Protein 2EYU (pdb70)

Secondary structure (DSSP, 8-state):
--GGGSS--THHHHGGG---EEEEE-STT-SHHHHHH--HHHHHH---EEEEEESS--SPPP-SSSEEEEEEBTTTBS-HHHHHHHHHHH--SEEEE----HHHHHHHHHHHHTT-EEEEEE--SSHHHHHHHHHHTS-GGGHHHHHHHHHHHEEEEEEEEEE--SSSSSEEEEEEE---HHHHHHHHHT-HHHHHH---S-S------HHHHHHHHTTSS-TTT----S-HHHHH---/--GGGGS--GGGGGGGG---EEEEE-STTS-HHHHHH--HHHHHH---EEEEEESS--S---BSSSEEEEEETTTT-SSHHHHHHHHHHH--SEEEE----HHHHHHHHHHHHTT-EEEEEE--SSHHHHHHHHHHTS-HHHHHHHHHHHHHHEEEEEEEEEEE-SSSSEEEEEEEE---HHHHHHHHTT-HHHHHH---S-STT----HHHHHHHHTT-S-TTT----S-HHHHH---

Structure (mmCIF, N/CA/C/O backbone):
data_2EYU
#
_entry.id   2EYU
#
_cell.length_a   89.150
_cell.length_b   89.150
_cell.length_c   70.590
_cell.angle_alpha   90.00
_cell.angle_beta   90.00
_cell.angle_gamma   90.00
#
_symmetry.space_group_name_H-M   'P 41'
#
loop_
_entity.id
_entity.type
_entity.pdbx_description
1 polymer 'twitching motility protein PilT'
2 non-polymer 'SULFATE ION'
3 water water
#
loop_
_atom_site.group_PDB
_atom_site.id
_atom_site.type_symbol
_atom_site.label_atom_id
_atom_site.label_alt_id
_atom_site.label_comp_id
_atom_site.label_asym_id
_atom_site.label_entity_id
_atom_site.label_seq_id
_atom_site.pdbx_PDB_ins_code
_atom_site.Cartn_x
_atom_site.Cartn_y
_atom_site.Cartn_z
_atom_site.occupancy
_atom_site.B_iso_or_equiv
_atom_site.auth_seq_id
_atom_site.auth_comp_id
_atom_site.auth_asym_id
_atom_site.auth_atom_id
_atom_site.pdbx_PDB_model_num
ATOM 1 N N . PRO A 1 6 ? 17.383 17.731 7.563 1.00 23.43 117 PRO A N 1
ATOM 2 C CA . PRO A 1 6 ? 16.563 16.571 7.222 1.00 24.48 117 PRO A CA 1
ATOM 3 C C . PRO A 1 6 ? 16.684 16.174 5.751 1.00 41.48 117 PRO A C 1
ATOM 4 O O . PRO A 1 6 ? 16.756 17.050 4.890 1.00 40.72 117 PRO A O 1
ATOM 8 N N . GLU A 1 7 ? 16.684 14.872 5.532 1.00 36.76 118 GLU A N 1
ATOM 9 C CA . GLU A 1 7 ? 16.733 14.246 4.214 1.00 45.07 118 GLU A CA 1
ATOM 10 C C . GLU A 1 7 ? 15.505 14.625 3.411 1.00 42.13 118 GLU A C 1
ATOM 11 O O . GLU A 1 7 ? 14.383 14.551 3.920 1.00 27.35 118 GLU A O 1
ATOM 17 N N . PHE A 1 8 ? 15.638 15.038 2.151 1.00 42.57 119 PHE A N 1
ATOM 18 C CA . PHE A 1 8 ? 14.436 15.466 1.437 1.00 40.40 119 PHE A CA 1
ATOM 19 C C . PHE A 1 8 ? 13.374 14.377 1.322 1.00 41.70 119 PHE A C 1
ATOM 20 O O . PHE A 1 8 ? 12.206 14.716 1.079 1.00 36.89 119 PHE A O 1
ATOM 28 N N . LYS A 1 9 ? 13.771 13.124 1.491 1.00 29.98 120 LYS A N 1
ATOM 29 C CA . LYS A 1 9 ? 12.861 11.987 1.406 1.00 33.61 120 LYS A CA 1
ATOM 30 C C . LYS A 1 9 ? 11.986 11.892 2.648 1.00 22.94 120 LYS A C 1
ATOM 31 O O . LYS A 1 9 ? 10.916 11.282 2.668 1.00 39.94 120 LYS A O 1
ATOM 37 N N . LYS A 1 10 ? 12.413 12.500 3.742 1.00 27.17 121 LYS A N 1
ATOM 38 C CA . LYS A 1 10 ? 11.625 12.523 4.960 1.00 40.59 121 LYS A CA 1
ATOM 39 C C . LYS A 1 10 ? 10.631 13.682 4.965 1.00 41.91 121 LYS A C 1
ATOM 40 O O . LYS A 1 10 ? 9.850 13.788 5.911 1.00 40.59 121 LYS A O 1
ATOM 46 N N . LEU A 1 11 ? 10.669 14.542 3.954 1.00 43.50 122 LEU A N 1
ATOM 47 C CA . LEU A 1 11 ? 9.875 15.770 3.956 1.00 37.26 122 LEU A CA 1
ATOM 48 C C . LEU A 1 11 ? 8.401 15.517 3.719 1.00 34.70 122 LEU A C 1
ATOM 49 O O . LEU A 1 11 ? 7.508 16.216 4.203 1.00 32.19 122 LEU A O 1
ATOM 54 N N . GLY A 1 12 ? 8.038 14.486 2.943 1.00 39.93 123 GLY A N 1
ATOM 55 C CA . GLY A 1 12 ? 6.604 14.313 2.711 1.00 46.83 123 GLY A CA 1
ATOM 56 C C . GLY A 1 12 ? 6.182 15.105 1.477 1.00 39.65 123 GLY A C 1
ATOM 57 O O . GLY A 1 12 ? 4.997 15.274 1.214 1.00 37.62 123 GLY A O 1
ATOM 58 N N . LEU A 1 13 ? 7.179 15.584 0.744 1.00 30.95 124 LEU A N 1
ATOM 59 C CA . LEU A 1 13 ? 7.000 16.285 -0.513 1.00 19.23 124 LEU A CA 1
ATOM 60 C C . LEU A 1 13 ? 7.378 15.337 -1.648 1.00 31.32 124 LEU A C 1
ATOM 61 O O . LEU A 1 13 ? 8.239 14.474 -1.463 1.00 34.39 124 LEU A O 1
ATOM 66 N N . PRO A 1 14 ? 6.760 15.457 -2.804 1.00 27.14 125 PRO A N 1
ATOM 67 C CA . PRO A 1 14 ? 7.054 14.522 -3.898 1.00 29.60 125 PRO A CA 1
ATOM 68 C C . PRO A 1 14 ? 8.265 14.955 -4.723 1.00 38.68 125 PRO A C 1
ATOM 69 O O . PRO A 1 14 ? 8.612 16.133 -4.796 1.00 25.94 125 PRO A O 1
ATOM 73 N N . ASP A 1 15 ? 8.881 13.943 -5.315 1.00 42.52 126 ASP A N 1
ATOM 74 C CA . ASP A 1 15 ? 10.075 13.936 -6.120 1.00 42.55 126 ASP A CA 1
ATOM 75 C C . ASP A 1 15 ? 10.181 15.117 -7.073 1.00 25.23 126 ASP A C 1
ATOM 76 O O . ASP A 1 15 ? 11.261 15.702 -7.206 1.00 23.59 126 ASP A O 1
ATOM 81 N N . LYS A 1 16 ? 9.126 15.508 -7.772 1.00 32.13 127 LYS A N 1
ATOM 82 C CA . LYS A 1 16 ? 9.322 16.564 -8.762 1.00 35.20 127 LYS A CA 1
ATOM 83 C C . LYS A 1 16 ? 9.791 17.886 -8.153 1.00 31.86 127 LYS A C 1
ATOM 84 O O . LYS A 1 16 ? 10.313 18.726 -8.892 1.00 37.11 127 LYS A O 1
ATOM 90 N N . VAL A 1 17 ? 9.621 18.103 -6.857 1.00 31.01 128 VAL A N 1
ATOM 91 C CA . VAL A 1 17 ? 10.074 19.354 -6.238 1.00 23.13 128 VAL A CA 1
ATOM 92 C C . VAL A 1 17 ? 11.592 19.424 -6.251 1.00 22.73 128 VAL A C 1
ATOM 93 O O . VAL A 1 17 ? 12.225 20.457 -6.481 1.00 35.19 128 VAL A O 1
ATOM 97 N N . LEU A 1 18 ? 12.221 18.289 -5.967 1.00 20.83 129 LEU A N 1
ATOM 98 C CA . LEU A 1 18 ? 13.681 18.187 -6.029 1.00 17.85 129 LEU A CA 1
ATOM 99 C C . LEU A 1 18 ? 14.218 18.300 -7.447 1.00 25.26 129 LEU A C 1
ATOM 100 O O . LEU A 1 18 ? 15.374 18.653 -7.722 1.00 39.18 129 LEU A O 1
ATOM 105 N N . GLU A 1 19 ? 13.422 18.012 -8.475 1.00 26.86 130 GLU A N 1
ATOM 106 C CA . GLU A 1 19 ? 13.951 18.188 -9.835 1.00 17.10 130 GLU A CA 1
ATOM 107 C C . GLU A 1 19 ? 14.241 19.646 -10.140 1.00 20.11 130 GLU A C 1
ATOM 108 O O . GLU A 1 19 ? 15.022 20.001 -11.021 1.00 28.01 130 GLU A O 1
ATOM 114 N N . LEU A 1 20 ? 13.539 20.491 -9.379 1.00 19.17 131 LEU A N 1
ATOM 115 C CA . LEU A 1 20 ? 13.668 21.934 -9.477 1.00 29.97 131 LEU A CA 1
ATOM 116 C C . LEU A 1 20 ? 15.106 22.338 -9.207 1.00 23.31 131 LEU A C 1
ATOM 117 O O . LEU A 1 20 ? 15.693 23.247 -9.788 1.00 19.89 131 LEU A O 1
ATOM 122 N N . CYS A 1 21 ? 15.741 21.621 -8.276 1.00 19.63 132 CYS A N 1
ATOM 123 C CA . CYS A 1 21 ? 17.125 21.963 -7.994 1.00 14.53 132 CYS A CA 1
ATOM 124 C C . CYS A 1 21 ? 18.034 21.703 -9.196 1.00 23.58 132 CYS A C 1
ATOM 125 O O . CYS A 1 21 ? 19.181 22.160 -9.177 1.00 28.87 132 CYS A O 1
ATOM 128 N N . HIS A 1 22 ? 17.564 20.945 -10.187 1.00 27.37 133 HIS A N 1
ATOM 129 C CA . HIS A 1 22 ? 18.420 20.750 -11.362 1.00 21.81 133 HIS A CA 1
ATOM 130 C C . HIS A 1 22 ? 18.203 21.863 -12.366 1.00 32.84 133 HIS A C 1
ATOM 131 O O . HIS A 1 22 ? 18.839 21.877 -13.426 1.00 43.39 133 HIS A O 1
ATOM 138 N N . ARG A 1 23 ? 17.319 22.820 -12.047 1.00 26.67 134 ARG A N 1
ATOM 139 C CA . ARG A 1 23 ? 17.172 23.935 -12.998 1.00 25.61 134 ARG A CA 1
ATOM 140 C C . ARG A 1 23 ? 18.401 24.832 -12.908 1.00 26.40 134 ARG A C 1
ATOM 141 O O . ARG A 1 23 ? 19.002 24.985 -11.853 1.00 22.40 134 ARG A O 1
ATOM 149 N N . LYS A 1 24 ? 18.826 25.437 -14.020 1.00 31.35 135 LYS A N 1
ATOM 150 C CA . LYS A 1 24 ? 20.020 26.256 -14.090 1.00 37.03 135 LYS A CA 1
ATOM 151 C C . LYS A 1 24 ? 19.804 27.735 -13.807 1.00 33.04 135 LYS A C 1
ATOM 152 O O . LYS A 1 24 ? 20.803 28.437 -13.602 1.00 42.53 135 LYS A O 1
ATOM 166 N N . GLY A 1 26 ? 16.412 30.928 -12.553 1.00 19.58 137 GLY A N 1
ATOM 167 C CA . GLY A 1 26 ? 14.991 31.093 -12.317 1.00 16.12 137 GLY A CA 1
ATOM 168 C C . GLY A 1 26 ? 14.663 31.080 -10.835 1.00 21.36 137 GLY A C 1
ATOM 169 O O . GLY A 1 26 ? 15.582 30.904 -10.028 1.00 23.02 137 GLY A O 1
ATOM 170 N N . LEU A 1 27 ? 13.383 31.265 -10.544 1.00 18.44 138 LEU A N 1
ATOM 171 C CA . LEU A 1 27 ? 12.997 31.490 -9.144 1.00 23.77 138 LEU A CA 1
ATOM 172 C C . LEU A 1 27 ? 12.200 30.363 -8.512 1.00 23.61 138 LEU A C 1
ATOM 173 O O . LEU A 1 27 ? 11.211 29.829 -9.004 1.00 20.03 138 LEU A O 1
ATOM 178 N N . ILE A 1 28 ? 12.640 29.925 -7.326 1.00 13.18 139 ILE A N 1
ATOM 179 C CA . ILE A 1 28 ? 11.910 28.892 -6.584 1.00 12.79 139 ILE A CA 1
ATOM 180 C C . ILE A 1 28 ? 11.421 29.521 -5.279 1.00 22.13 139 ILE A C 1
ATOM 181 O O . ILE A 1 28 ? 12.289 30.052 -4.583 1.00 14.69 139 ILE A O 1
ATOM 186 N N . LEU A 1 29 ? 10.135 29.465 -4.966 1.00 21.28 140 LEU A N 1
ATOM 187 C CA . LEU A 1 29 ? 9.641 30.085 -3.745 1.00 15.07 140 LEU A CA 1
ATOM 188 C C . LEU A 1 29 ? 9.046 29.070 -2.790 1.00 20.89 140 LEU A C 1
ATOM 189 O O . LEU A 1 29 ? 8.320 28.179 -3.236 1.00 25.31 140 LEU A O 1
ATOM 194 N N . VAL A 1 30 ? 9.362 29.203 -1.495 1.00 20.56 141 VAL A N 1
ATOM 195 C CA . VAL A 1 30 ? 8.753 28.238 -0.554 1.00 15.41 141 VAL A CA 1
ATOM 196 C C . VAL A 1 30 ? 8.044 29.068 0.503 1.00 21.88 141 VAL A C 1
ATOM 197 O O . VAL A 1 30 ? 8.680 29.939 1.120 1.00 19.99 141 VAL A O 1
ATOM 201 N N . THR A 1 31 ? 6.744 28.872 0.695 1.00 19.53 142 THR A N 1
ATOM 202 C CA . THR A 1 31 ? 6.024 29.836 1.528 1.00 16.59 142 THR A CA 1
ATOM 203 C C . THR A 1 31 ? 5.143 29.175 2.582 1.00 10.50 142 THR A C 1
ATOM 204 O O . THR A 1 31 ? 4.959 27.972 2.611 1.00 28.92 142 THR A O 1
ATOM 208 N N . GLY A 1 32 ? 4.617 30.024 3.468 1.00 20.72 143 GLY A N 1
ATOM 209 C CA . GLY A 1 32 ? 3.726 29.608 4.530 1.00 24.83 143 GLY A CA 1
ATOM 210 C C . GLY A 1 32 ? 3.833 30.477 5.773 1.00 24.80 143 GLY A C 1
ATOM 211 O O . GLY A 1 32 ? 4.717 31.310 5.962 1.00 16.20 143 GLY A O 1
ATOM 212 N N . PRO A 1 33 ? 2.884 30.279 6.680 1.00 17.49 144 PRO A N 1
ATOM 213 C CA . PRO A 1 33 ? 2.817 31.116 7.884 1.00 18.42 144 PRO A CA 1
ATOM 214 C C . PRO A 1 33 ? 3.981 30.918 8.828 1.00 27.87 144 PRO A C 1
ATOM 215 O O . PRO A 1 33 ? 5.025 30.329 8.528 1.00 39.76 144 PRO A O 1
ATOM 219 N N . THR A 1 34 ? 3.816 31.443 10.044 1.00 26.99 145 THR A N 1
ATOM 220 C CA . THR A 1 34 ? 4.872 31.311 11.042 1.00 31.95 145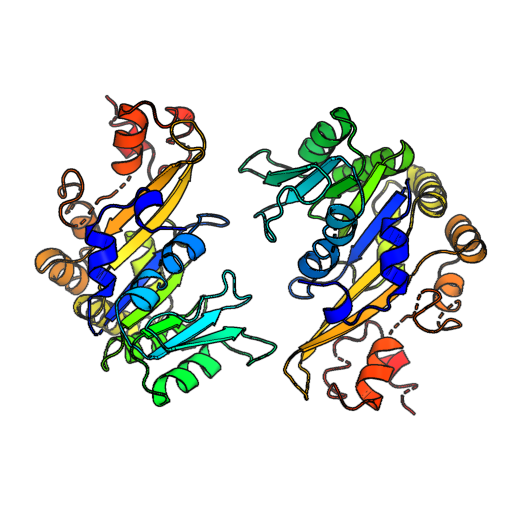 THR A CA 1
ATOM 221 C C . THR A 1 34 ? 5.087 29.860 11.409 1.00 20.24 145 THR A C 1
ATOM 222 O O . THR A 1 34 ? 4.125 29.104 11.548 1.00 25.42 145 THR A O 1
AT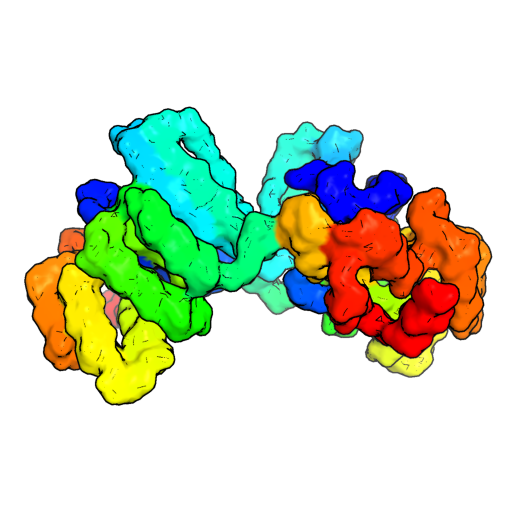OM 226 N N . GLY A 1 35 ? 6.319 29.395 11.574 1.00 25.43 146 GLY A N 1
ATOM 227 C CA . GLY A 1 35 ? 6.552 28.007 11.900 1.00 38.65 146 GLY A CA 1
ATOM 228 C C . GLY A 1 35 ? 5.938 26.995 10.949 1.00 41.62 146 GLY A C 1
ATOM 229 O O . GLY A 1 35 ? 5.505 25.951 11.443 1.00 27.39 146 GLY A O 1
ATOM 230 N N . SER A 1 36 ? 5.922 27.272 9.654 1.00 29.05 147 SER A N 1
ATOM 231 C CA . SER A 1 36 ? 5.384 26.440 8.596 1.00 24.06 147 SER A CA 1
ATOM 232 C C . SER A 1 36 ? 6.344 25.363 8.123 1.00 27.90 147 SER A C 1
ATOM 233 O O . SER A 1 36 ? 5.945 24.513 7.317 1.00 24.64 147 SER A O 1
ATOM 236 N N . GLY A 1 37 ? 7.576 25.443 8.604 1.00 24.15 148 GLY A N 1
ATOM 237 C CA . GLY A 1 37 ? 8.633 24.521 8.209 1.00 35.04 148 GLY A CA 1
ATOM 238 C C . GLY A 1 37 ? 9.301 24.891 6.898 1.00 27.78 148 GLY A C 1
ATOM 239 O O . GLY A 1 37 ? 10.038 24.107 6.293 1.00 21.16 148 GLY A O 1
ATOM 240 N N . LYS A 1 38 ? 9.076 26.109 6.427 1.00 27.16 149 LYS A N 1
ATOM 241 C CA . LYS A 1 38 ? 9.584 26.459 5.093 1.00 24.42 149 LYS A CA 1
ATOM 242 C C . LYS A 1 38 ? 11.091 26.560 5.027 1.00 29.76 149 LYS A C 1
ATOM 243 O O . LYS A 1 38 ? 11.724 26.199 4.026 1.00 33.26 149 LYS A O 1
ATOM 249 N N . SER A 1 39 ? 11.747 27.034 6.072 1.00 27.18 150 SER A N 1
ATOM 250 C CA . SER A 1 39 ? 13.207 27.041 6.081 1.00 30.71 150 SER A CA 1
ATOM 251 C C . SER A 1 39 ? 13.749 25.617 6.024 1.00 25.38 150 SER A C 1
ATOM 252 O O . SER A 1 39 ? 14.758 25.366 5.365 1.00 26.78 150 SER A O 1
ATOM 255 N N . THR A 1 40 ? 13.094 24.673 6.675 1.00 24.94 151 THR A N 1
ATOM 256 C CA . THR A 1 40 ? 13.512 23.278 6.692 1.00 16.06 151 THR A CA 1
ATOM 257 C C . THR A 1 40 ? 13.414 22.662 5.299 1.00 35.62 151 THR A C 1
ATOM 258 O O . THR A 1 40 ? 14.243 21.842 4.880 1.00 32.47 151 THR A O 1
ATOM 262 N N . THR A 1 41 ? 12.385 23.039 4.532 1.00 27.36 152 THR A N 1
ATOM 263 C CA . THR A 1 41 ? 12.290 22.533 3.158 1.00 25.65 152 THR A CA 1
ATOM 264 C C . THR A 1 41 ? 13.432 23.085 2.314 1.00 15.07 152 THR A C 1
ATOM 265 O O . THR A 1 41 ? 14.205 22.350 1.718 1.00 22.09 152 THR A O 1
ATOM 269 N N . ILE A 1 42 ? 13.530 24.401 2.284 1.00 21.07 153 ILE A N 1
ATOM 270 C CA . ILE A 1 42 ? 14.636 25.096 1.650 1.00 24.46 153 ILE A CA 1
ATOM 271 C C . ILE A 1 42 ? 15.990 24.489 1.942 1.00 30.29 153 ILE A C 1
ATOM 272 O O . ILE A 1 42 ? 16.870 24.241 1.106 1.00 21.77 153 ILE A O 1
ATOM 277 N N . ALA A 1 43 ? 16.209 24.214 3.231 1.00 26.48 154 ALA A N 1
ATOM 278 C CA . ALA A 1 43 ? 17.527 23.728 3.651 1.00 25.46 154 ALA A CA 1
ATOM 279 C C . ALA A 1 43 ? 17.770 22.309 3.162 1.00 23.89 154 ALA A C 1
ATOM 280 O O . ALA A 1 43 ? 18.882 21.907 2.776 1.00 23.11 154 ALA A O 1
ATOM 282 N N . SER A 1 44 ? 16.717 21.491 3.171 1.00 25.98 155 SER A N 1
ATOM 283 C CA . SER A 1 44 ? 16.826 20.132 2.671 1.00 15.91 155 SER A CA 1
ATOM 284 C C . SER A 1 44 ? 17.102 20.116 1.163 1.00 27.00 155 SER A C 1
ATOM 285 O O . SER A 1 44 ? 17.859 19.257 0.690 1.00 21.75 155 SER A O 1
ATOM 296 N N . ILE A 1 46 ? 18.503 22.743 -0.647 1.00 19.17 157 ILE A N 1
ATOM 297 C CA . ILE A 1 46 ? 19.861 23.207 -0.911 1.00 19.23 157 ILE A CA 1
ATOM 298 C C . ILE A 1 46 ? 20.892 22.164 -0.523 1.00 27.15 157 ILE A C 1
ATOM 299 O O . ILE A 1 46 ? 21.914 21.927 -1.173 1.00 13.81 157 ILE A O 1
ATOM 304 N N . ASP A 1 47 ? 20.664 21.472 0.601 1.00 23.91 158 ASP A N 1
ATOM 305 C CA . ASP A 1 47 ? 21.655 20.480 1.008 1.00 27.74 158 ASP A CA 1
ATOM 306 C C . ASP A 1 47 ? 21.745 19.309 0.024 1.00 25.85 158 ASP A C 1
ATOM 307 O O . ASP A 1 47 ? 22.808 18.695 -0.004 1.00 24.82 158 ASP A O 1
ATOM 312 N N . TYR A 1 48 ? 20.692 19.040 -0.735 1.00 26.29 159 TYR A N 1
ATOM 313 C CA . TYR A 1 48 ? 20.712 18.122 -1.858 1.00 13.57 159 TYR A CA 1
ATOM 314 C C . TYR A 1 48 ? 21.726 18.610 -2.883 1.00 18.78 159 TYR A C 1
ATOM 315 O O . TYR A 1 48 ? 22.552 17.848 -3.381 1.00 33.31 159 TYR A O 1
ATOM 324 N N . ILE A 1 49 ? 21.583 19.895 -3.198 1.00 22.72 160 ILE A N 1
ATOM 325 C CA . ILE A 1 49 ? 22.506 20.497 -4.153 1.00 24.12 160 ILE A CA 1
ATOM 326 C C . ILE A 1 49 ? 23.919 20.276 -3.638 1.00 26.32 160 ILE A C 1
ATOM 327 O O . ILE A 1 49 ? 24.713 19.678 -4.362 1.00 32.83 160 ILE A O 1
ATOM 332 N N . ASN A 1 50 ? 24.185 20.734 -2.415 1.00 21.06 161 ASN A N 1
ATOM 333 C CA . ASN A 1 50 ? 25.457 20.555 -1.732 1.00 22.26 161 ASN A CA 1
ATOM 334 C C . ASN A 1 50 ? 26.077 19.184 -1.972 1.00 24.01 161 ASN A C 1
ATOM 335 O O . ASN A 1 50 ? 27.282 19.063 -2.200 1.00 27.11 161 ASN A O 1
ATOM 340 N N . GLN A 1 51 ? 25.237 18.150 -1.894 1.00 25.12 162 GLN A N 1
ATOM 341 C CA . GLN A 1 51 ? 25.733 16.781 -1.907 1.00 30.72 162 GLN A CA 1
ATOM 342 C C . GLN A 1 51 ? 25.922 16.262 -3.327 1.00 28.37 162 GLN A C 1
ATOM 343 O O . GLN A 1 51 ? 26.654 15.320 -3.568 1.00 30.74 162 GLN A O 1
ATOM 349 N N . THR A 1 52 ? 25.217 16.892 -4.260 1.00 31.40 163 THR A N 1
ATOM 350 C CA . THR A 1 52 ? 25.129 16.340 -5.611 1.00 27.49 163 THR A CA 1
ATOM 351 C C . THR A 1 52 ? 25.945 17.113 -6.619 1.00 15.27 163 THR A C 1
ATOM 352 O O . THR A 1 52 ? 26.537 16.537 -7.543 1.00 24.50 163 THR A O 1
ATOM 356 N N . LYS A 1 53 ? 26.024 18.435 -6.459 1.00 17.09 164 LYS A N 1
ATOM 357 C CA . LYS A 1 53 ? 26.736 19.226 -7.461 1.00 20.25 164 LYS A CA 1
ATOM 358 C C . LYS A 1 53 ? 27.862 20.062 -6.897 1.00 27.67 164 LYS A C 1
ATOM 359 O O . LYS A 1 53 ? 27.791 20.551 -5.758 1.00 34.49 164 LYS A O 1
ATOM 365 N N . SER A 1 54 ? 28.935 20.263 -7.680 1.00 27.10 165 SER A N 1
ATOM 366 C CA . SER A 1 54 ? 29.953 21.187 -7.176 1.00 32.00 165 SER A CA 1
ATOM 367 C C . SER A 1 54 ? 29.651 22.614 -7.630 1.00 28.37 165 SER A C 1
ATOM 368 O O . SER A 1 54 ? 30.275 23.120 -8.552 1.00 24.64 165 SER A O 1
ATOM 371 N N . TYR A 1 55 ? 28.725 23.290 -6.968 1.00 38.80 166 TYR A N 1
ATOM 372 C CA . TYR A 1 55 ? 28.394 24.678 -7.233 1.00 28.72 166 TYR A CA 1
ATOM 373 C C . TYR A 1 55 ? 29.002 25.623 -6.195 1.00 24.77 166 TYR A C 1
ATOM 374 O O . TYR A 1 55 ? 29.475 25.158 -5.160 1.00 36.23 166 TYR A O 1
ATOM 383 N N . HIS A 1 56 ? 28.928 26.908 -6.487 1.00 28.94 167 HIS A N 1
ATOM 384 C CA . HIS A 1 56 ? 29.106 27.995 -5.540 1.00 24.85 167 HIS A CA 1
ATOM 385 C C . HIS A 1 56 ? 27.720 28.388 -5.011 1.00 38.42 167 HIS A C 1
ATOM 386 O O . HIS A 1 56 ? 26.869 28.737 -5.844 1.00 23.57 167 HIS A O 1
ATOM 393 N N . ILE A 1 57 ? 27.519 28.306 -3.694 1.00 23.48 168 ILE A N 1
ATOM 394 C CA . ILE A 1 57 ? 26.157 28.582 -3.190 1.00 26.69 168 ILE A CA 1
ATOM 395 C C . ILE A 1 57 ? 26.218 29.736 -2.200 1.00 28.28 168 ILE A C 1
ATOM 396 O O . ILE A 1 57 ? 27.018 29.758 -1.268 1.00 25.63 168 ILE A O 1
ATOM 401 N N . ILE A 1 58 ? 25.368 30.753 -2.394 1.00 19.58 169 ILE A N 1
ATOM 402 C CA . ILE A 1 58 ? 25.466 31.868 -1.452 1.00 19.25 169 ILE A CA 1
ATOM 403 C C . ILE A 1 58 ? 24.122 32.009 -0.756 1.00 30.37 169 ILE A C 1
ATOM 404 O O . ILE A 1 58 ? 23.062 31.988 -1.399 1.00 28.27 169 ILE A O 1
ATOM 409 N N . THR A 1 59 ? 24.172 32.144 0.567 1.00 26.99 170 THR A N 1
ATOM 410 C CA . THR A 1 59 ? 22.951 32.258 1.373 1.00 25.03 170 THR A CA 1
ATOM 411 C C . THR A 1 59 ? 22.954 33.575 2.140 1.00 18.06 170 THR A C 1
ATOM 412 O O . THR A 1 59 ? 24.003 34.065 2.546 1.00 32.50 170 THR A O 1
ATOM 416 N N . ILE A 1 60 ? 21.782 34.152 2.314 1.00 20.09 171 ILE A N 1
ATOM 417 C CA . ILE A 1 60 ? 21.480 35.393 2.988 1.00 22.37 171 ILE A CA 1
ATOM 418 C C . ILE A 1 60 ? 20.297 35.153 3.931 1.00 30.42 171 ILE A C 1
ATOM 419 O O . ILE A 1 60 ? 19.195 35.074 3.378 1.00 28.15 171 ILE A O 1
ATOM 424 N N . GLU A 1 61 ? 20.502 35.026 5.234 1.00 30.82 172 GLU A N 1
ATOM 425 C CA . GLU A 1 61 ? 19.475 34.604 6.183 1.00 20.71 172 GLU A CA 1
ATOM 426 C C . GLU A 1 61 ? 19.457 35.512 7.405 1.00 36.22 172 GLU A C 1
ATOM 427 O O . GLU A 1 61 ? 20.502 35.994 7.845 1.00 42.96 172 GLU A O 1
ATOM 433 N N . ASP A 1 62 ? 18.268 35.790 7.952 1.00 47.29 173 ASP A N 1
ATOM 434 C CA . ASP A 1 62 ? 18.289 36.824 9.015 1.00 54.40 173 ASP A CA 1
ATOM 435 C C . ASP A 1 62 ? 19.012 36.228 10.201 1.00 54.86 173 ASP A C 1
ATOM 436 O O . ASP A 1 62 ? 20.105 36.716 10.529 1.00 40.21 173 ASP A O 1
ATOM 441 N N . PRO A 1 63 ? 18.553 35.189 10.865 1.00 56.63 174 PRO A N 1
ATOM 442 C CA . PRO A 1 63 ? 19.525 34.294 11.522 1.00 39.44 174 PRO A CA 1
ATOM 443 C C . PRO A 1 63 ? 19.688 33.079 10.618 1.00 15.06 174 PRO A C 1
ATOM 444 O O . PRO A 1 63 ? 18.702 32.624 10.021 1.00 21.49 174 PRO A O 1
ATOM 448 N N . ILE A 1 64 ? 20.884 32.530 10.512 1.00 27.51 175 ILE A N 1
ATOM 449 C CA . ILE A 1 64 ? 20.944 31.298 9.705 1.00 31.63 175 ILE A CA 1
ATOM 450 C C . ILE A 1 64 ? 20.220 30.225 10.487 1.00 40.48 175 ILE A C 1
ATOM 451 O O . ILE A 1 64 ? 20.326 30.087 11.712 1.00 36.80 175 ILE A O 1
ATOM 456 N N . GLU A 1 65 ? 19.407 29.432 9.788 1.00 34.45 176 GLU A N 1
ATOM 457 C CA . GLU A 1 65 ? 18.573 28.553 10.620 1.00 34.84 176 GLU A CA 1
ATOM 458 C C . GLU A 1 65 ? 19.138 27.148 10.643 1.00 31.33 176 GLU A C 1
ATOM 459 O O . GLU A 1 65 ? 18.849 26.342 11.526 1.00 50.99 176 GLU A O 1
ATOM 465 N N . TYR A 1 66 ? 19.985 26.857 9.660 1.00 23.78 177 TYR A N 1
ATOM 466 C CA . TYR A 1 66 ? 20.628 25.524 9.616 1.00 26.22 177 TYR A CA 1
ATOM 467 C C . TYR A 1 66 ? 22.013 25.736 9.037 1.00 32.28 177 TYR A C 1
ATOM 468 O O . TYR A 1 66 ? 22.169 26.560 8.122 1.00 25.56 177 TYR A O 1
ATOM 477 N N . VAL A 1 67 ? 23.015 25.041 9.571 1.00 38.96 178 VAL A N 1
ATOM 478 C CA . VAL A 1 67 ? 24.353 25.245 9.014 1.00 35.97 178 VAL A CA 1
ATOM 479 C C . VAL A 1 67 ? 24.707 24.114 8.064 1.00 34.48 178 VAL A C 1
ATOM 480 O O . VAL A 1 67 ? 24.521 22.922 8.307 1.00 29.45 178 VAL A O 1
ATOM 484 N N . PHE A 1 68 ? 25.251 24.521 6.915 1.00 27.77 179 PHE A N 1
ATOM 485 C CA . PHE A 1 68 ? 25.485 23.486 5.901 1.00 30.55 179 PHE A CA 1
ATOM 486 C C . PHE A 1 68 ? 26.902 22.922 6.022 1.00 35.07 179 PHE A C 1
ATOM 487 O O . PHE A 1 68 ? 27.816 23.734 6.159 1.00 32.35 179 PHE A O 1
ATOM 495 N N . LYS A 1 69 ? 26.974 21.606 5.967 1.00 44.52 180 LYS A N 1
ATOM 496 C CA . LYS A 1 69 ? 28.140 20.741 5.915 1.00 49.86 180 LYS A CA 1
ATOM 497 C C . LYS A 1 69 ? 28.960 21.068 4.674 1.00 52.42 180 LYS A C 1
ATOM 498 O O . LYS A 1 69 ? 28.393 21.494 3.657 1.00 50.29 180 LYS A O 1
ATOM 504 N N . HIS A 1 70 ? 30.282 20.887 4.677 1.00 51.04 181 HIS A N 1
ATOM 505 C CA . HIS A 1 70 ? 30.947 21.137 3.394 1.00 54.26 181 HIS A CA 1
ATOM 506 C C . HIS A 1 70 ? 31.176 19.810 2.657 1.00 44.38 181 HIS A C 1
ATOM 507 O O . HIS A 1 70 ? 32.118 19.087 2.961 1.00 51.08 181 HIS A O 1
ATOM 514 N N . LYS A 1 71 ? 30.295 19.572 1.709 1.00 36.52 182 LYS A N 1
ATOM 515 C CA . LYS A 1 71 ? 30.138 18.403 0.865 1.00 29.50 182 LYS A CA 1
ATOM 516 C C . LYS A 1 71 ? 30.710 18.641 -0.524 1.00 32.10 182 LYS A C 1
ATOM 517 O O . LYS A 1 71 ? 31.898 18.956 -0.630 1.00 37.20 182 LYS A O 1
ATOM 523 N N . LYS A 1 72 ? 29.928 18.504 -1.589 1.00 36.61 183 LYS A N 1
ATOM 524 C CA . LYS A 1 72 ? 30.438 18.725 -2.942 1.00 36.35 183 LYS A CA 1
ATOM 525 C C . LYS A 1 72 ? 30.478 20.189 -3.354 1.00 32.10 183 LYS A C 1
ATOM 526 O O . LYS A 1 72 ? 31.284 20.554 -4.216 1.00 26.55 183 LYS A O 1
ATOM 532 N N . SER A 1 73 ? 29.628 21.044 -2.774 1.00 27.20 184 SER A N 1
ATOM 533 C CA . SER A 1 73 ? 29.483 22.420 -3.197 1.00 21.92 184 SER A CA 1
ATOM 534 C C . SER A 1 73 ? 30.223 23.370 -2.257 1.00 29.53 184 SER A C 1
ATOM 535 O O . SER A 1 73 ? 30.626 22.898 -1.202 1.00 31.91 184 SER A O 1
ATOM 538 N N . ILE A 1 74 ? 30.362 24.618 -2.690 1.00 28.13 185 ILE A N 1
ATOM 539 C CA . ILE A 1 74 ? 30.954 25.695 -1.900 1.00 27.88 185 ILE A CA 1
ATOM 540 C C . ILE A 1 74 ? 29.884 26.680 -1.442 1.00 33.58 185 ILE A C 1
ATOM 541 O O . ILE A 1 74 ? 29.367 27.457 -2.248 1.00 36.81 185 ILE A O 1
ATOM 546 N N . VAL A 1 75 ? 29.560 26.617 -0.151 1.00 28.69 186 VAL A N 1
ATOM 547 C CA . VAL A 1 75 ? 28.457 27.364 0.446 1.00 23.34 186 VAL A CA 1
ATOM 548 C C . VAL A 1 75 ? 28.880 28.471 1.391 1.00 34.44 186 VAL A C 1
ATOM 549 O O . VAL A 1 75 ? 29.446 28.354 2.479 1.00 33.80 186 VAL A O 1
ATOM 553 N N . ASN A 1 76 ? 28.576 29.693 0.958 1.00 28.64 187 ASN A N 1
ATOM 554 C CA . ASN A 1 76 ? 28.764 30.840 1.836 1.00 27.41 187 ASN A CA 1
ATOM 555 C C . ASN A 1 76 ? 27.422 31.258 2.423 1.00 26.04 187 ASN A C 1
ATOM 556 O O . ASN A 1 76 ? 26.502 31.570 1.666 1.00 22.89 187 ASN A O 1
ATOM 561 N N . GLN A 1 77 ? 27.314 31.239 3.741 1.00 27.90 188 GLN A N 1
ATOM 562 C CA . GLN A 1 77 ? 26.125 31.603 4.488 1.00 39.00 188 GLN A CA 1
ATOM 563 C C . GLN A 1 77 ? 26.302 32.920 5.238 1.00 39.04 188 GLN A C 1
ATOM 564 O O . GLN A 1 77 ? 27.141 33.066 6.119 1.00 30.02 188 GLN A O 1
ATOM 570 N N . ARG A 1 78 ? 25.491 33.904 4.866 1.00 25.16 189 ARG A N 1
ATOM 571 C CA . ARG A 1 78 ? 25.676 35.259 5.353 1.00 26.36 189 ARG A CA 1
ATOM 572 C C . ARG A 1 78 ? 24.467 35.708 6.160 1.00 31.65 189 ARG A C 1
ATOM 573 O O . ARG A 1 78 ? 23.342 35.755 5.660 1.00 44.42 189 ARG A O 1
ATOM 581 N N . GLU A 1 79 ? 24.710 36.019 7.428 1.00 41.98 190 GLU A N 1
ATOM 582 C CA . GLU A 1 79 ? 23.685 36.516 8.333 1.00 40.26 190 GLU A CA 1
ATOM 583 C C . GLU A 1 79 ? 23.573 38.028 8.180 1.00 35.92 190 GLU A C 1
ATOM 584 O O . GLU A 1 79 ? 24.530 38.760 8.446 1.00 30.37 190 GLU A O 1
ATOM 590 N N . VAL A 1 80 ? 22.404 38.490 7.759 1.00 43.06 191 VAL A N 1
ATOM 591 C CA . VAL A 1 80 ? 22.194 39.940 7.711 1.00 48.80 191 VAL A CA 1
ATOM 592 C C . VAL A 1 80 ? 22.321 40.497 9.126 1.00 46.34 191 VAL A C 1
ATOM 593 O O . VAL A 1 80 ? 21.487 40.264 10.000 1.00 75.00 191 VAL A O 1
ATOM 597 N N . GLY A 1 81 ? 23.398 41.236 9.340 1.00 45.29 192 GLY A N 1
ATOM 598 C CA . GLY A 1 81 ? 23.693 41.786 10.653 1.00 47.30 192 GLY A CA 1
ATOM 599 C C . GLY A 1 81 ? 25.169 41.648 10.949 1.00 50.24 192 GLY A C 1
ATOM 600 O O . GLY A 1 81 ? 25.938 42.573 10.675 1.00 79.72 192 GLY A O 1
ATOM 601 N N . GLU A 1 82 ? 25.597 40.509 11.509 1.00 50.10 193 GLU A N 1
ATOM 602 C CA . GLU A 1 82 ? 27.034 40.416 11.805 1.00 62.52 193 GLU A CA 1
ATOM 603 C C . GLU A 1 82 ? 27.809 40.506 10.500 1.00 65.22 193 GLU A C 1
ATOM 604 O O . GLU A 1 82 ? 28.640 41.376 10.266 1.00 75.37 193 GLU A O 1
ATOM 610 N N . ASP A 1 83 ? 27.520 39.576 9.591 1.00 67.24 194 ASP A N 1
ATOM 611 C CA . ASP A 1 83 ? 28.157 39.659 8.275 1.00 63.59 194 ASP A CA 1
ATOM 612 C C . ASP A 1 83 ? 27.781 40.989 7.633 1.00 65.16 194 ASP A C 1
ATOM 613 O O . ASP A 1 83 ? 28.627 41.894 7.577 1.00 59.34 194 ASP A O 1
ATOM 618 N N . THR A 1 84 ? 26.545 41.172 7.168 1.00 63.61 195 THR A N 1
ATOM 619 C CA . THR A 1 84 ? 26.232 42.471 6.540 1.00 61.26 195 THR A CA 1
ATOM 620 C C . THR A 1 84 ? 25.021 43.136 7.163 1.00 65.62 195 THR A C 1
ATOM 621 O O . THR A 1 84 ? 24.846 43.032 8.385 1.00 83.89 195 THR A O 1
ATOM 625 N N . LYS A 1 85 ? 24.167 43.845 6.423 1.00 65.13 196 LYS A N 1
ATOM 626 C CA . LYS A 1 85 ? 23.107 44.619 7.067 1.00 56.99 196 LYS A CA 1
ATOM 627 C C . LYS A 1 85 ? 21.737 44.488 6.424 1.00 54.52 196 LYS A C 1
ATOM 628 O O . LYS A 1 85 ? 20.758 44.148 7.101 1.00 71.26 196 LYS A O 1
ATOM 634 N N . SER A 1 86 ? 21.601 44.758 5.132 1.00 55.38 197 SER A N 1
ATOM 635 C CA . SER A 1 86 ? 20.294 44.727 4.480 1.00 46.44 197 SER A CA 1
ATOM 636 C C . SER A 1 86 ? 20.246 43.594 3.462 1.00 42.76 197 SER A C 1
ATOM 637 O O . SER A 1 86 ? 21.263 43.269 2.840 1.00 53.52 197 SER A O 1
ATOM 640 N N . PHE A 1 87 ? 19.086 42.960 3.286 1.00 30.49 198 PHE A N 1
ATOM 641 C CA . PHE A 1 87 ? 19.038 41.866 2.315 1.00 29.26 198 PHE A CA 1
ATOM 642 C C . PHE A 1 87 ? 19.406 42.402 0.935 1.00 35.27 198 PHE A C 1
ATOM 643 O O . PHE A 1 87 ? 20.118 41.770 0.158 1.00 45.21 198 PHE A O 1
ATOM 651 N N . ALA A 1 88 ? 18.898 43.601 0.644 1.00 39.94 199 ALA A N 1
ATOM 652 C CA . ALA A 1 88 ? 19.159 44.220 -0.648 1.00 37.49 199 ALA A CA 1
ATOM 653 C C . ALA A 1 88 ? 20.660 44.347 -0.902 1.00 44.13 199 ALA A C 1
ATOM 654 O O . ALA A 1 88 ? 21.187 43.838 -1.898 1.00 39.04 199 ALA A O 1
ATOM 656 N N . ASP A 1 89 ? 21.320 45.045 0.014 1.00 55.24 200 ASP A N 1
ATOM 657 C CA . ASP A 1 89 ? 22.761 45.241 -0.009 1.00 55.00 200 ASP A CA 1
ATOM 658 C C . ASP A 1 89 ? 23.508 43.951 -0.347 1.00 39.98 200 ASP A C 1
ATOM 659 O O . ASP A 1 89 ? 24.116 43.855 -1.408 1.00 59.87 200 ASP A O 1
ATOM 664 N N . ALA A 1 90 ? 23.410 43.000 0.566 1.00 43.92 201 ALA A N 1
ATOM 665 C CA . ALA A 1 90 ? 23.991 41.677 0.460 1.00 37.43 201 ALA A CA 1
ATOM 666 C C . ALA A 1 90 ? 23.561 40.950 -0.799 1.00 35.72 201 ALA A C 1
ATOM 667 O O . ALA A 1 90 ? 24.253 40.122 -1.397 1.00 35.33 201 ALA A O 1
ATOM 669 N N . LEU A 1 91 ? 22.329 41.236 -1.240 1.00 31.23 202 LEU A N 1
ATOM 670 C CA . LEU A 1 91 ? 21.940 40.438 -2.420 1.00 25.56 202 LEU A CA 1
ATOM 671 C C . LEU A 1 91 ? 22.751 40.905 -3.618 1.00 34.08 202 LEU A C 1
ATOM 672 O O . LEU A 1 91 ? 23.369 40.124 -4.346 1.00 34.36 202 LEU A O 1
ATOM 677 N N . ARG A 1 92 ? 22.776 42.223 -3.832 1.00 38.79 203 ARG A N 1
ATOM 678 C CA . ARG A 1 92 ? 23.515 42.725 -4.991 1.00 36.91 203 ARG A CA 1
ATOM 679 C C . ARG A 1 92 ? 25.002 42.399 -4.919 1.00 32.47 203 ARG A C 1
ATOM 680 O O . ARG A 1 92 ? 25.676 42.344 -5.952 1.00 38.69 203 ARG A O 1
ATOM 688 N N . ALA A 1 93 ? 25.530 42.165 -3.731 1.00 37.63 204 ALA A N 1
ATOM 689 C CA . ALA A 1 93 ? 26.916 41.753 -3.524 1.00 27.95 204 ALA A CA 1
ATOM 690 C C . ALA A 1 93 ? 27.135 40.302 -3.902 1.00 23.46 204 ALA A C 1
ATOM 691 O O . ALA A 1 93 ? 28.063 39.915 -4.614 1.00 43.09 204 ALA A O 1
ATOM 693 N N . ALA A 1 94 ? 26.266 39.382 -3.467 1.00 30.25 205 ALA A N 1
ATOM 694 C CA . ALA A 1 94 ? 26.361 38.023 -4.006 1.00 29.73 205 ALA A CA 1
ATOM 695 C C . ALA A 1 94 ? 26.232 37.992 -5.522 1.00 39.13 205 ALA A C 1
ATOM 696 O O . ALA A 1 94 ? 26.823 37.186 -6.245 1.00 40.87 205 ALA A O 1
ATOM 698 N N . LEU A 1 95 ? 25.398 38.893 -6.048 1.00 42.33 206 LEU A N 1
ATOM 699 C CA . LEU A 1 95 ? 25.065 38.832 -7.468 1.00 37.72 206 LEU A CA 1
ATOM 700 C C . LEU A 1 95 ? 26.295 38.950 -8.352 1.00 41.85 206 LEU A C 1
ATOM 701 O O . LEU A 1 95 ? 26.515 38.103 -9.215 1.00 40.16 206 LEU A O 1
ATOM 706 N N . ARG A 1 96 ? 27.082 39.995 -8.117 1.00 55.89 207 ARG A N 1
ATOM 707 C CA . ARG A 1 96 ? 28.306 40.193 -8.884 1.00 62.03 207 ARG A CA 1
ATOM 708 C C . ARG A 1 96 ? 29.265 39.019 -8.678 1.00 57.19 207 ARG A C 1
ATOM 709 O O . ARG A 1 96 ? 30.018 38.717 -9.607 1.00 43.92 207 ARG A O 1
ATOM 717 N N . GLU A 1 97 ? 29.216 38.400 -7.502 1.00 54.93 208 GLU A N 1
ATOM 718 C CA . GLU A 1 97 ? 30.091 37.287 -7.151 1.00 34.88 208 GLU A CA 1
ATOM 719 C C . GLU A 1 97 ? 29.886 36.120 -8.118 1.00 34.44 208 GLU A C 1
ATOM 720 O O . GLU A 1 97 ? 30.808 35.323 -8.228 1.00 37.89 208 GLU A O 1
ATOM 726 N N . ASP A 1 98 ? 28.729 36.062 -8.756 1.00 48.55 209 ASP A N 1
ATOM 727 C CA . ASP A 1 98 ? 28.370 35.112 -9.797 1.00 42.66 209 ASP A CA 1
ATOM 728 C C . ASP A 1 98 ? 28.135 33.708 -9.286 1.00 41.89 209 ASP A C 1
ATOM 729 O O . ASP A 1 98 ? 28.711 32.735 -9.804 1.00 25.56 209 ASP A O 1
ATOM 734 N N . PRO A 1 99 ? 27.292 33.450 -8.293 1.00 21.66 210 PRO A N 1
ATOM 735 C CA . PRO A 1 99 ? 27.275 32.042 -7.860 1.00 21.44 210 PRO A CA 1
ATOM 736 C C . PRO A 1 99 ? 26.255 31.274 -8.680 1.00 27.32 210 PRO A C 1
ATOM 737 O O . PRO A 1 99 ? 25.555 31.855 -9.519 1.00 25.91 210 PRO A O 1
ATOM 741 N N . ASP A 1 100 ? 26.159 29.974 -8.453 1.00 23.42 211 ASP A N 1
ATOM 742 C CA . ASP A 1 100 ? 25.226 29.118 -9.179 1.00 26.47 211 ASP A CA 1
ATOM 743 C C . ASP A 1 100 ? 23.822 29.180 -8.582 1.00 24.90 211 ASP A C 1
ATOM 744 O O . ASP A 1 100 ? 22.842 28.932 -9.276 1.00 20.12 211 ASP A O 1
ATOM 749 N N . VAL A 1 101 ? 23.830 29.479 -7.288 1.00 20.33 212 VAL A N 1
ATOM 750 C CA . VAL A 1 101 ? 22.627 29.456 -6.477 1.00 15.86 212 VAL A CA 1
ATOM 751 C C . VAL A 1 101 ? 22.707 30.589 -5.453 1.00 12.11 212 VAL A C 1
ATOM 752 O O . VAL A 1 101 ? 23.763 30.800 -4.875 1.00 15.12 212 VAL A O 1
ATOM 756 N N . ILE A 1 102 ? 21.604 31.288 -5.244 1.00 15.65 213 ILE A N 1
ATOM 757 C CA . ILE A 1 102 ? 21.535 32.218 -4.123 1.00 18.58 213 ILE A CA 1
ATOM 758 C C . ILE A 1 102 ? 20.266 31.937 -3.322 1.00 26.94 213 ILE A C 1
ATOM 759 O O . ILE A 1 102 ? 19.221 31.701 -3.926 1.00 14.31 213 ILE A O 1
ATOM 764 N N . PHE A 1 103 ? 20.331 32.000 -1.995 1.00 19.47 214 PHE A N 1
ATOM 765 C CA . PHE A 1 103 ? 19.056 31.880 -1.254 1.00 17.03 214 PHE A CA 1
ATOM 766 C C . PHE A 1 103 ? 18.879 33.208 -0.519 1.00 29.79 214 PHE A C 1
ATOM 767 O O . PHE A 1 103 ? 19.787 33.561 0.233 1.00 19.16 214 PHE A O 1
ATOM 775 N N . VAL A 1 104 ? 17.778 33.898 -0.773 1.00 31.03 215 VAL A N 1
ATOM 776 C CA . VAL A 1 104 ? 17.370 35.138 -0.143 1.00 19.09 215 VAL A CA 1
ATOM 777 C C . VAL A 1 104 ? 16.272 34.855 0.887 1.00 24.82 215 VAL A C 1
ATOM 778 O O . VAL A 1 104 ? 15.120 34.549 0.565 1.00 26.48 215 VAL A O 1
ATOM 782 N N . GLY A 1 105 ? 16.663 34.958 2.147 1.00 23.00 216 GLY A N 1
ATOM 783 C CA . GLY A 1 105 ? 15.829 34.550 3.256 1.00 32.11 216 GLY A CA 1
ATOM 784 C C . GLY A 1 105 ? 14.449 35.161 3.243 1.00 39.90 216 GLY A C 1
ATOM 785 O O . GLY A 1 105 ? 13.445 34.532 3.581 1.00 49.49 216 GLY A O 1
ATOM 786 N N . GLU A 1 106 ? 14.359 36.433 2.870 1.00 45.49 217 GLU A N 1
ATOM 787 C CA . GLU A 1 106 ? 13.057 37.091 2.898 1.00 46.01 217 GLU A CA 1
ATOM 788 C C . GLU A 1 106 ? 13.062 38.295 1.966 1.00 39.89 217 GLU A C 1
ATOM 789 O O . GLU A 1 106 ? 14.069 38.999 1.911 1.00 32.49 217 GLU A O 1
ATOM 803 N N . ARG A 1 108 ? 10.745 41.247 1.874 1.00 33.69 219 ARG A N 1
ATOM 804 C CA . ARG A 1 108 ? 9.901 42.174 2.590 1.00 38.97 219 ARG A CA 1
ATOM 805 C C . ARG A 1 108 ? 9.784 43.466 1.791 1.00 44.51 219 ARG A C 1
ATOM 806 O O . ARG A 1 108 ? 8.881 44.270 1.984 1.00 73.51 219 ARG A O 1
ATOM 814 N N . ASP A 1 109 ? 10.749 43.620 0.889 1.00 47.13 220 ASP A N 1
ATOM 815 C CA . ASP A 1 109 ? 11.001 44.870 0.207 1.00 42.78 220 ASP A CA 1
ATOM 816 C C . ASP A 1 109 ? 11.018 44.766 -1.314 1.00 43.32 220 ASP A C 1
ATOM 817 O O . ASP A 1 109 ? 11.383 43.768 -1.929 1.00 33.89 220 ASP A O 1
ATOM 822 N N . LEU A 1 110 ? 10.617 45.903 -1.876 1.00 34.94 221 LEU A N 1
ATOM 823 C CA . LEU A 1 110 ? 10.720 46.138 -3.305 1.00 35.69 221 LEU A CA 1
ATOM 824 C C . LEU A 1 110 ? 12.145 45.924 -3.790 1.00 40.37 221 LEU A C 1
ATOM 825 O O . LEU A 1 110 ? 12.424 45.222 -4.765 1.00 40.26 221 LEU A O 1
ATOM 830 N N . GLU A 1 111 ? 13.111 46.541 -3.098 1.00 42.98 222 GLU A N 1
ATOM 831 C CA . GLU A 1 111 ? 14.484 46.447 -3.590 1.00 45.58 222 GLU A CA 1
ATOM 832 C C . GLU A 1 111 ? 14.975 45.006 -3.636 1.00 29.30 222 GLU A C 1
ATOM 833 O O . GLU A 1 111 ? 15.661 44.632 -4.593 1.00 36.46 222 GLU A O 1
ATOM 839 N N . THR A 1 112 ? 14.658 44.210 -2.624 1.00 33.30 223 THR A N 1
ATOM 840 C CA . THR A 1 112 ? 15.121 42.837 -2.520 1.00 31.46 223 THR A CA 1
ATOM 841 C C . THR A 1 112 ? 14.505 42.005 -3.638 1.00 23.25 223 THR A C 1
ATOM 842 O O . THR A 1 112 ? 15.152 41.262 -4.360 1.00 41.50 223 THR A O 1
ATOM 846 N N . VAL A 1 113 ? 13.188 42.175 -3.717 1.00 24.87 224 VAL A N 1
ATOM 847 C CA . VAL A 1 113 ? 12.403 41.480 -4.724 1.00 22.53 224 VAL A CA 1
ATOM 848 C C . VAL A 1 113 ? 12.878 41.780 -6.144 1.00 25.16 224 VAL A C 1
ATOM 849 O O . VAL A 1 113 ? 13.003 40.897 -6.996 1.00 40.19 224 VAL A O 1
ATOM 853 N N . GLU A 1 114 ? 13.118 43.062 -6.419 1.00 20.66 225 GLU A N 1
ATOM 854 C CA . GLU A 1 114 ? 13.594 43.454 -7.748 1.00 28.09 225 GLU A CA 1
ATOM 855 C C . GLU A 1 114 ? 14.968 42.856 -7.986 1.00 24.11 225 GLU A C 1
ATOM 856 O O . GLU A 1 114 ? 15.335 42.361 -9.056 1.00 28.91 225 GLU A O 1
ATOM 862 N N . THR A 1 115 ? 15.809 42.852 -6.951 1.00 27.38 226 THR A N 1
ATOM 863 C CA . THR A 1 115 ? 17.114 42.247 -7.239 1.00 29.91 226 THR A CA 1
ATOM 864 C C . THR A 1 115 ? 16.952 40.747 -7.438 1.00 27.89 226 THR A C 1
ATOM 865 O O . THR A 1 115 ? 17.616 40.168 -8.299 1.00 40.11 226 THR A O 1
ATOM 869 N N . ALA A 1 116 ? 16.080 40.102 -6.659 1.00 23.82 227 ALA A N 1
ATOM 870 C CA . ALA A 1 116 ? 15.898 38.677 -6.832 1.00 20.01 227 ALA A CA 1
ATOM 871 C C . ALA A 1 116 ? 15.495 38.316 -8.268 1.00 14.22 227 ALA A C 1
ATOM 872 O O . ALA A 1 116 ? 15.982 37.314 -8.780 1.00 18.10 227 ALA A O 1
ATOM 874 N N . LEU A 1 117 ? 14.585 39.093 -8.828 1.00 20.20 228 LEU A N 1
ATOM 875 C CA . LEU A 1 117 ? 14.083 38.882 -10.187 1.00 22.19 228 LEU A CA 1
ATOM 876 C C . LEU A 1 117 ? 15.200 39.021 -11.202 1.00 19.74 228 LEU A C 1
ATOM 877 O O . LEU A 1 117 ? 15.277 38.309 -12.199 1.00 39.23 228 LEU A O 1
ATOM 882 N N . ARG A 1 118 ? 16.107 39.978 -10.966 1.00 20.93 229 ARG A N 1
ATOM 883 C CA . ARG A 1 118 ? 17.130 40.117 -12.018 1.00 33.22 229 ARG A CA 1
ATOM 884 C C . ARG A 1 118 ? 18.106 38.947 -11.908 1.00 38.73 229 ARG A C 1
ATOM 885 O O . ARG A 1 118 ? 18.507 38.378 -12.935 1.00 35.00 229 ARG A O 1
ATOM 893 N N . ALA A 1 119 ? 18.469 38.588 -10.671 1.00 26.07 230 ALA A N 1
ATOM 894 C CA . ALA A 1 119 ? 19.335 37.427 -10.503 1.00 22.16 230 ALA A CA 1
ATOM 895 C C . ALA A 1 119 ? 18.756 36.199 -11.202 1.00 24.34 230 ALA A C 1
ATOM 896 O O . ALA A 1 119 ? 19.497 35.480 -11.884 1.00 24.98 230 ALA A O 1
ATOM 898 N N . ALA A 1 120 ? 17.458 35.973 -11.011 1.00 18.01 231 ALA A N 1
ATOM 899 C CA . ALA A 1 120 ? 16.810 34.800 -11.589 1.00 27.31 231 ALA A CA 1
ATOM 900 C C . ALA A 1 120 ? 16.847 34.863 -13.111 1.00 28.84 231 ALA A C 1
ATOM 901 O O . ALA A 1 120 ? 16.913 33.816 -13.742 1.00 26.42 231 ALA A O 1
ATOM 903 N N . GLU A 1 121 ? 16.797 36.050 -13.715 1.00 30.31 232 GLU A N 1
ATOM 904 C CA . GLU A 1 121 ? 16.797 36.108 -15.169 1.00 17.34 232 GLU A CA 1
ATOM 905 C C . GLU A 1 121 ? 18.165 36.080 -15.844 1.00 32.36 232 GLU A C 1
ATOM 906 O O . GLU A 1 121 ? 18.253 35.725 -17.025 1.00 34.07 232 GLU A O 1
ATOM 912 N N . THR A 1 122 ? 19.231 36.457 -15.166 1.00 31.75 233 THR A N 1
ATOM 913 C CA . THR A 1 122 ? 20.566 36.484 -15.748 1.00 22.63 233 THR A CA 1
ATOM 914 C C . THR A 1 122 ? 21.408 35.270 -15.378 1.00 28.46 233 THR A C 1
ATOM 915 O O . THR A 1 122 ? 22.611 35.373 -15.129 1.00 29.77 233 THR A O 1
ATOM 919 N N . GLY A 1 123 ? 20.844 34.065 -15.312 1.00 24.75 234 GLY A N 1
ATOM 920 C CA . GLY A 1 123 ? 21.646 32.888 -15.123 1.00 22.13 234 GLY A CA 1
ATOM 921 C C . GLY A 1 123 ? 21.845 32.426 -13.705 1.00 24.75 234 GLY A C 1
ATOM 922 O O . GLY A 1 123 ? 22.804 31.727 -13.404 1.00 30.27 234 GLY A O 1
ATOM 923 N N . HIS A 1 124 ? 20.936 32.744 -12.779 1.00 23.29 235 HIS A N 1
ATOM 924 C CA . HIS A 1 124 ? 21.112 32.157 -11.458 1.00 18.78 235 HIS A CA 1
ATOM 925 C C . HIS A 1 124 ? 19.829 31.524 -10.946 1.00 13.68 235 HIS A C 1
ATOM 926 O O . HIS A 1 124 ? 18.748 32.009 -11.256 1.00 31.20 235 HIS A O 1
ATOM 933 N N . LEU A 1 125 ? 20.016 30.476 -10.150 1.00 21.46 236 LEU A N 1
ATOM 934 C CA . LEU A 1 125 ? 18.918 29.778 -9.499 1.00 14.38 236 LEU A CA 1
ATOM 935 C C . LEU A 1 125 ? 18.631 30.494 -8.188 1.00 22.37 236 LEU A C 1
ATOM 936 O O . LEU A 1 125 ? 19.523 30.630 -7.344 1.00 36.39 236 LEU A O 1
ATOM 941 N N . VAL A 1 126 ? 17.402 30.980 -8.014 1.00 17.14 237 VAL A N 1
ATOM 942 C CA . VAL A 1 126 ? 17.135 31.780 -6.822 1.00 22.93 237 VAL A CA 1
ATOM 943 C C . VAL A 1 126 ? 16.069 31.125 -5.948 1.00 22.11 237 VAL A C 1
ATOM 944 O O . VAL A 1 126 ? 14.970 30.856 -6.406 1.00 19.83 237 VAL A O 1
ATOM 948 N N . PHE A 1 127 ? 16.396 30.843 -4.687 1.00 10.60 238 PHE A N 1
ATOM 949 C CA . PHE A 1 127 ? 15.420 30.435 -3.687 1.00 19.51 238 PHE A CA 1
ATOM 950 C C . PHE A 1 127 ? 15.019 31.650 -2.853 1.00 14.69 238 PHE A C 1
ATOM 951 O O . PHE A 1 127 ? 15.843 32.485 -2.459 1.00 18.02 238 PHE A O 1
ATOM 959 N N . GLY A 1 128 ? 13.723 31.777 -2.565 1.00 17.76 239 GLY A N 1
ATOM 960 C CA . GLY A 1 128 ? 13.299 32.777 -1.611 1.00 21.21 239 GLY A CA 1
ATOM 961 C C . GLY A 1 128 ? 12.158 32.255 -0.764 1.00 21.86 239 GLY A C 1
ATOM 962 O O . GLY A 1 128 ? 11.555 31.224 -1.054 1.00 24.22 239 GLY A O 1
ATOM 963 N N . THR A 1 129 ? 11.843 32.960 0.324 1.00 30.81 240 THR A N 1
ATOM 964 C CA . THR A 1 129 ? 10.689 32.593 1.115 1.00 19.60 240 THR A CA 1
ATOM 965 C C . THR A 1 129 ? 9.792 33.819 1.296 1.00 18.52 240 THR A C 1
ATOM 966 O O . THR A 1 129 ? 10.273 34.956 1.337 1.00 22.53 240 THR A O 1
ATOM 970 N N . LEU A 1 130 ? 8.507 33.523 1.404 1.00 21.88 241 LEU A N 1
ATOM 971 C CA . LEU A 1 130 ? 7.509 34.522 1.775 1.00 28.23 241 LEU A CA 1
ATOM 972 C C . LEU A 1 130 ? 6.563 33.884 2.802 1.00 32.78 241 LEU A C 1
ATOM 973 O O . LEU A 1 130 ? 6.529 32.648 2.918 1.00 23.85 241 LEU A O 1
ATOM 978 N N . HIS A 1 131 ? 5.805 34.715 3.493 1.00 25.97 242 HIS A N 1
ATOM 979 C CA . HIS A 1 131 ? 4.826 34.240 4.473 1.00 18.99 242 HIS A CA 1
ATOM 980 C C . HIS A 1 131 ? 3.421 34.084 3.933 1.00 33.10 242 HIS A C 1
ATOM 981 O O . HIS A 1 131 ? 2.438 33.911 4.678 1.00 30.64 242 HIS A O 1
ATOM 988 N N . THR A 1 132 ? 3.266 34.119 2.615 1.00 31.68 243 THR A N 1
ATOM 989 C CA . THR A 1 132 ? 1.951 33.903 2.001 1.00 23.15 243 THR A CA 1
ATOM 990 C C . THR A 1 132 ? 1.500 32.469 2.150 1.00 23.73 243 THR A C 1
ATOM 991 O O . THR A 1 132 ? 2.312 31.549 2.298 1.00 34.90 243 THR A O 1
ATOM 995 N N . ASN A 1 133 ? 0.184 32.255 2.111 1.00 22.20 244 ASN A N 1
ATOM 996 C CA . ASN A 1 133 ? -0.332 30.926 2.429 1.00 24.40 244 ASN A CA 1
ATOM 997 C C . ASN A 1 133 ? -0.600 30.068 1.207 1.00 32.18 244 ASN A C 1
ATOM 998 O O . ASN A 1 133 ? -0.735 28.856 1.374 1.00 33.89 244 ASN A O 1
ATOM 1003 N N . THR A 1 134 ? -0.690 30.666 0.026 1.00 29.27 245 THR A N 1
ATOM 1004 C CA . THR A 1 134 ? -1.149 29.941 -1.166 1.00 24.77 245 THR A CA 1
ATOM 1005 C C . THR A 1 134 ? -0.325 30.276 -2.390 1.00 21.40 245 THR A C 1
ATOM 1006 O O . THR A 1 134 ? 0.335 31.313 -2.450 1.00 22.58 245 THR A O 1
ATOM 1010 N N . ALA A 1 135 ? -0.320 29.414 -3.398 1.00 24.71 246 ALA A N 1
ATOM 1011 C CA . ALA A 1 135 ? 0.481 29.673 -4.587 1.00 34.32 246 ALA A CA 1
ATOM 1012 C C . ALA A 1 135 ? -0.002 30.966 -5.236 1.00 36.53 246 ALA A C 1
ATOM 1013 O O . ALA A 1 135 ? 0.818 31.729 -5.739 1.00 32.81 246 ALA A O 1
ATOM 1015 N N . ILE A 1 136 ? -1.318 31.162 -5.186 1.00 27.87 247 ILE A N 1
ATOM 1016 C CA . ILE A 1 136 ? -1.951 32.324 -5.781 1.00 26.04 247 ILE A CA 1
ATOM 1017 C C . ILE A 1 136 ? -1.634 33.598 -5.008 1.00 34.06 247 ILE A C 1
ATOM 1018 O O . ILE A 1 136 ? -1.357 34.649 -5.594 1.00 26.56 247 ILE A O 1
ATOM 1023 N N . ASP A 1 137 ? -1.700 33.543 -3.677 1.00 20.34 248 ASP A N 1
ATOM 1024 C CA . ASP A 1 137 ? -1.431 34.782 -2.929 1.00 23.88 248 ASP A CA 1
ATOM 1025 C C . ASP A 1 137 ? 0.016 35.206 -3.139 1.00 12.11 248 ASP A C 1
ATOM 1026 O O . ASP A 1 137 ? 0.388 36.374 -3.058 1.00 14.34 248 ASP A O 1
ATOM 1031 N N . THR A 1 138 ? 0.823 34.172 -3.359 1.00 18.03 249 THR A N 1
ATOM 1032 C CA . THR A 1 138 ? 2.269 34.329 -3.534 1.00 18.39 249 THR A CA 1
ATOM 1033 C C . THR A 1 138 ? 2.581 35.225 -4.723 1.00 19.01 249 THR A C 1
ATOM 1034 O O . THR A 1 138 ? 3.423 36.119 -4.628 1.00 18.27 249 THR A O 1
ATOM 1038 N N . ILE A 1 139 ? 1.827 34.944 -5.785 1.00 18.98 250 ILE A N 1
ATOM 1039 C CA . ILE A 1 139 ? 1.980 35.699 -7.034 1.00 24.29 250 ILE A CA 1
ATOM 1040 C C . ILE A 1 139 ? 1.506 37.124 -6.877 1.00 24.11 250 ILE A C 1
ATOM 1041 O O . ILE A 1 139 ? 2.109 38.075 -7.356 1.00 30.60 250 ILE A O 1
ATOM 1046 N N . HIS A 1 140 ? 0.404 37.296 -6.156 1.00 21.06 251 HIS A N 1
ATOM 1047 C CA . HIS A 1 140 ? -0.115 38.636 -5.904 1.00 20.50 251 HIS A CA 1
ATOM 1048 C C . HIS A 1 140 ? 0.771 39.470 -5.002 1.00 23.48 251 HIS A C 1
ATOM 1049 O O . HIS A 1 140 ? 0.939 40.688 -5.158 1.00 19.41 251 HIS A O 1
ATOM 1056 N N . ARG A 1 141 ? 1.376 38.848 -3.987 1.00 20.61 252 ARG A N 1
ATOM 1057 C CA . ARG A 1 141 ? 2.284 39.603 -3.131 1.00 19.74 252 ARG A CA 1
ATOM 1058 C C . ARG A 1 141 ? 3.497 40.068 -3.917 1.00 23.37 252 ARG A C 1
ATOM 1059 O O . ARG A 1 141 ? 3.966 41.204 -3.813 1.00 25.08 252 ARG A O 1
ATOM 1067 N N . ILE A 1 142 ? 4.023 39.153 -4.735 1.00 20.72 253 ILE A N 1
ATOM 1068 C CA . ILE A 1 142 ? 5.209 39.495 -5.513 1.00 28.14 253 ILE A CA 1
ATOM 1069 C C . ILE A 1 142 ? 4.873 40.653 -6.446 1.00 28.09 253 ILE A C 1
ATOM 1070 O O . ILE A 1 142 ? 5.586 41.650 -6.468 1.00 42.96 253 ILE A O 1
ATOM 1075 N N . VAL A 1 143 ? 3.782 40.540 -7.204 1.00 17.45 254 VAL A N 1
ATOM 1076 C CA . VAL A 1 143 ? 3.494 41.592 -8.172 1.00 21.20 254 VAL A CA 1
ATOM 1077 C C . VAL A 1 143 ? 3.047 42.897 -7.528 1.00 29.57 254 VAL A C 1
ATOM 1078 O O . VAL A 1 143 ? 3.499 43.982 -7.902 1.00 30.26 254 VAL A O 1
ATOM 1082 N N . ASP A 1 144 ? 2.134 42.795 -6.569 1.00 22.66 255 ASP A N 1
ATOM 1083 C CA . ASP A 1 144 ? 1.432 43.928 -5.983 1.00 30.35 255 ASP A CA 1
ATOM 1084 C C . ASP A 1 144 ? 2.354 44.832 -5.194 1.00 22.09 255 ASP A C 1
ATOM 1085 O O . ASP A 1 144 ? 2.125 45.991 -4.874 1.00 27.98 255 ASP A O 1
ATOM 1090 N N . ILE A 1 145 ? 3.511 44.270 -4.813 1.00 15.87 256 ILE A N 1
ATOM 1091 C CA . ILE A 1 145 ? 4.371 45.172 -4.028 1.00 25.46 256 ILE A CA 1
ATOM 1092 C C . ILE A 1 145 ? 4.911 46.257 -4.946 1.00 31.72 256 ILE A C 1
ATOM 1093 O O . ILE A 1 145 ? 5.317 47.300 -4.453 1.00 26.52 256 ILE A O 1
ATOM 1098 N N . PHE A 1 146 ? 4.889 46.024 -6.256 1.00 29.99 257 PHE A N 1
ATOM 1099 C CA . PHE A 1 146 ? 5.361 46.987 -7.244 1.00 34.71 257 PHE A CA 1
ATOM 1100 C C . PHE A 1 146 ? 4.390 48.101 -7.591 1.00 28.56 257 PHE A C 1
ATOM 1101 O O . PHE A 1 146 ? 3.184 47.966 -7.413 1.00 37.49 257 PHE A O 1
ATOM 1109 N N . PRO A 1 147 ? 4.878 49.238 -8.080 1.00 21.76 258 PRO A N 1
ATOM 1110 C CA . PRO A 1 147 ? 3.951 50.290 -8.518 1.00 23.35 258 PRO A CA 1
ATOM 1111 C C . PRO A 1 147 ? 3.158 49.816 -9.737 1.00 22.54 258 PRO A C 1
ATOM 1112 O O . PRO A 1 147 ? 3.717 49.101 -10.571 1.00 24.67 258 PRO A O 1
ATOM 1116 N N . LEU A 1 148 ? 1.905 50.221 -9.761 1.00 21.68 259 LEU A N 1
ATOM 1117 C CA . LEU A 1 148 ? 0.865 49.860 -10.693 1.00 29.97 259 LEU A CA 1
ATOM 1118 C C . LEU A 1 148 ? 1.456 49.716 -12.102 1.00 29.68 259 LEU A C 1
ATOM 1119 O O . LEU A 1 148 ? 1.326 48.659 -12.713 1.00 30.44 259 LEU A O 1
ATOM 1124 N N . ASN A 1 149 ? 2.096 50.776 -12.540 1.00 29.60 260 ASN A N 1
ATOM 1125 C CA . ASN A 1 149 ? 2.733 50.940 -13.841 1.00 37.82 260 ASN A CA 1
ATOM 1126 C C . ASN A 1 149 ? 3.839 49.930 -14.100 1.00 41.17 260 ASN A C 1
ATOM 1127 O O . ASN A 1 149 ? 4.332 49.782 -15.227 1.00 29.66 260 ASN A O 1
ATOM 1132 N N . GLN A 1 150 ? 4.247 49.202 -13.062 1.00 31.54 261 GLN A N 1
ATOM 1133 C CA . GLN A 1 150 ? 5.278 48.191 -13.215 1.00 31.48 261 GLN A CA 1
ATOM 1134 C C . GLN A 1 150 ? 4.773 46.767 -13.054 1.00 31.72 261 GLN A C 1
ATOM 1135 O O . GLN A 1 150 ? 5.577 45.842 -13.200 1.00 38.89 261 GLN A O 1
ATOM 1141 N N . GLN A 1 151 ? 3.488 46.548 -12.770 1.00 18.59 262 GLN A N 1
ATOM 1142 C CA . GLN A 1 151 ? 3.060 45.202 -12.449 1.00 17.49 262 GLN A CA 1
ATOM 1143 C C . GLN A 1 151 ? 2.875 44.347 -13.690 1.00 20.83 262 GLN A C 1
ATOM 1144 O O . GLN A 1 151 ? 3.224 43.169 -13.596 1.00 20.45 262 GLN A O 1
ATOM 1150 N N . GLU A 1 152 ? 2.357 44.892 -14.792 1.00 23.01 263 GLU A N 1
ATOM 1151 C CA . GLU A 1 152 ? 2.347 44.073 -16.019 1.00 23.24 263 GLU A CA 1
ATOM 1152 C C . GLU A 1 152 ? 3.728 43.491 -16.313 1.00 19.33 263 GLU A C 1
ATOM 1153 O O . GLU A 1 152 ? 3.890 42.304 -16.623 1.00 21.45 263 GLU A O 1
ATOM 1159 N N . GLN A 1 153 ? 4.737 44.337 -16.154 1.00 26.51 264 GLN A N 1
ATOM 1160 C CA . GLN A 1 153 ? 6.144 43.985 -16.287 1.00 16.74 264 GLN A CA 1
ATOM 1161 C C . GLN A 1 153 ? 6.532 42.795 -15.412 1.00 29.44 264 GLN A C 1
ATOM 1162 O O . GLN A 1 153 ? 6.883 41.731 -15.919 1.00 23.17 264 GLN A O 1
ATOM 1168 N N . VAL A 1 154 ? 6.476 42.960 -14.104 1.00 30.13 265 VAL A N 1
ATOM 1169 C CA . VAL A 1 154 ? 6.695 41.899 -13.130 1.00 15.34 265 VAL A CA 1
ATOM 1170 C C . VAL A 1 154 ? 5.867 40.676 -13.384 1.00 10.54 265 VAL A C 1
ATOM 1171 O O . VAL A 1 154 ? 6.358 39.546 -13.252 1.00 30.03 265 VAL A O 1
ATOM 1175 N N . ARG A 1 155 ? 4.583 40.858 -13.752 1.00 16.04 266 ARG A N 1
ATOM 1176 C CA . ARG A 1 155 ? 3.801 39.632 -13.963 1.00 22.65 266 ARG A CA 1
ATOM 1177 C C . ARG A 1 155 ? 4.398 38.767 -15.071 1.00 27.67 266 ARG A C 1
ATOM 1178 O O . ARG A 1 155 ? 4.536 37.549 -14.938 1.00 19.12 266 ARG A O 1
ATOM 1186 N N . ILE A 1 156 ? 4.781 39.369 -16.186 1.00 24.14 267 ILE A N 1
ATOM 1187 C CA . ILE A 1 156 ? 5.271 38.574 -17.328 1.00 20.82 267 ILE A CA 1
ATOM 1188 C C . ILE A 1 156 ? 6.708 38.118 -17.125 1.00 14.04 267 ILE A C 1
ATOM 1189 O O . ILE A 1 156 ? 7.083 37.071 -17.650 1.00 27.37 267 ILE A O 1
ATOM 1194 N N . VAL A 1 157 ? 7.553 38.812 -16.383 1.00 25.92 268 VAL A N 1
ATOM 1195 C CA . VAL A 1 157 ? 8.859 38.257 -15.989 1.00 23.3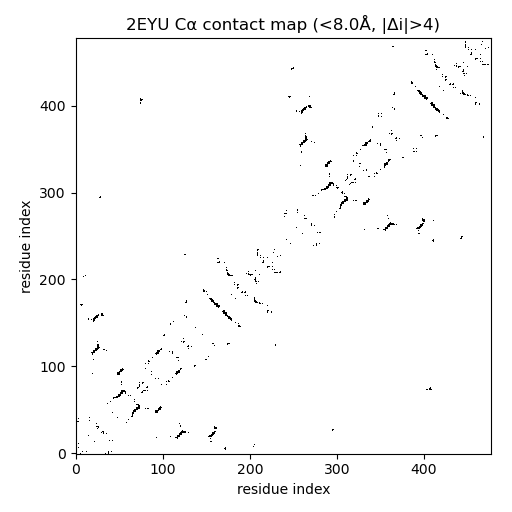2 268 VAL A CA 1
ATOM 1196 C C . VAL A 1 157 ? 8.663 36.964 -15.220 1.00 23.72 268 VAL A C 1
ATOM 1197 O O . VAL A 1 157 ? 9.304 35.946 -15.472 1.00 25.66 268 VAL A O 1
ATOM 1201 N N . LEU A 1 158 ? 7.750 36.976 -14.233 1.00 16.26 269 LEU A N 1
ATOM 1202 C CA . LEU A 1 158 ? 7.498 35.767 -13.477 1.00 17.93 269 LEU A CA 1
ATOM 1203 C C . LEU A 1 158 ? 7.071 34.642 -14.417 1.00 18.26 269 LEU A C 1
ATOM 1204 O O . LEU A 1 158 ? 7.492 33.509 -14.228 1.00 19.55 269 LEU A O 1
ATOM 1209 N N . SER A 1 159 ? 6.228 34.994 -15.402 1.00 22.07 270 SER A N 1
ATOM 1210 C CA . SER A 1 159 ? 5.724 33.926 -16.263 1.00 15.62 270 SER A CA 1
ATOM 1211 C C . SER A 1 159 ? 6.851 33.190 -16.966 1.00 12.06 270 SER A C 1
ATOM 1212 O O . SER A 1 159 ? 6.671 32.022 -17.335 1.00 20.91 270 SER A O 1
ATOM 1215 N N . PHE A 1 160 ? 7.996 33.850 -17.175 1.00 12.20 271 PHE A N 1
ATOM 1216 C CA . PHE A 1 160 ? 9.117 33.189 -17.847 1.00 11.80 271 PHE A CA 1
ATOM 1217 C C . PHE A 1 160 ? 10.170 32.653 -16.884 1.00 24.48 271 PHE A C 1
ATOM 1218 O O . PHE A 1 160 ? 10.964 31.774 -17.224 1.00 27.15 271 PHE A O 1
ATOM 1226 N N . ILE A 1 161 ? 10.243 33.198 -15.670 1.00 16.14 272 ILE A N 1
ATOM 1227 C CA . ILE A 1 161 ? 11.395 32.818 -14.842 1.00 14.43 272 ILE A CA 1
ATOM 1228 C C . ILE A 1 161 ? 10.972 32.026 -13.600 1.00 17.06 272 ILE A C 1
ATOM 1229 O O . ILE A 1 161 ? 11.873 31.381 -13.045 1.00 15.87 272 ILE A O 1
ATOM 1234 N N . LEU A 1 162 ? 9.707 32.055 -13.228 1.00 19.20 273 LEU A N 1
ATOM 1235 C CA . LEU A 1 162 ? 9.173 31.251 -12.126 1.00 24.06 273 LEU A CA 1
ATOM 1236 C C . LEU A 1 162 ? 9.360 29.767 -12.380 1.00 23.67 273 LEU A C 1
ATOM 1237 O O . LEU A 1 162 ? 8.939 29.229 -13.408 1.00 18.90 273 LEU A O 1
ATOM 1242 N N . GLN A 1 163 ? 10.000 29.067 -11.451 1.00 15.87 274 GLN A N 1
ATOM 1243 C CA . GLN A 1 163 ? 10.298 27.645 -11.603 1.00 17.61 274 GLN A CA 1
ATOM 1244 C C . GLN A 1 163 ? 9.364 26.791 -10.765 1.00 16.37 274 GLN A C 1
ATOM 1245 O O . GLN A 1 163 ? 8.951 25.681 -11.089 1.00 13.22 274 GLN A O 1
ATOM 1251 N N . GLY A 1 164 ? 8.999 27.352 -9.604 1.00 12.13 275 GLY A N 1
ATOM 1252 C CA . GLY A 1 164 ? 8.112 26.496 -8.776 1.00 9.52 275 GLY A CA 1
ATOM 1253 C C . GLY A 1 164 ? 7.729 27.282 -7.536 1.00 13.49 275 GLY A C 1
ATOM 1254 O O . GLY A 1 164 ? 8.510 28.088 -7.021 1.00 12.46 275 GLY A O 1
ATOM 1255 N N . ILE A 1 165 ? 6.535 27.037 -7.007 1.00 24.53 276 ILE A N 1
ATOM 1256 C CA . ILE A 1 165 ? 6.335 27.621 -5.672 1.00 26.54 276 ILE A CA 1
ATOM 1257 C C . ILE A 1 165 ? 5.640 26.548 -4.819 1.00 25.24 276 ILE A C 1
ATOM 1258 O O . ILE A 1 165 ? 4.703 25.947 -5.325 1.00 18.02 276 ILE A O 1
ATOM 1263 N N . ILE A 1 166 ? 6.173 26.363 -3.614 1.00 14.61 277 ILE A N 1
ATOM 1264 C CA . ILE A 1 166 ? 5.656 25.427 -2.634 1.00 13.24 277 ILE A CA 1
ATOM 1265 C C . ILE A 1 166 ? 5.039 26.190 -1.463 1.00 13.15 277 ILE A C 1
ATOM 1266 O O . ILE A 1 166 ? 5.793 26.971 -0.871 1.00 24.58 277 ILE A O 1
ATOM 1271 N N . SER A 1 167 ? 3.772 25.967 -1.170 1.00 16.02 278 SER A N 1
ATOM 1272 C CA . SER A 1 167 ? 3.083 26.548 -0.022 1.00 16.43 278 SER A CA 1
ATOM 1273 C C . SER A 1 167 ? 2.988 25.482 1.069 1.00 23.44 278 SER A C 1
ATOM 1274 O O . SER A 1 167 ? 2.348 24.469 0.828 1.00 23.64 278 SER A O 1
ATOM 1277 N N . GLN A 1 168 ? 3.593 25.622 2.247 1.00 26.97 279 GLN A N 1
ATOM 1278 C CA . GLN A 1 168 ? 3.596 24.510 3.196 1.00 16.11 279 GLN A CA 1
ATOM 1279 C C . GLN A 1 168 ? 2.840 24.825 4.482 1.00 21.73 279 GLN A C 1
ATOM 1280 O O . GLN A 1 168 ? 2.783 25.968 4.896 1.00 16.41 279 GLN A O 1
ATOM 1286 N N . ARG A 1 169 ? 2.320 23.767 5.090 1.00 27.86 280 ARG A N 1
ATOM 1287 C CA . ARG A 1 169 ? 1.829 23.814 6.457 1.00 27.48 280 ARG A CA 1
ATOM 1288 C C . ARG A 1 169 ? 2.155 22.471 7.120 1.00 24.55 280 ARG A C 1
ATOM 1289 O O . ARG A 1 169 ? 2.114 21.430 6.460 1.00 20.83 280 ARG A O 1
ATOM 1297 N N . LEU A 1 170 ? 2.488 22.543 8.399 1.00 24.61 281 LEU A N 1
ATOM 1298 C CA . LEU A 1 170 ? 2.789 21.377 9.215 1.00 24.29 281 LEU A CA 1
ATOM 1299 C C . LEU A 1 170 ? 1.594 21.058 10.106 1.00 28.50 281 LEU A C 1
ATOM 1300 O O . LEU A 1 170 ? 1.194 21.929 10.886 1.00 46.51 281 LEU A O 1
ATOM 1305 N N . LEU A 1 171 ? 1.018 19.869 9.992 1.00 29.75 282 LEU A N 1
ATOM 1306 C CA . LEU A 1 171 ? -0.167 19.489 10.759 1.00 26.83 282 LEU A CA 1
ATOM 1307 C C . LEU A 1 171 ? 0.198 18.480 11.848 1.00 33.45 282 LEU A C 1
ATOM 1308 O O . LEU A 1 171 ? 1.134 17.698 11.654 1.00 34.29 282 LEU A O 1
ATOM 1313 N N . PRO A 1 172 ? -0.539 18.433 12.947 1.00 41.30 283 PRO A N 1
ATOM 1314 C CA . PRO A 1 172 ? -0.310 17.353 13.915 1.00 46.84 283 PRO A CA 1
ATOM 1315 C C . PRO A 1 172 ? -0.801 16.016 13.359 1.00 54.09 283 PRO A C 1
ATOM 1316 O O . PRO A 1 172 ? -1.386 16.043 12.279 1.00 41.78 283 PRO A O 1
ATOM 1320 N N . LYS A 1 173 ? -0.573 14.961 14.109 1.00 74.55 284 LYS A N 1
ATOM 1321 C CA . LYS A 1 173 ? -1.104 13.621 14.068 1.00 83.65 284 LYS A CA 1
ATOM 1322 C C . LYS A 1 173 ? -0.029 12.525 14.152 1.00 95.17 284 LYS A C 1
ATOM 1323 O O . LYS A 1 173 ? 1.040 12.701 14.745 1.00 101.52 284 LYS A O 1
ATOM 1329 N N . ILE A 1 174 ? -0.408 11.406 13.532 1.00 105.63 285 ILE A N 1
ATOM 1330 C CA . ILE A 1 174 ? 0.348 10.159 13.541 1.00 113.16 285 ILE A CA 1
ATOM 1331 C C . ILE A 1 174 ? 1.023 9.860 12.206 1.00 112.70 285 ILE A C 1
ATOM 1332 O O . ILE A 1 174 ? 0.945 10.646 11.262 1.00 112.27 285 ILE A O 1
ATOM 1337 N N . GLY A 1 175 ? 1.703 8.719 12.132 1.00 112.70 286 GLY A N 1
ATOM 1338 C CA . GLY A 1 175 ? 2.411 8.277 10.946 1.00 114.71 286 GLY A CA 1
ATOM 1339 C C . GLY A 1 175 ? 3.920 8.408 11.097 1.00 116.04 286 GLY A C 1
ATOM 1340 O O . GLY A 1 175 ? 4.650 7.439 10.908 1.00 121.45 286 GLY A O 1
ATOM 1341 N N . GLY A 1 176 ? 4.371 9.609 11.439 1.00 114.35 287 GLY A N 1
ATOM 1342 C CA . GLY A 1 176 ? 5.765 9.939 11.656 1.00 108.60 287 GLY A CA 1
ATOM 1343 C C . GLY A 1 176 ? 5.945 11.016 12.715 1.00 103.60 287 GLY A C 1
ATOM 1344 O O . GLY A 1 176 ? 7.028 11.120 13.305 1.00 112.90 287 GLY A O 1
ATOM 1345 N N . GLY A 1 177 ? 4.899 11.798 12.937 1.00 93.46 288 GLY A N 1
ATOM 1346 C CA . GLY A 1 177 ? 4.843 12.884 13.902 1.00 82.71 288 GLY A CA 1
ATOM 1347 C C . GLY A 1 177 ? 3.856 13.953 13.464 1.00 66.43 288 GLY A C 1
ATOM 1348 O O . GLY A 1 177 ? 2.643 13.775 13.574 1.00 68.47 288 GLY A O 1
ATOM 1349 N N . ARG A 1 178 ? 4.376 15.063 12.959 1.00 51.02 289 ARG A N 1
ATOM 1350 C CA . ARG A 1 178 ? 3.582 16.064 12.271 1.00 24.93 289 ARG A CA 1
ATOM 1351 C C . ARG A 1 178 ? 3.525 15.666 10.801 1.00 33.18 289 ARG A C 1
ATOM 1352 O O . ARG A 1 178 ? 4.328 14.872 10.309 1.00 45.45 289 ARG A O 1
ATOM 1360 N N . VAL A 1 179 ? 2.575 16.238 10.062 1.00 30.64 290 VAL A N 1
ATOM 1361 C CA . VAL A 1 179 ? 2.658 15.944 8.630 1.00 31.05 290 VAL A CA 1
ATOM 1362 C C . VAL A 1 179 ? 2.696 17.256 7.847 1.00 27.11 290 VAL A C 1
ATOM 1363 O O . VAL A 1 179 ? 2.032 18.213 8.246 1.00 23.51 290 VAL A O 1
ATOM 1367 N N . LEU A 1 180 ? 3.470 17.237 6.761 1.00 24.96 291 LEU A N 1
ATOM 1368 C CA . LEU A 1 180 ? 3.519 18.386 5.866 1.00 25.34 291 LEU A CA 1
ATOM 1369 C C . LEU A 1 180 ? 2.347 18.370 4.900 1.00 21.21 291 LEU A C 1
ATOM 1370 O O . LEU A 1 180 ? 2.211 17.382 4.161 1.00 26.19 291 LEU A O 1
ATOM 1375 N N . ALA A 1 181 ? 1.587 19.446 4.928 1.00 28.11 292 ALA A N 1
ATOM 1376 C CA . ALA A 1 181 ? 0.521 19.783 3.996 1.00 23.77 292 ALA A CA 1
ATOM 1377 C C . ALA A 1 181 ? 1.071 20.902 3.098 1.00 22.80 292 ALA A C 1
ATOM 1378 O O . ALA A 1 181 ? 1.645 21.859 3.626 1.00 26.62 292 ALA A O 1
ATOM 1380 N N . TYR A 1 182 ? 0.933 20.724 1.792 1.00 21.11 293 TYR A N 1
ATOM 1381 C CA . TYR A 1 182 ? 1.530 21.621 0.816 1.00 28.51 293 TYR A CA 1
ATOM 1382 C C . TYR A 1 182 ? 0.602 21.845 -0.373 1.00 24.59 293 TYR A C 1
ATOM 1383 O O . TYR A 1 182 ? -0.203 20.964 -0.678 1.00 20.96 293 TYR A O 1
ATOM 1392 N N . GLY A 1 183 ? 0.798 22.997 -0.994 1.00 29.38 294 GLY A N 1
ATOM 1393 C CA . GLY A 1 183 ? 0.237 23.334 -2.298 1.00 34.61 294 GLY A CA 1
ATOM 1394 C C . GLY A 1 183 ? 1.409 23.389 -3.275 1.00 30.95 294 GLY A C 1
ATOM 1395 O O . GLY A 1 183 ? 2.523 23.673 -2.837 1.00 26.43 294 GLY A O 1
ATOM 1396 N N . LEU A 1 184 ? 1.248 23.112 -4.555 1.00 23.15 295 LEU A N 1
ATOM 1397 C CA . LEU A 1 184 ? 2.469 23.119 -5.398 1.00 28.64 295 LEU A CA 1
ATOM 1398 C C . LEU A 1 184 ? 2.099 23.604 -6.795 1.00 25.14 295 LEU A C 1
ATOM 1399 O O . LEU A 1 184 ? 1.125 23.144 -7.400 1.00 19.29 295 LEU A O 1
ATOM 1404 N N . LEU A 1 185 ? 2.880 24.531 -7.323 1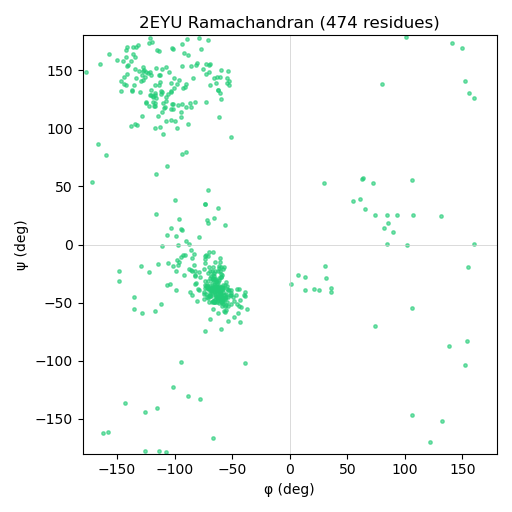.00 17.23 296 LEU A N 1
ATOM 1405 C CA . LEU A 1 185 ? 2.631 25.072 -8.657 1.00 16.44 296 LEU A CA 1
ATOM 1406 C C . LEU A 1 185 ? 3.966 25.112 -9.406 1.00 19.82 296 LEU A C 1
ATOM 1407 O O . LEU A 1 185 ? 4.814 25.965 -9.140 1.00 28.72 296 LEU A O 1
ATOM 1412 N N . ILE A 1 186 ? 4.134 24.165 -10.309 1.00 13.58 297 ILE A N 1
ATOM 1413 C CA . ILE A 1 186 ? 5.351 24.191 -11.135 1.00 13.06 297 ILE A CA 1
ATOM 1414 C C . ILE A 1 186 ? 4.887 24.391 -12.571 1.00 19.98 297 ILE A C 1
ATOM 1415 O O . ILE A 1 186 ? 4.473 23.421 -13.198 1.00 23.70 297 ILE A O 1
ATOM 1420 N N . PRO A 1 187 ? 4.995 25.645 -12.992 1.00 22.91 298 PRO A N 1
ATOM 1421 C CA . PRO A 1 187 ? 4.346 26.107 -14.217 1.00 17.18 298 PRO A CA 1
ATOM 1422 C C . PRO A 1 187 ? 4.781 25.179 -15.354 1.00 25.60 298 PRO A C 1
ATOM 1423 O O . PRO A 1 187 ? 5.869 24.618 -15.278 1.00 21.39 298 PRO A O 1
ATOM 1427 N N . ASN A 1 188 ? 3.877 25.027 -16.295 1.00 37.09 299 ASN A N 1
ATOM 1428 C CA . ASN A 1 188 ? 4.062 24.308 -17.548 1.00 42.74 299 ASN A CA 1
ATOM 1429 C C . ASN A 1 188 ? 3.676 25.321 -18.623 1.00 47.56 299 ASN A C 1
ATOM 1430 O O . ASN A 1 188 ? 3.379 26.463 -18.243 1.00 25.88 299 ASN A O 1
ATOM 1435 N N . THR A 1 189 ? 3.677 24.980 -19.898 1.00 44.22 300 THR A N 1
ATOM 1436 C CA . THR A 1 189 ? 3.437 26.025 -20.894 1.00 38.25 300 THR A CA 1
ATOM 1437 C C . THR A 1 189 ? 2.098 26.732 -20.703 1.00 31.14 300 THR A C 1
ATOM 1438 O O . THR A 1 189 ? 2.020 27.947 -20.906 1.00 36.76 300 THR A O 1
ATOM 1442 N N . ALA A 1 190 ? 1.072 25.999 -20.308 1.00 22.90 301 ALA A N 1
ATOM 1443 C CA . ALA A 1 190 ? -0.289 26.495 -20.165 1.00 20.17 301 ALA A CA 1
ATOM 1444 C C . ALA A 1 190 ? -0.448 27.505 -19.037 1.00 21.63 301 ALA A C 1
ATOM 1445 O O . ALA A 1 190 ? -1.044 28.550 -19.300 1.00 21.78 301 ALA A O 1
ATOM 1447 N N . ILE A 1 191 ? 0.053 27.196 -17.839 1.00 29.72 302 ILE A N 1
ATOM 1448 C CA . ILE A 1 191 ? 0.002 28.147 -16.720 1.00 29.70 302 ILE A CA 1
ATOM 1449 C C . ILE A 1 191 ? 0.964 29.301 -16.967 1.00 23.52 302 ILE A C 1
ATOM 1450 O O . ILE A 1 191 ? 0.698 30.418 -16.561 1.00 25.53 302 ILE A O 1
ATOM 1455 N N . ARG A 1 192 ? 2.090 29.098 -17.649 1.00 24.38 303 ARG A N 1
ATOM 1456 C CA . ARG A 1 192 ? 2.943 30.240 -18.008 1.00 19.01 303 ARG A CA 1
ATOM 1457 C C . ARG A 1 192 ? 2.152 31.268 -18.783 1.00 20.61 303 ARG A C 1
ATOM 1458 O O . ARG A 1 192 ? 2.105 32.438 -18.459 1.00 23.33 303 ARG A O 1
ATOM 1466 N N . ASN A 1 193 ? 1.483 30.786 -19.828 1.00 26.10 304 ASN A N 1
ATOM 1467 C CA . ASN A 1 193 ? 0.588 31.635 -20.606 1.00 25.14 304 ASN A CA 1
ATOM 1468 C C . ASN A 1 193 ? -0.448 32.333 -19.744 1.00 31.57 304 ASN A C 1
ATOM 1469 O O . ASN A 1 193 ? -0.634 33.555 -19.761 1.00 26.87 304 ASN A O 1
ATOM 1474 N N . LEU A 1 194 ? -1.183 31.556 -18.933 1.00 23.82 305 LEU A N 1
ATOM 1475 C CA . LEU A 1 194 ? -2.229 32.210 -18.133 1.00 24.60 305 LEU A CA 1
ATOM 1476 C C . LEU A 1 194 ? -1.657 33.237 -17.177 1.00 19.33 305 LEU A C 1
ATOM 1477 O O . LEU A 1 194 ? -2.282 34.286 -16.975 1.00 33.77 305 LEU A O 1
ATOM 1482 N N . ILE A 1 195 ? -0.481 33.001 -16.602 1.00 26.64 306 ILE A N 1
ATOM 1483 C CA . ILE A 1 195 ? 0.125 34.068 -15.784 1.00 37.55 306 ILE A CA 1
ATOM 1484 C C . ILE A 1 195 ? 0.354 35.339 -16.590 1.00 38.38 306 ILE A C 1
ATOM 1485 O O . ILE A 1 195 ? 0.155 36.472 -16.142 1.00 26.27 306 ILE A O 1
ATOM 1490 N N . ARG A 1 196 ? 0.767 35.149 -17.831 1.00 41.65 307 ARG A N 1
ATOM 1491 C CA . ARG A 1 196 ? 1.007 36.202 -18.809 1.00 43.22 307 ARG A CA 1
ATOM 1492 C C . ARG A 1 196 ? -0.240 37.056 -19.033 1.00 35.77 307 ARG A C 1
ATOM 1493 O O . ARG A 1 196 ? -0.152 38.266 -18.830 1.00 33.70 307 ARG A O 1
ATOM 1501 N N . GLU A 1 197 ? -1.344 36.434 -19.422 1.00 27.27 308 GLU A N 1
ATOM 1502 C CA . GLU A 1 197 ? -2.649 37.039 -19.557 1.00 42.10 308 GLU A CA 1
ATOM 1503 C C . GLU A 1 197 ? -3.284 37.399 -18.218 1.00 46.03 308 GLU A C 1
ATOM 1504 O O . GLU A 1 197 ? -4.353 38.011 -18.204 1.00 38.90 308 GLU A O 1
ATOM 1510 N N . ASN A 1 198 ? -2.688 37.038 -17.088 1.00 39.35 309 ASN A N 1
ATOM 1511 C CA . ASN A 1 198 ? -3.329 37.344 -15.811 1.00 26.50 309 ASN A CA 1
ATOM 1512 C C . ASN A 1 198 ? -4.667 36.625 -15.681 1.00 24.16 309 ASN A C 1
ATOM 1513 O O . ASN A 1 198 ? -5.697 37.272 -15.472 1.00 37.34 309 ASN A O 1
ATOM 1518 N N . LYS A 1 199 ? -4.649 35.320 -15.815 1.00 26.44 310 LYS A N 1
ATOM 1519 C CA . LYS A 1 199 ? -5.783 34.430 -15.628 1.00 25.17 310 LYS A CA 1
ATOM 1520 C C . LYS A 1 199 ? -5.511 33.490 -14.445 1.00 31.98 310 LYS A C 1
ATOM 1521 O O . LYS A 1 199 ? -5.481 32.272 -14.611 1.00 28.39 310 LYS A O 1
ATOM 1527 N N . LEU A 1 200 ? -5.325 34.120 -13.301 1.00 24.89 311 LEU A N 1
ATOM 1528 C CA . LEU A 1 200 ? -4.884 33.449 -12.073 1.00 31.34 311 LEU A CA 1
ATOM 1529 C C . LEU A 1 200 ? -6.003 32.570 -11.532 1.00 28.45 311 LEU A C 1
ATOM 1530 O O . LEU A 1 200 ? -5.793 31.578 -10.833 1.00 27.51 311 LEU A O 1
ATOM 1535 N N . GLN A 1 201 ? -7.239 32.934 -11.888 1.00 36.96 312 GLN A N 1
ATOM 1536 C CA . GLN A 1 201 ? -8.394 32.107 -11.564 1.00 42.54 312 GLN A CA 1
ATOM 1537 C C . GLN A 1 201 ? -8.310 30.768 -12.296 1.00 45.71 312 GLN A C 1
ATOM 1538 O O . GLN A 1 201 ? -8.482 29.722 -11.670 1.00 40.43 312 GLN A O 1
ATOM 1544 N N . GLN A 1 202 ? -8.053 30.841 -13.599 1.00 30.94 313 GLN A N 1
ATOM 1545 C CA . GLN A 1 202 ? -7.847 29.648 -14.418 1.00 28.19 313 GLN A CA 1
ATOM 1546 C C . GLN A 1 202 ? -6.585 28.883 -14.062 1.00 27.64 313 GLN A C 1
ATOM 1547 O O . GLN A 1 202 ? -6.522 27.659 -14.201 1.00 25.45 313 GLN A O 1
ATOM 1553 N N . VAL A 1 203 ? -5.537 29.539 -13.575 1.00 20.97 314 VAL A N 1
ATOM 1554 C CA . VAL A 1 203 ? -4.333 28.854 -13.109 1.00 13.90 314 VAL A CA 1
ATOM 1555 C C . VAL A 1 203 ? -4.698 27.911 -11.958 1.00 29.45 314 VAL A C 1
ATOM 1556 O O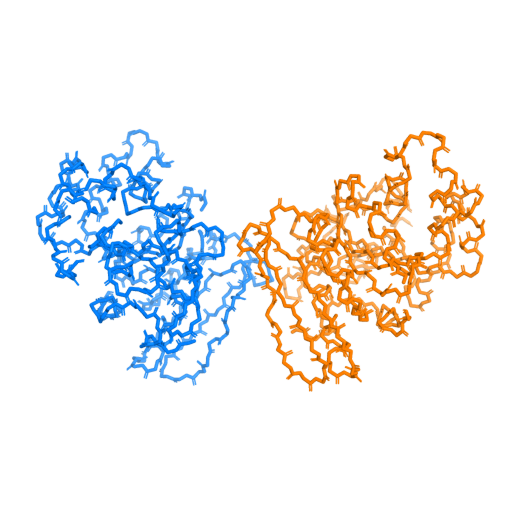 . VAL A 1 203 ? -4.168 26.804 -11.888 1.00 25.84 314 VAL A O 1
ATOM 1560 N N . TYR A 1 204 ? -5.596 28.384 -11.084 1.00 24.48 315 TYR A N 1
ATOM 1561 C CA . TYR A 1 204 ? -6.010 27.553 -9.946 1.00 25.43 315 TYR A CA 1
ATOM 1562 C C . TYR A 1 204 ? -6.782 26.331 -10.418 1.00 20.33 315 TYR A C 1
ATOM 1563 O O . TYR A 1 204 ? -6.487 25.208 -10.013 1.00 27.62 315 TYR A O 1
ATOM 1572 N N . SER A 1 205 ? -7.760 26.554 -11.295 1.00 27.92 316 SER A N 1
ATOM 1573 C CA . SER A 1 205 ? -8.515 25.441 -11.865 1.00 28.20 316 SER A CA 1
ATOM 1574 C C . SER A 1 205 ? -7.547 24.446 -12.486 1.00 23.15 316 SER A C 1
ATOM 1575 O O . SER A 1 205 ? -7.697 23.224 -12.414 1.00 34.28 316 SER A O 1
ATOM 1578 N N . LEU A 1 206 ? -6.483 24.938 -13.130 1.00 31.74 317 LEU A N 1
ATOM 1579 C CA . LEU A 1 206 ? -5.537 23.945 -13.658 1.00 26.80 317 LEU A CA 1
ATOM 1580 C C . LEU A 1 206 ? -4.763 23.271 -12.539 1.00 34.81 317 LEU A C 1
ATOM 1581 O O . LEU A 1 206 ? -4.143 22.218 -12.699 1.00 32.14 317 LEU A O 1
ATOM 1594 N N . GLN A 1 208 ? -6.096 22.128 -9.885 1.00 28.07 319 GLN A N 1
ATOM 1595 C CA . GLN A 1 208 ? -7.017 21.089 -9.424 1.00 43.00 319 GLN A CA 1
ATOM 1596 C C . GLN A 1 208 ? -6.976 19.836 -10.292 1.00 51.10 319 GLN A C 1
ATOM 1597 O O . GLN A 1 208 ? -7.414 18.763 -9.852 1.00 40.76 319 GLN A O 1
ATOM 1603 N N . SER A 1 209 ? -6.448 19.958 -11.507 1.00 53.81 320 SER A N 1
ATOM 1604 C CA . SER A 1 209 ? -6.397 18.869 -12.471 1.00 61.38 320 SER A CA 1
ATOM 1605 C C . SER A 1 209 ? -5.184 17.970 -12.262 1.00 65.95 320 SER A C 1
ATOM 1606 O O . SER A 1 209 ? -5.316 16.747 -12.344 1.00 87.56 320 SER A O 1
ATOM 1609 N N . GLY A 1 210 ? -4.024 18.578 -12.013 1.00 56.18 321 GLY A N 1
ATOM 1610 C CA . GLY A 1 210 ? -2.844 17.811 -11.643 1.00 36.46 321 GLY A CA 1
ATOM 1611 C C . GLY A 1 210 ? -3.231 16.886 -10.485 1.00 54.59 321 GLY A C 1
ATOM 1612 O O . GLY A 1 210 ? -3.160 17.308 -9.328 1.00 65.35 321 GLY A O 1
ATOM 1613 N N . GLN A 1 211 ? -3.636 15.688 -10.847 1.00 69.95 322 GLN A N 1
ATOM 1614 C CA . GLN A 1 211 ? -4.205 14.615 -10.063 1.00 82.22 322 GLN A CA 1
ATOM 1615 C C . GLN A 1 211 ? -3.567 14.455 -8.686 1.00 91.94 322 GLN A C 1
ATOM 1616 O O . GLN A 1 211 ? -3.874 15.216 -7.755 1.00 106.85 322 GLN A O 1
ATOM 1622 N N . ALA A 1 212 ? -2.689 13.463 -8.571 1.00 94.17 323 ALA A N 1
ATOM 1623 C CA . ALA A 1 212 ? -1.966 13.200 -7.333 1.00 96.28 323 ALA A CA 1
ATOM 1624 C C . ALA A 1 212 ? -0.584 13.856 -7.349 1.00 98.90 323 ALA A C 1
ATOM 1625 O O . ALA A 1 212 ? 0.309 13.422 -6.602 1.00 110.00 323 ALA A O 1
ATOM 1627 N N . GLU A 1 213 ? -0.445 14.877 -8.199 1.00 94.13 324 GLU A N 1
ATOM 1628 C CA . GLU A 1 213 ? 0.773 15.657 -8.381 1.00 78.56 324 GLU A CA 1
ATOM 1629 C C . GLU A 1 213 ? 0.817 16.271 -9.780 1.00 69.91 324 GLU A C 1
ATOM 1630 O O . GLU A 1 213 ? 0.442 17.431 -9.931 1.00 48.20 324 GLU A O 1
ATOM 1636 N N . THR A 1 214 ? 1.262 15.503 -10.755 1.00 75.29 325 THR A N 1
ATOM 1637 C CA . THR A 1 214 ? 1.488 15.849 -12.147 1.00 74.75 325 THR A CA 1
ATOM 1638 C C . THR A 1 214 ? 1.856 17.318 -12.340 1.00 71.49 325 THR A C 1
ATOM 1639 O O . THR A 1 214 ? 1.214 18.017 -13.135 1.00 74.71 325 THR A O 1
ATOM 1643 N N . GLY A 1 215 ? 2.867 17.754 -11.601 1.00 65.56 326 GLY A N 1
ATOM 1644 C CA . GLY A 1 215 ? 3.339 19.120 -11.569 1.00 54.35 326 GLY A CA 1
ATOM 1645 C C . GLY A 1 215 ? 2.590 20.017 -10.616 1.00 45.52 326 GLY A C 1
ATOM 1646 O O . GLY A 1 215 ? 3.177 20.896 -9.979 1.00 37.10 326 GLY A O 1
ATOM 1655 N N . GLN A 1 217 ? -0.582 20.877 -7.514 1.00 32.82 328 GLN A N 1
ATOM 1656 C CA . GLN A 1 217 ? -1.450 20.260 -6.513 1.00 23.97 328 GLN A CA 1
ATOM 1657 C C . GLN A 1 217 ? -1.891 21.331 -5.529 1.00 27.22 328 GLN A C 1
ATOM 1658 O O . GLN A 1 217 ? -1.059 22.047 -4.985 1.00 31.58 328 GLN A O 1
ATOM 1664 N N . THR A 1 218 ? -3.206 21.447 -5.342 1.00 23.20 329 THR A N 1
ATOM 1665 C CA . THR A 1 218 ? -3.685 22.484 -4.428 1.00 19.96 329 THR A CA 1
ATOM 1666 C C . THR A 1 218 ? -3.500 22.001 -2.994 1.00 27.65 329 THR A C 1
ATOM 1667 O O . THR A 1 218 ? -3.370 20.796 -2.786 1.00 23.23 329 THR A O 1
ATOM 1679 N N . ASN A 1 220 ? -5.805 22.174 -0.568 1.00 18.74 331 ASN A N 1
ATOM 1680 C CA . ASN A 1 220 ? -7.078 21.516 -0.279 1.00 15.22 331 ASN A CA 1
ATOM 1681 C C . ASN A 1 220 ? -7.052 20.066 -0.716 1.00 28.62 331 ASN A C 1
ATOM 1682 O O . ASN A 1 220 ? -7.586 19.153 -0.077 1.00 32.23 331 ASN A O 1
ATOM 1687 N N . GLN A 1 221 ? -6.392 19.807 -1.849 1.00 25.44 332 GLN A N 1
ATOM 1688 C CA . GLN A 1 221 ? -6.285 18.407 -2.265 1.00 30.23 332 GLN A CA 1
ATOM 1689 C C . GLN A 1 221 ? -5.379 17.602 -1.336 1.00 40.94 332 GLN A C 1
ATOM 1690 O O . GLN A 1 221 ? -5.666 16.467 -0.927 1.00 29.02 332 GLN A O 1
ATOM 1696 N N . THR A 1 222 ? -4.242 18.206 -1.009 1.00 39.63 333 THR A N 1
ATOM 1697 C CA . THR A 1 222 ? -3.241 17.580 -0.155 1.00 33.82 333 THR A CA 1
ATOM 1698 C C . THR A 1 222 ? -3.801 17.285 1.237 1.00 33.47 333 THR A C 1
ATOM 1699 O O . THR A 1 222 ? -3.508 16.250 1.833 1.00 29.97 333 THR A O 1
ATOM 1703 N N . LEU A 1 223 ? -4.608 18.191 1.776 1.00 27.55 334 LEU A N 1
ATOM 1704 C CA . LEU A 1 223 ? -5.351 17.943 3.000 1.00 23.14 334 LEU A CA 1
ATOM 1705 C C . LEU A 1 223 ? -6.346 16.803 2.859 1.00 30.32 334 LEU A C 1
ATOM 1706 O O . LEU A 1 223 ? -6.531 15.908 3.690 1.00 23.86 334 LEU A O 1
ATOM 1711 N N . TYR A 1 224 ? -7.046 16.844 1.725 1.00 23.32 335 TYR A N 1
ATOM 1712 C CA . TYR A 1 224 ? -7.985 15.767 1.423 1.00 26.31 335 TYR A CA 1
ATOM 1713 C C . TYR A 1 224 ? -7.279 14.424 1.443 1.00 27.52 335 TYR A C 1
ATOM 1714 O O . TYR A 1 224 ? -7.722 13.506 2.154 1.00 33.89 335 TYR A O 1
ATOM 1723 N N . LYS A 1 225 ? -6.186 14.254 0.703 1.00 32.34 336 LYS A N 1
ATOM 1724 C CA . LYS A 1 225 ? -5.535 12.936 0.697 1.00 35.00 336 LYS A CA 1
ATOM 1725 C C . LYS A 1 225 ? -4.913 12.584 2.036 1.00 30.32 336 LYS A C 1
ATOM 1726 O O . LYS A 1 225 ? -4.956 11.422 2.453 1.00 31.30 336 LYS A O 1
ATOM 1732 N N . LEU A 1 226 ? -4.333 13.537 2.757 1.00 26.33 337 LEU A N 1
ATOM 1733 C CA . LEU A 1 226 ? -3.833 13.225 4.095 1.00 32.22 337 LEU A CA 1
ATOM 1734 C C . LEU A 1 226 ? -4.948 12.734 5.014 1.00 40.23 337 LEU A C 1
ATOM 1735 O O . LEU A 1 226 ? -4.747 11.795 5.788 1.00 32.48 337 LEU A O 1
ATOM 1740 N N . TYR A 1 227 ? -6.098 13.396 4.920 1.00 38.33 338 TYR A N 1
ATOM 1741 C CA . TYR A 1 227 ? -7.263 13.014 5.714 1.00 24.98 338 TYR A CA 1
ATOM 1742 C C . TYR A 1 227 ? -7.725 11.616 5.311 1.00 38.12 338 TYR A C 1
ATOM 1743 O O . TYR A 1 227 ? -8.035 10.807 6.187 1.00 57.32 338 TYR A O 1
ATOM 1752 N N . LYS A 1 228 ? -7.765 11.378 4.006 1.00 38.32 339 LYS A N 1
ATOM 1753 C CA . LYS A 1 228 ? -8.320 10.158 3.437 1.00 46.54 339 LYS A CA 1
ATOM 1754 C C . LYS A 1 228 ? -7.395 8.980 3.724 1.00 50.53 339 LYS A C 1
ATOM 1755 O O . LYS A 1 228 ? -7.774 7.838 3.497 1.00 44.49 339 LYS A O 1
ATOM 1761 N N . GLN A 1 229 ? -6.201 9.284 4.225 1.00 55.77 340 GLN A N 1
ATOM 1762 C CA . GLN A 1 229 ? -5.257 8.237 4.606 1.00 55.42 340 GLN A CA 1
ATOM 1763 C C . GLN A 1 229 ? -5.176 8.123 6.127 1.00 53.84 340 GLN A C 1
ATOM 1764 O O . GLN A 1 229 ? -4.340 7.402 6.667 1.00 54.14 340 GLN A O 1
ATOM 1770 N N . GLY A 1 230 ? -6.067 8.841 6.804 1.00 54.90 341 GLY A N 1
ATOM 1771 C CA . GLY A 1 230 ? -6.149 8.830 8.259 1.00 37.15 341 GLY A CA 1
ATOM 1772 C C . GLY A 1 230 ? -4.887 9.424 8.848 1.00 45.58 341 GLY A C 1
ATOM 1773 O O . GLY A 1 230 ? -4.404 9.076 9.928 1.00 28.09 341 GLY A O 1
ATOM 1774 N N . LEU A 1 231 ? -4.315 10.365 8.088 1.00 42.90 342 LEU A N 1
ATOM 1775 C CA . LEU A 1 231 ? -3.054 10.950 8.523 1.00 32.83 342 LEU A CA 1
ATOM 1776 C C . LEU A 1 231 ? -3.266 12.207 9.363 1.00 37.00 342 LEU A C 1
ATOM 1777 O O . LEU A 1 231 ? -2.399 12.529 10.186 1.00 36.30 342 LEU A O 1
ATOM 1782 N N . ILE A 1 232 ? -4.372 12.903 9.177 1.00 30.35 343 ILE A N 1
ATOM 1783 C CA . ILE A 1 232 ? -4.788 14.018 10.027 1.00 27.05 343 ILE A CA 1
ATOM 1784 C C . ILE A 1 232 ? -6.262 13.850 10.371 1.00 19.93 343 ILE A C 1
ATOM 1785 O O . ILE A 1 232 ? -6.949 13.018 9.776 1.00 33.36 343 ILE A O 1
ATOM 1790 N N . THR A 1 233 ? -6.781 14.646 11.294 1.00 25.88 344 THR A N 1
ATOM 1791 C CA . THR A 1 233 ? -8.223 14.490 11.526 1.00 34.40 344 THR A CA 1
ATOM 1792 C C . THR A 1 233 ? -8.981 15.459 10.619 1.00 43.93 344 THR A C 1
ATOM 1793 O O . THR A 1 233 ? -8.348 16.368 10.068 1.00 34.30 344 THR A O 1
ATOM 1797 N N . LEU A 1 234 ? -10.281 15.224 10.474 1.00 32.92 345 LEU A N 1
ATOM 1798 C CA . LEU A 1 234 ? -11.172 16.131 9.765 1.00 29.29 345 LEU A CA 1
ATOM 1799 C C . LEU A 1 234 ? -11.008 17.547 10.296 1.00 31.86 345 LEU A C 1
ATOM 1800 O O . LEU A 1 234 ? -10.835 18.454 9.481 1.00 25.02 345 LEU A O 1
ATOM 1805 N N . GLU A 1 235 ? -11.080 17.721 11.624 1.00 30.28 346 GLU A N 1
ATOM 1806 C CA . GLU A 1 235 ? -11.056 19.090 12.163 1.00 23.37 346 GLU A CA 1
ATOM 1807 C C . GLU A 1 235 ? -9.750 19.807 11.845 1.00 28.73 346 GLU A C 1
ATOM 1808 O O . GLU A 1 235 ? -9.682 21.012 11.598 1.00 30.96 346 GLU A O 1
ATOM 1814 N N . ASP A 1 236 ? -8.659 19.053 11.864 1.00 28.20 347 ASP A N 1
ATOM 1815 C CA . ASP A 1 236 ? -7.345 19.638 11.583 1.00 27.49 347 ASP A CA 1
ATOM 1816 C C . ASP A 1 236 ? -7.242 20.141 10.148 1.00 26.83 347 ASP A C 1
ATOM 1817 O O . ASP A 1 236 ? -6.587 21.142 9.867 1.00 29.49 347 ASP A O 1
ATOM 1822 N N . ALA A 1 237 ? -7.900 19.414 9.257 1.00 29.59 348 ALA A N 1
ATOM 1823 C CA . ALA A 1 237 ? -7.877 19.648 7.821 1.00 41.48 348 ALA A CA 1
ATOM 1824 C C . ALA A 1 237 ? -8.644 20.922 7.488 1.00 41.09 348 ALA A C 1
ATOM 1825 O O . ALA A 1 237 ? -8.121 21.843 6.868 1.00 36.12 348 ALA A O 1
ATOM 1835 N N . GLU A 1 239 ? -9.342 23.166 9.590 1.00 22.31 350 GLU A N 1
ATOM 1836 C CA . GLU A 1 239 ? -8.670 24.279 10.257 1.00 38.00 350 GLU A CA 1
ATOM 1837 C C . GLU A 1 239 ? -7.572 24.937 9.425 1.00 40.93 350 GLU A C 1
ATOM 1838 O O . GLU A 1 239 ? -7.283 26.123 9.594 1.00 28.88 350 GLU A O 1
ATOM 1844 N N . ALA A 1 240 ? -6.932 24.197 8.536 1.00 44.98 351 ALA A N 1
ATOM 1845 C CA . ALA A 1 240 ? -5.741 24.602 7.806 1.00 39.38 351 ALA A CA 1
ATOM 1846 C C . ALA A 1 240 ? -6.015 24.941 6.347 1.00 32.52 351 ALA A C 1
ATOM 1847 O O . ALA A 1 240 ? -5.207 25.554 5.649 1.00 27.66 351 ALA A O 1
ATOM 1849 N N . SER A 1 241 ? -7.163 24.540 5.836 1.00 22.11 352 SER A N 1
ATOM 1850 C CA . SER A 1 241 ? -7.587 24.837 4.472 1.00 33.91 352 SER A CA 1
ATOM 1851 C C . SER A 1 241 ? -7.708 26.325 4.192 1.00 29.32 352 SER A C 1
ATOM 1852 O O . SER A 1 241 ? -8.343 27.083 4.925 1.00 28.21 352 SER A O 1
ATOM 1855 N N . PRO A 1 242 ? -7.113 26.787 3.089 1.00 32.84 353 PRO A N 1
ATOM 1856 C CA . PRO A 1 242 ? -7.258 28.188 2.678 1.00 30.63 353 PRO A CA 1
ATOM 1857 C C . PRO A 1 242 ? -8.599 28.419 1.987 1.00 30.19 353 PRO A C 1
ATOM 1858 O O . PRO A 1 242 ? -8.878 29.483 1.451 1.00 37.04 353 PRO A O 1
ATOM 1862 N N . ASP A 1 243 ? -9.447 27.396 1.994 1.00 35.76 354 ASP A N 1
ATOM 1863 C CA . ASP A 1 243 ? -10.827 27.541 1.561 1.00 47.49 354 ASP A CA 1
ATOM 1864 C C . ASP A 1 243 ? -11.628 26.316 1.992 1.00 40.19 354 ASP A C 1
ATOM 1865 O O . ASP A 1 243 ? -11.794 25.348 1.277 1.00 24.18 354 ASP A O 1
ATOM 1870 N N . PRO A 1 244 ? -12.132 26.383 3.215 1.00 38.79 355 PRO A N 1
ATOM 1871 C CA . PRO A 1 244 ? -12.837 25.238 3.801 1.00 31.51 355 PRO A CA 1
ATOM 1872 C C . PRO A 1 244 ? -14.005 24.791 2.936 1.00 36.14 355 PRO A C 1
ATOM 1873 O O . PRO A 1 244 ? -14.316 23.605 2.838 1.00 29.09 355 PRO A O 1
ATOM 1877 N N . LYS A 1 245 ? -14.685 25.726 2.268 1.00 42.14 356 LYS A N 1
ATOM 1878 C CA . LYS A 1 245 ? -15.885 25.391 1.506 1.00 37.03 356 LYS A CA 1
ATOM 1879 C C . LYS A 1 245 ? -15.626 24.388 0.386 1.00 32.23 356 LYS A C 1
ATOM 1880 O O . LYS A 1 245 ? -16.444 23.490 0.149 1.00 27.54 356 LYS A O 1
ATOM 1886 N N . GLU A 1 246 ? -14.498 24.576 -0.290 1.00 24.81 357 GLU A N 1
ATOM 1887 C CA . GLU A 1 246 ? -14.003 23.660 -1.309 1.00 36.49 357 GLU A CA 1
ATOM 1888 C C . GLU A 1 246 ? -13.647 22.305 -0.705 1.00 25.33 357 GLU A C 1
ATOM 1889 O O . GLU A 1 246 ? -13.965 21.260 -1.277 1.00 38.07 357 GLU A O 1
ATOM 1895 N N . LEU A 1 247 ? -13.004 22.244 0.459 1.00 30.89 358 LEU A N 1
ATOM 1896 C CA . LEU A 1 247 ? -12.712 20.914 1.033 1.00 23.03 358 LEU A CA 1
ATOM 1897 C C . LEU A 1 247 ? -14.001 20.225 1.442 1.00 21.78 358 LEU A C 1
ATOM 1898 O O . LEU A 1 247 ? -14.194 19.005 1.294 1.00 24.65 358 LEU A O 1
ATOM 1903 N N . GLU A 1 248 ? -14.936 21.018 1.994 1.00 23.69 359 GLU A N 1
ATOM 1904 C CA . GLU A 1 248 ? -16.143 20.315 2.462 1.00 21.16 359 GLU A CA 1
ATOM 1905 C C . GLU A 1 248 ? -16.881 19.768 1.248 1.00 25.92 359 GLU A C 1
ATOM 1906 O O . GLU A 1 248 ? -17.448 18.684 1.293 1.00 28.49 359 GLU A O 1
ATOM 1912 N N . ARG A 1 249 ? -16.853 20.552 0.160 1.00 24.32 360 ARG A N 1
ATOM 1913 C CA . ARG A 1 249 ? -17.488 20.059 -1.067 1.00 22.72 360 ARG A CA 1
ATOM 1914 C C . ARG A 1 249 ? -16.756 18.803 -1.512 1.00 27.79 360 ARG A C 1
ATOM 1915 O O . ARG A 1 249 ? -17.298 17.870 -2.088 1.00 38.38 360 ARG A O 1
ATOM 1931 N N . ILE A 1 251 ? -15.183 16.437 0.348 1.00 33.03 362 ILE A N 1
ATOM 1932 C CA . ILE A 1 251 ? -15.431 15.361 1.285 1.00 35.06 362 ILE A CA 1
ATOM 1933 C C . ILE A 1 251 ? -16.720 14.604 0.970 1.00 42.23 362 ILE A C 1
ATOM 1934 O O . ILE A 1 251 ? -16.746 13.377 1.078 1.00 35.16 362 ILE A O 1
ATOM 1939 N N . ARG A 1 252 ? -17.763 15.325 0.595 1.00 46.87 363 ARG A N 1
ATOM 1940 C CA . ARG A 1 252 ? -19.082 14.781 0.315 1.00 57.84 363 ARG A CA 1
ATOM 1941 C C . ARG A 1 252 ? -19.105 13.811 -0.859 1.00 65.32 363 ARG A C 1
ATOM 1942 O O . ARG A 1 252 ? -20.216 13.562 -1.375 1.00 77.64 363 ARG A O 1
ATOM 1950 N N . PRO B 1 6 ? 24.478 27.406 20.468 1.00 27.67 117 PRO B N 1
ATOM 1951 C CA . PRO B 1 6 ? 25.330 28.612 20.554 1.00 38.44 117 PRO B CA 1
ATOM 1952 C C . PRO B 1 6 ? 25.802 28.843 21.987 1.00 38.73 117 PRO B C 1
ATOM 1953 O O . PRO B 1 6 ? 24.962 28.997 22.881 1.00 45.25 117 PRO B O 1
ATOM 1957 N N . GLU B 1 7 ? 27.114 28.847 22.232 1.00 28.98 118 GLU B N 1
ATOM 1958 C CA . GLU B 1 7 ? 27.630 28.770 23.599 1.00 24.24 118 GLU B CA 1
ATOM 1959 C C . GLU B 1 7 ? 27.676 30.130 24.291 1.00 28.98 118 GLU B C 1
ATOM 1960 O O . GLU B 1 7 ? 27.952 31.143 23.648 1.00 33.02 118 GLU B O 1
ATOM 1966 N N . PHE B 1 8 ? 27.377 30.121 25.590 1.00 29.47 119 PHE B N 1
ATOM 1967 C CA . PHE B 1 8 ? 27.246 31.330 26.384 1.00 20.05 119 PHE B CA 1
ATOM 1968 C C . PHE B 1 8 ? 28.383 32.318 26.137 1.00 16.99 119 PHE B C 1
ATOM 1969 O O . PHE B 1 8 ? 28.137 33.480 25.858 1.00 23.32 119 PHE B O 1
ATOM 1977 N N . LYS B 1 9 ? 29.609 31.812 26.244 1.00 23.03 120 LYS B N 1
ATOM 1978 C CA . LYS B 1 9 ? 30.824 32.590 26.117 1.00 32.38 120 LYS B CA 1
ATOM 1979 C C . LYS B 1 9 ? 30.792 33.535 24.920 1.00 34.55 120 LYS B C 1
ATOM 1980 O O . LYS B 1 9 ? 31.291 34.647 24.999 1.00 31.73 120 LYS B O 1
ATOM 1986 N N . LYS B 1 10 ? 30.214 33.056 23.835 1.00 37.57 121 LYS B N 1
ATOM 1987 C CA . LYS B 1 10 ? 30.168 33.771 22.567 1.00 32.27 121 LYS B CA 1
ATOM 1988 C C . LYS B 1 10 ? 29.201 34.943 22.583 1.00 36.73 121 LYS B C 1
ATOM 1989 O O . LYS B 1 10 ? 29.177 35.747 21.644 1.00 30.08 121 LYS B O 1
ATOM 1995 N N . LEU B 1 11 ? 28.404 35.067 23.647 1.00 26.81 122 LEU B N 1
ATOM 1996 C CA . LEU B 1 11 ? 27.351 36.058 23.740 1.00 28.21 122 LEU B CA 1
ATOM 1997 C C . LEU B 1 11 ? 27.791 37.493 23.976 1.00 34.07 122 LEU B C 1
ATOM 1998 O O . LEU B 1 11 ? 27.182 38.443 23.466 1.00 28.68 122 LEU B O 1
ATOM 2003 N N . GLY B 1 12 ? 28.828 37.714 24.782 1.00 20.77 123 GLY B N 1
ATOM 2004 C CA . GLY B 1 12 ? 29.125 39.099 25.165 1.00 25.45 123 GLY B CA 1
ATOM 2005 C C . GLY B 1 12 ? 28.626 39.380 26.581 1.00 31.75 123 GLY B C 1
ATOM 2006 O O . GLY B 1 12 ? 28.801 40.499 27.065 1.00 30.83 123 GLY B O 1
ATOM 2007 N N . LEU B 1 13 ? 28.015 38.415 27.273 1.00 31.68 124 LEU B N 1
ATOM 2008 C CA . LEU B 1 13 ? 27.523 38.699 28.634 1.00 25.51 124 LEU B CA 1
ATOM 2009 C C . LEU B 1 13 ? 28.593 38.292 29.643 1.00 35.33 124 LEU B C 1
ATOM 2010 O O . LEU B 1 13 ? 29.396 37.396 29.350 1.00 43.95 124 LEU B O 1
ATOM 2015 N N . PRO B 1 14 ? 28.647 38.889 30.824 1.00 28.78 125 PRO B N 1
ATOM 2016 C CA . PRO B 1 14 ? 29.718 38.464 31.743 1.00 29.97 125 PRO B CA 1
ATOM 2017 C C . PRO B 1 14 ? 29.398 37.055 32.208 1.00 23.18 125 PRO B C 1
ATOM 2018 O O . PRO B 1 14 ? 28.239 36.630 32.217 1.00 28.45 125 PRO B O 1
ATOM 2022 N N . ASP B 1 15 ? 30.407 36.282 32.593 1.00 24.43 126 ASP B N 1
ATOM 2023 C CA . ASP B 1 15 ? 30.168 34.942 33.108 1.00 35.45 126 ASP B CA 1
ATOM 2024 C C . ASP B 1 15 ? 29.254 34.893 34.330 1.00 28.28 126 ASP B C 1
ATOM 2025 O O . ASP B 1 15 ? 28.690 33.810 34.534 1.00 33.91 126 ASP B O 1
ATOM 2030 N N . LYS B 1 16 ? 29.080 35.962 35.079 1.00 27.08 127 LYS B N 1
ATOM 2031 C CA . LYS B 1 16 ? 28.200 36.103 36.231 1.00 31.21 127 LYS B CA 1
ATOM 2032 C C . LYS B 1 16 ? 26.752 35.726 35.972 1.00 38.31 127 LYS B C 1
ATOM 2033 O O . LYS B 1 16 ? 26.051 35.123 36.798 1.00 28.03 127 LYS B O 1
ATOM 2039 N N . VAL B 1 17 ? 26.229 36.078 34.794 1.00 20.60 128 VAL B N 1
ATOM 2040 C CA . VAL B 1 17 ? 24.900 35.671 34.411 1.00 17.34 128 VAL B CA 1
ATOM 2041 C C . VAL B 1 17 ? 24.664 34.174 34.559 1.00 20.95 128 VAL B C 1
ATOM 2042 O O . VAL B 1 17 ? 23.582 33.745 34.966 1.00 22.74 128 VAL B O 1
ATOM 2046 N N . LEU B 1 18 ? 25.675 33.367 34.216 1.00 19.01 129 LEU B N 1
ATOM 2047 C CA . LEU B 1 18 ? 25.474 31.920 34.344 1.00 21.87 129 LEU B CA 1
ATOM 2048 C C . LEU B 1 18 ? 25.201 31.510 35.787 1.00 29.71 129 LEU B C 1
ATOM 2049 O O . LEU B 1 18 ? 24.653 30.437 36.074 1.00 21.29 129 LEU B O 1
ATOM 2054 N N . GLU B 1 19 ? 25.570 32.331 36.778 1.00 15.93 130 GLU B N 1
ATOM 2055 C CA . GLU B 1 19 ? 25.206 31.901 38.141 1.00 20.48 130 GLU B CA 1
ATOM 2056 C C . GLU B 1 19 ? 23.713 31.734 38.369 1.00 25.98 130 GLU B C 1
ATOM 2057 O O . GLU B 1 19 ? 23.322 30.921 39.212 1.00 35.89 130 GLU B O 1
ATOM 2063 N N . LEU B 1 20 ? 22.872 32.466 37.654 1.00 22.96 131 LEU B N 1
ATOM 2064 C CA . LEU B 1 20 ? 21.421 32.433 37.712 1.00 13.21 131 LEU B CA 1
ATOM 2065 C C . LEU B 1 20 ? 20.859 31.063 37.372 1.00 12.73 131 LEU B C 1
ATOM 2066 O O . LEU B 1 20 ? 19.760 30.689 37.777 1.00 24.08 131 LEU B O 1
ATOM 2071 N N . CYS B 1 21 ? 21.626 30.332 36.559 1.00 21.06 132 CYS B N 1
ATOM 2072 C CA . CYS B 1 21 ? 21.203 29.018 36.109 1.00 22.92 132 CYS B CA 1
ATOM 2073 C C . CYS B 1 21 ? 21.325 28.018 37.260 1.00 35.08 132 CYS B C 1
ATOM 2074 O O . CYS B 1 21 ? 20.825 26.894 37.227 1.00 28.84 132 CYS B O 1
ATOM 2077 N N . HIS B 1 22 ? 22.014 28.426 38.333 1.00 29.80 133 HIS B N 1
ATOM 2078 C CA . HIS B 1 22 ? 22.149 27.528 39.479 1.00 24.17 133 HIS B CA 1
ATOM 2079 C C . HIS B 1 22 ? 21.140 27.801 40.580 1.00 33.21 133 HIS B C 1
ATOM 2080 O O . HIS B 1 22 ? 21.167 27.105 41.603 1.00 28.92 133 HIS B O 1
ATOM 2087 N N . ARG B 1 23 ? 20.281 28.802 40.394 1.00 28.04 134 ARG B N 1
ATOM 2088 C CA . ARG B 1 23 ? 19.229 29.105 41.358 1.00 34.56 134 ARG B CA 1
ATOM 2089 C C . ARG B 1 23 ? 18.104 28.065 41.242 1.00 33.62 134 ARG B C 1
ATOM 2090 O O . ARG B 1 23 ? 17.897 27.509 40.167 1.00 43.63 134 ARG B O 1
ATOM 2098 N N . LYS B 1 24 ? 17.432 27.834 42.354 1.00 29.20 135 LYS B N 1
ATOM 2099 C CA . LYS B 1 24 ? 16.503 26.750 42.624 1.00 35.33 135 LYS B CA 1
ATOM 2100 C C . LYS B 1 24 ? 15.071 27.163 42.314 1.00 31.27 135 LYS B C 1
ATOM 2101 O O . LYS B 1 24 ? 14.135 26.370 42.262 1.00 30.94 135 LYS B O 1
ATOM 2115 N N . GLY B 1 26 ? 12.707 31.177 41.201 1.00 13.58 137 GLY B N 1
ATOM 2116 C CA . GLY B 1 26 ? 12.754 32.645 41.177 1.00 13.38 137 GLY B CA 1
ATOM 2117 C C . GLY B 1 26 ? 12.525 33.024 39.703 1.00 20.66 137 GLY B C 1
ATOM 2118 O O . GLY B 1 26 ? 12.188 32.088 38.979 1.00 20.07 137 GLY B O 1
ATOM 2119 N N . LEU B 1 27 ? 12.736 34.284 39.396 1.00 17.00 138 LEU B N 1
ATOM 2120 C CA . LEU B 1 27 ? 12.483 34.881 38.085 1.00 21.17 138 LEU B CA 1
ATOM 2121 C C . LEU B 1 27 ? 13.741 35.414 37.420 1.00 14.37 138 LEU B C 1
ATOM 2122 O O . LEU B 1 27 ? 14.526 36.147 37.999 1.00 18.19 138 LEU B O 1
ATOM 2127 N N . ILE B 1 28 ? 13.911 35.019 36.163 1.00 17.60 139 ILE B N 1
ATOM 2128 C CA . ILE B 1 28 ? 14.954 35.512 35.296 1.00 20.51 139 ILE B CA 1
ATOM 2129 C C . ILE B 1 28 ? 14.305 36.113 34.045 1.00 19.17 139 ILE B C 1
ATOM 2130 O O . ILE B 1 28 ? 13.625 35.397 33.316 1.00 22.23 139 ILE B O 1
ATOM 2135 N N . LEU B 1 29 ? 14.561 37.399 33.866 1.00 16.37 140 LEU B N 1
ATOM 2136 C CA . LEU B 1 29 ? 13.950 38.221 32.845 1.00 12.93 140 LEU B CA 1
ATOM 2137 C C . LEU B 1 29 ? 15.006 38.785 31.893 1.00 20.17 140 LEU B C 1
ATOM 2138 O O . LEU B 1 29 ? 15.990 39.374 32.336 1.00 17.36 140 LEU B O 1
ATOM 2143 N N . VAL B 1 30 ? 14.796 38.590 30.588 1.00 13.43 141 VAL B N 1
ATOM 2144 C CA . VAL B 1 30 ? 15.695 39.160 29.592 1.00 16.50 141 VAL B CA 1
ATOM 2145 C C . VAL B 1 30 ? 14.826 40.131 28.787 1.00 12.99 141 VAL B C 1
ATOM 2146 O O . VAL B 1 30 ? 13.735 39.739 28.380 1.00 12.83 141 VAL B O 1
ATOM 2150 N N . THR B 1 31 ? 15.243 41.380 28.612 1.00 18.13 142 THR B N 1
ATOM 2151 C CA . THR B 1 31 ? 14.273 42.366 28.160 1.00 12.23 142 THR B CA 1
ATOM 2152 C C . THR B 1 31 ? 14.843 43.237 27.045 1.00 13.78 142 THR B C 1
ATOM 2153 O O . THR B 1 31 ? 16.061 43.258 26.884 1.00 21.52 142 THR B O 1
ATOM 2157 N N . GLY B 1 32 ? 13.932 43.885 26.314 1.00 17.46 143 GLY B N 1
ATOM 2158 C CA . GLY B 1 32 ? 14.419 44.742 25.230 1.00 30.27 143 GLY B CA 1
ATOM 2159 C C . GLY B 1 32 ? 13.528 44.636 24.012 1.00 27.79 143 GLY B C 1
ATOM 2160 O O . GLY B 1 32 ? 12.590 43.833 23.994 1.00 21.05 143 GLY B O 1
ATOM 2161 N N . PRO B 1 33 ? 13.774 45.456 22.997 1.00 23.30 144 PRO B N 1
ATOM 2162 C CA . PRO B 1 33 ? 12.854 45.463 21.850 1.00 24.71 144 PRO B CA 1
ATOM 2163 C C . PRO B 1 33 ? 13.069 44.264 20.946 1.00 20.94 144 PRO B C 1
ATOM 2164 O O . PRO B 1 33 ? 14.077 43.584 21.065 1.00 23.91 144 PRO B O 1
ATOM 2168 N N . THR B 1 34 ? 12.157 44.020 20.010 1.00 21.96 145 THR B N 1
ATOM 2169 C CA . THR B 1 34 ? 12.360 42.939 19.028 1.00 19.89 145 THR B CA 1
ATOM 2170 C C . THR B 1 34 ? 13.702 43.147 18.332 1.00 19.39 145 THR B C 1
ATOM 2171 O O . THR B 1 34 ? 14.075 44.291 18.098 1.00 21.99 145 THR B O 1
ATOM 2175 N N . GLY B 1 35 ? 14.407 42.061 18.028 1.00 22.96 146 GLY B N 1
ATOM 2176 C CA . GLY B 1 35 ? 15.696 42.119 17.383 1.00 29.97 146 GLY B CA 1
ATOM 2177 C C . GLY B 1 35 ? 16.825 42.306 18.348 1.00 19.57 146 GLY B C 1
ATOM 2178 O O . GLY B 1 35 ? 17.940 42.718 18.016 1.00 20.55 146 GLY B O 1
ATOM 2179 N N . SER B 1 36 ? 16.629 42.034 19.654 1.00 22.97 147 SER B N 1
ATOM 2180 C CA . SER B 1 36 ? 17.892 42.325 20.375 1.00 21.46 147 SER B CA 1
ATOM 2181 C C . SER B 1 36 ? 18.492 41.082 20.992 1.00 16.47 147 SER B C 1
ATOM 2182 O O . SER B 1 36 ? 19.212 41.235 21.993 1.00 27.65 147 SER B O 1
ATOM 2185 N N . GLY B 1 37 ? 18.218 39.914 20.444 1.00 24.05 148 GLY B N 1
ATOM 2186 C CA . GLY B 1 37 ? 18.792 38.625 20.817 1.00 24.72 148 GLY B CA 1
ATOM 2187 C C . GLY B 1 37 ? 18.285 38.046 22.124 1.00 27.00 148 GLY B C 1
ATOM 2188 O O . GLY B 1 37 ? 18.976 37.254 22.774 1.00 26.18 148 GLY B O 1
ATOM 2189 N N . LYS B 1 38 ? 17.079 38.378 22.590 1.00 28.44 149 LYS B N 1
ATOM 2190 C CA . LYS B 1 38 ? 16.625 37.858 23.886 1.00 21.88 149 LYS B CA 1
ATOM 2191 C C . LYS B 1 38 ? 16.492 36.342 23.917 1.00 28.12 149 LYS B C 1
ATOM 2192 O O . LYS B 1 38 ? 16.918 35.662 24.862 1.00 22.60 149 LYS B O 1
ATOM 2198 N N . SER B 1 39 ? 15.886 35.805 22.870 1.00 27.93 150 SER B N 1
ATOM 2199 C CA . SER B 1 39 ? 15.764 34.383 22.623 1.00 27.15 150 SER B CA 1
ATOM 2200 C C . SER B 1 39 ? 17.113 33.680 22.534 1.00 27.80 150 SER B C 1
ATOM 2201 O O . SER B 1 39 ? 17.262 32.552 22.999 1.00 19.18 150 SER B O 1
ATOM 2204 N N . THR B 1 40 ? 18.141 34.286 21.952 1.00 16.75 151 THR B N 1
ATOM 2205 C CA . THR B 1 40 ? 19.472 33.675 21.895 1.00 26.93 151 THR B CA 1
ATOM 2206 C C . THR B 1 40 ? 20.107 33.533 23.265 1.00 35.09 151 THR B C 1
ATOM 2207 O O . THR B 1 40 ? 20.770 32.586 23.666 1.00 28.45 151 THR B O 1
ATOM 2211 N N . THR B 1 41 ? 19.949 34.556 24.097 1.00 27.94 152 THR B N 1
ATOM 2212 C CA . THR B 1 41 ? 20.525 34.530 25.433 1.00 17.49 152 THR B CA 1
ATOM 2213 C C . THR B 1 41 ? 19.894 33.481 26.314 1.00 15.86 152 THR B C 1
ATOM 2214 O O . THR B 1 41 ? 20.496 32.688 27.029 1.00 22.41 152 THR B O 1
ATOM 2218 N N . ILE B 1 42 ? 18.552 33.529 26.282 1.00 19.83 153 ILE B N 1
ATOM 2219 C CA . ILE B 1 42 ? 17.837 32.554 27.100 1.00 21.23 153 ILE B CA 1
ATOM 2220 C C . ILE B 1 42 ? 18.108 31.152 26.582 1.00 23.17 153 ILE B C 1
ATOM 2221 O O . ILE B 1 42 ? 18.229 30.202 27.347 1.00 11.95 153 ILE B O 1
ATOM 2226 N N . ALA B 1 43 ? 18.214 30.925 25.269 1.00 28.91 154 ALA B N 1
ATOM 2227 C CA . ALA B 1 43 ? 18.462 29.543 24.852 1.00 17.53 154 ALA B CA 1
ATOM 2228 C C . ALA B 1 43 ? 19.830 29.075 25.356 1.00 16.76 154 ALA B C 1
ATOM 2229 O O . ALA B 1 43 ? 19.959 27.906 25.739 1.00 24.64 154 ALA B O 1
ATOM 2231 N N . SER B 1 44 ? 20.827 29.957 25.367 1.00 29.84 155 SER B N 1
ATOM 2232 C CA . SER B 1 44 ? 22.151 29.477 25.801 1.00 25.36 155 SER B CA 1
ATOM 2233 C C . SER B 1 44 ? 22.187 29.270 27.306 1.00 24.19 155 SER B C 1
ATOM 2234 O O . SER B 1 44 ? 22.961 28.453 27.793 1.00 22.43 155 SER B O 1
ATOM 2245 N N . ILE B 1 46 ? 19.556 28.186 29.149 1.00 16.94 157 ILE B N 1
ATOM 2246 C CA . ILE B 1 46 ? 18.812 26.953 29.335 1.00 20.23 157 ILE B CA 1
ATOM 2247 C C . ILE B 1 46 ? 19.595 25.823 28.720 1.00 23.01 157 ILE B C 1
ATOM 2248 O O . ILE B 1 46 ? 19.577 24.660 29.105 1.00 16.77 157 ILE B O 1
ATOM 2253 N N . ASP B 1 47 ? 20.423 26.086 27.697 1.00 22.12 158 ASP B N 1
ATOM 2254 C CA . ASP B 1 47 ? 21.187 24.912 27.245 1.00 23.86 158 ASP B CA 1
ATOM 2255 C C . ASP B 1 47 ? 22.270 24.502 28.239 1.00 30.83 158 ASP B C 1
ATOM 2256 O O . ASP B 1 47 ? 22.386 23.303 28.513 1.00 44.67 158 ASP B O 1
ATOM 2261 N N . TYR B 1 48 ? 23.031 25.464 28.753 1.00 28.09 159 TYR B N 1
ATOM 2262 C CA . TYR B 1 48 ? 23.981 25.275 29.836 1.00 15.81 159 TYR B CA 1
ATOM 2263 C C . TYR B 1 48 ? 23.359 24.378 30.897 1.00 26.38 159 TYR B C 1
ATOM 2264 O O . TYR B 1 48 ? 23.914 23.348 31.258 1.00 26.79 159 TYR B O 1
ATOM 2273 N N . ILE B 1 49 ? 22.168 24.749 31.380 1.00 28.91 160 ILE B N 1
ATOM 2274 C CA . ILE B 1 49 ? 21.503 23.911 32.368 1.00 25.46 160 ILE B CA 1
ATOM 2275 C C . ILE B 1 49 ? 21.319 22.477 31.869 1.00 33.31 160 ILE B C 1
ATOM 2276 O O . ILE B 1 49 ? 21.574 21.530 32.610 1.00 35.89 160 ILE B O 1
ATOM 2281 N N . ASN B 1 50 ? 20.866 22.378 30.628 1.00 25.26 161 ASN B N 1
ATOM 2282 C CA . ASN B 1 50 ? 20.672 21.170 29.860 1.00 21.45 161 ASN B CA 1
ATOM 2283 C C . ASN B 1 50 ? 21.923 20.314 29.768 1.00 22.45 161 ASN B C 1
ATOM 2284 O O . ASN B 1 50 ? 21.887 19.082 29.751 1.00 33.53 161 ASN B O 1
ATOM 2289 N N . GLN B 1 51 ? 23.089 20.939 29.688 1.00 23.95 162 GLN B N 1
ATOM 2290 C CA . GLN B 1 51 ? 24.284 20.106 29.537 1.00 33.72 162 GLN B CA 1
ATOM 2291 C C . GLN B 1 51 ? 24.877 19.737 30.891 1.00 41.88 162 GLN B C 1
ATOM 2292 O O . GLN B 1 51 ? 25.786 18.909 30.960 1.00 26.30 162 GLN B O 1
ATOM 2298 N N . THR B 1 52 ? 24.388 20.340 31.975 1.00 39.37 163 THR B N 1
ATOM 2299 C CA . THR B 1 52 ? 25.000 20.154 33.284 1.00 36.56 163 THR B CA 1
ATOM 2300 C C . THR B 1 52 ? 24.031 19.602 34.316 1.00 39.20 163 THR B C 1
ATOM 2301 O O . THR B 1 52 ? 24.452 19.006 35.320 1.00 29.25 163 THR B O 1
ATOM 2305 N N . LYS B 1 53 ? 22.724 19.793 34.119 1.00 35.87 164 LYS B N 1
ATOM 2306 C CA . LYS B 1 53 ? 21.824 19.401 35.211 1.00 34.19 164 LYS B CA 1
ATOM 2307 C C . LYS B 1 53 ? 20.743 18.435 34.760 1.00 39.85 164 LYS B C 1
ATOM 2308 O O . LYS B 1 53 ? 20.293 18.489 33.615 1.00 37.92 164 LYS B O 1
ATOM 2314 N N . SER B 1 54 ? 20.335 17.553 35.665 1.00 33.18 165 SER B N 1
ATOM 2315 C CA . SER B 1 54 ? 19.298 16.564 35.425 1.00 30.32 165 SER B CA 1
ATOM 2316 C C . SER B 1 54 ? 17.934 17.075 35.875 1.00 30.95 165 SER B C 1
ATOM 2317 O O . SER B 1 54 ? 17.453 16.701 36.951 1.00 37.76 165 SER B O 1
ATOM 2320 N N . TYR B 1 55 ? 17.333 17.936 35.074 1.00 26.14 166 TYR B N 1
ATOM 2321 C CA . TYR B 1 55 ? 16.082 18.621 35.270 1.00 25.45 166 TYR B CA 1
ATOM 2322 C C . TYR B 1 55 ? 15.016 18.227 34.255 1.00 33.31 166 TYR B C 1
ATOM 2323 O O . TYR B 1 55 ? 15.191 17.608 33.214 1.00 29.73 166 TYR B O 1
ATOM 2332 N N . HIS B 1 56 ? 13.795 18.644 34.595 1.00 37.69 167 HIS B N 1
ATOM 2333 C CA . HIS B 1 56 ? 12.797 18.724 33.541 1.00 41.55 167 HIS B CA 1
ATOM 2334 C C . HIS B 1 56 ? 12.603 20.233 33.285 1.00 30.73 167 HIS B C 1
ATOM 2335 O O . HIS B 1 56 ? 12.301 20.936 34.248 1.00 21.10 167 HIS B O 1
ATOM 2342 N N . ILE B 1 57 ? 12.817 20.593 32.039 1.00 33.14 168 ILE B N 1
ATOM 2343 C CA . ILE B 1 57 ? 12.676 21.908 31.458 1.00 28.49 168 ILE B CA 1
ATOM 2344 C C . ILE B 1 57 ? 11.442 21.975 30.547 1.00 21.69 168 ILE B C 1
ATOM 2345 O O . ILE B 1 57 ? 11.306 21.137 29.656 1.00 35.83 168 ILE B O 1
ATOM 2350 N N . ILE B 1 58 ? 10.565 22.946 30.758 1.00 16.83 169 ILE B N 1
ATOM 2351 C CA . ILE B 1 58 ? 9.446 23.112 29.835 1.00 24.22 169 ILE B CA 1
ATOM 2352 C C . ILE B 1 58 ? 9.493 24.516 29.207 1.00 26.82 169 ILE B C 1
ATOM 2353 O O . ILE B 1 58 ? 9.584 25.543 29.875 1.00 33.69 169 ILE B O 1
ATOM 2358 N N . THR B 1 59 ? 9.425 24.546 27.889 1.00 28.24 170 THR B N 1
ATOM 2359 C CA . THR B 1 59 ? 9.561 25.756 27.096 1.00 21.00 170 THR B CA 1
ATOM 2360 C C . THR B 1 59 ? 8.269 26.127 26.390 1.00 31.44 170 THR B C 1
ATOM 2361 O O . THR B 1 59 ? 7.574 25.275 25.829 1.00 35.55 170 THR B O 1
ATOM 2365 N N . ILE B 1 60 ? 7.933 27.410 26.392 1.00 20.88 171 ILE B N 1
ATOM 2366 C CA . ILE B 1 60 ? 6.686 27.914 25.835 1.00 28.54 171 ILE B CA 1
ATOM 2367 C C . ILE B 1 60 ? 6.979 29.053 24.870 1.00 28.43 171 ILE B C 1
ATOM 2368 O O . ILE B 1 60 ? 7.407 30.131 25.292 1.00 23.31 171 ILE B O 1
ATOM 2373 N N . GLU B 1 61 ? 6.758 28.806 23.571 1.00 26.82 172 GLU B N 1
ATOM 2374 C CA . GLU B 1 61 ? 7.049 29.876 22.608 1.00 24.81 172 GLU B CA 1
ATOM 2375 C C . GLU B 1 61 ? 6.105 29.937 21.419 1.00 18.07 172 GLU B C 1
ATOM 2376 O O . GLU B 1 61 ? 5.391 29.017 21.026 1.00 21.53 172 GLU B O 1
ATOM 2382 N N . ASP B 1 62 ? 6.067 31.133 20.807 1.00 23.30 173 ASP B N 1
ATOM 2383 C CA . ASP B 1 62 ? 5.105 31.332 19.712 1.00 32.94 173 ASP B CA 1
ATOM 2384 C C . ASP B 1 62 ? 5.619 30.567 18.511 1.00 46.66 173 ASP B C 1
ATOM 2385 O O . ASP B 1 62 ? 5.066 29.478 18.242 1.00 69.04 173 ASP B O 1
ATOM 2390 N N . PRO B 1 63 ? 6.635 30.931 17.753 1.00 35.47 174 PRO B N 1
ATOM 2391 C CA . PRO B 1 63 ? 7.249 29.817 16.995 1.00 37.05 174 PRO B CA 1
ATOM 2392 C C . PRO B 1 63 ? 8.343 29.269 17.897 1.00 33.32 174 PRO B C 1
ATOM 2393 O O . PRO B 1 63 ? 9.038 30.105 18.493 1.00 42.95 174 PRO B O 1
ATOM 2397 N N . ILE B 1 64 ? 8.504 27.964 18.008 1.00 25.55 175 ILE B N 1
ATOM 2398 C CA . ILE B 1 64 ? 9.766 27.494 18.584 1.00 35.28 175 ILE B CA 1
ATOM 2399 C C . ILE B 1 64 ? 10.911 28.141 17.822 1.00 39.62 175 ILE B C 1
ATOM 2400 O O . ILE B 1 64 ? 10.857 28.335 16.610 1.00 39.24 175 ILE B O 1
ATOM 2405 N N . GLU B 1 65 ? 11.970 28.539 18.519 1.00 36.81 176 GLU B N 1
ATOM 2406 C CA . GLU B 1 65 ? 12.983 29.369 17.881 1.00 40.00 176 GLU B CA 1
ATOM 2407 C C . GLU B 1 65 ? 14.331 28.659 17.837 1.00 34.97 176 GLU B C 1
ATOM 2408 O O . GLU B 1 65 ? 14.871 28.497 16.744 1.00 26.16 176 GLU B O 1
ATOM 2414 N N . TYR B 1 66 ? 14.810 28.268 19.010 1.00 19.10 177 TYR B N 1
ATOM 2415 C CA . TYR B 1 66 ? 15.955 27.376 19.145 1.00 23.44 177 TYR B CA 1
ATOM 2416 C C . TYR B 1 66 ? 15.433 25.993 19.507 1.00 30.00 177 TYR B C 1
ATOM 2417 O O . TYR B 1 66 ? 14.496 25.885 20.299 1.00 37.59 177 TYR B O 1
ATOM 2426 N N . VAL B 1 67 ? 16.008 24.954 18.915 1.00 25.71 178 VAL B N 1
ATOM 2427 C CA . VAL B 1 67 ? 15.591 23.585 19.157 1.00 26.12 178 VAL B CA 1
ATOM 2428 C C . VAL B 1 67 ? 16.558 22.855 20.085 1.00 37.50 178 VAL B C 1
ATOM 2429 O O . VAL B 1 67 ? 17.766 22.909 19.838 1.00 32.11 178 VAL B O 1
ATOM 2433 N N . PHE B 1 68 ? 16.058 22.185 21.120 1.00 38.18 179 PHE B N 1
ATOM 2434 C CA . PHE B 1 68 ? 16.922 21.420 22.012 1.00 39.12 179 PHE B CA 1
ATOM 2435 C C . PHE B 1 68 ? 16.498 19.947 21.973 1.00 37.77 179 PHE B C 1
ATOM 2436 O O . PHE B 1 68 ? 15.477 19.632 21.364 1.00 68.41 179 PHE B O 1
ATOM 2444 N N . LYS B 1 69 ? 17.258 19.096 22.649 1.00 42.94 180 LYS B N 1
ATOM 2445 C CA . LYS B 1 69 ? 16.862 17.694 22.790 1.00 56.46 180 LYS B CA 1
ATOM 2446 C C . LYS B 1 69 ? 17.223 17.152 24.166 1.00 62.94 180 LYS B C 1
ATOM 2447 O O . LYS B 1 69 ? 17.021 17.798 25.197 1.00 79.49 180 LYS B O 1
ATOM 2453 N N . HIS B 1 70 ? 17.774 15.939 24.202 1.00 65.07 181 HIS B N 1
ATOM 2454 C CA . HIS B 1 70 ? 18.241 15.404 25.474 1.00 70.09 181 HIS B CA 1
ATOM 2455 C C . HIS B 1 70 ? 19.773 15.394 25.488 1.00 71.54 181 HIS B C 1
ATOM 2456 O O . HIS B 1 70 ? 20.402 14.726 24.669 1.00 70.18 181 HIS B O 1
ATOM 2463 N N . LYS B 1 71 ? 20.320 16.152 26.426 1.00 70.46 182 LYS B N 1
ATOM 2464 C CA . LYS B 1 71 ? 21.752 16.198 26.686 1.00 66.85 182 LYS B CA 1
ATOM 2465 C C . LYS B 1 71 ? 21.989 15.562 28.059 1.00 66.30 182 LYS B C 1
ATOM 2466 O O . LYS B 1 71 ? 22.804 14.661 28.211 1.00 94.27 182 LYS B O 1
ATOM 2472 N N . LYS B 1 72 ? 21.230 16.066 29.021 1.00 55.42 183 LYS B N 1
ATOM 2473 C CA . LYS B 1 72 ? 21.260 15.635 30.410 1.00 35.42 183 LYS B CA 1
ATOM 2474 C C . LYS B 1 72 ? 19.889 15.779 31.038 1.00 44.02 183 LYS B C 1
ATOM 2475 O O . LYS B 1 72 ? 19.455 15.029 31.913 1.00 36.02 183 LYS B O 1
ATOM 2481 N N . SER B 1 73 ? 19.111 16.782 30.587 1.00 40.13 184 SER B N 1
ATOM 2482 C CA . SER B 1 73 ? 17.786 16.843 31.230 1.00 46.77 184 SER B CA 1
ATOM 2483 C C . SER B 1 73 ? 16.692 16.724 30.180 1.00 38.67 184 SER B C 1
ATOM 2484 O O . SER B 1 73 ? 16.967 16.614 28.988 1.00 40.13 184 SER B O 1
ATOM 2487 N N . ILE B 1 74 ? 15.421 16.715 30.572 1.00 30.76 185 ILE B N 1
ATOM 2488 C CA . ILE B 1 74 ? 14.368 16.616 29.567 1.00 26.04 185 ILE B CA 1
ATOM 2489 C C . ILE B 1 74 ? 13.695 17.964 29.307 1.00 28.90 185 ILE B C 1
ATOM 2490 O O . ILE B 1 74 ? 13.042 18.571 30.155 1.00 52.39 185 ILE B O 1
ATOM 2495 N N . VAL B 1 75 ? 13.863 18.415 28.066 1.00 34.84 186 VAL B N 1
ATOM 2496 C CA . VAL B 1 75 ? 13.308 19.658 27.561 1.00 31.37 186 VAL B CA 1
ATOM 2497 C C . VAL B 1 75 ? 12.031 19.420 26.755 1.00 38.05 186 VAL B C 1
ATOM 2498 O O . VAL B 1 75 ? 12.116 18.924 25.629 1.00 40.51 186 VAL B O 1
ATOM 2502 N N . ASN B 1 76 ? 10.886 19.763 27.326 1.00 28.03 187 ASN B N 1
ATOM 2503 C CA . ASN B 1 76 ? 9.575 19.686 26.689 1.00 35.23 187 ASN B CA 1
ATOM 2504 C C . ASN B 1 76 ? 9.315 21.002 25.951 1.00 29.34 187 ASN B C 1
ATOM 2505 O O . ASN B 1 76 ? 8.984 21.965 26.651 1.00 25.35 187 ASN B O 1
ATOM 2510 N N . GLN B 1 77 ? 9.429 21.079 24.631 1.00 32.46 188 GLN B N 1
ATOM 2511 C CA . GLN B 1 77 ? 9.233 22.312 23.874 1.00 33.06 188 GLN B CA 1
ATOM 2512 C C . GLN B 1 77 ? 7.840 22.467 23.272 1.00 37.14 188 GLN B C 1
ATOM 2513 O O . GLN B 1 77 ? 7.426 21.640 22.457 1.00 27.23 188 GLN B O 1
ATOM 2519 N N . ARG B 1 78 ? 7.115 23.515 23.646 1.00 33.39 189 ARG B N 1
ATOM 2520 C CA . ARG B 1 78 ? 5.723 23.710 23.271 1.00 28.02 189 ARG B CA 1
ATOM 2521 C C . ARG B 1 78 ? 5.434 25.071 22.642 1.00 32.21 189 ARG B C 1
ATOM 2522 O O . ARG B 1 78 ? 5.969 26.110 23.042 1.00 29.09 189 ARG B O 1
ATOM 2530 N N . GLU B 1 79 ? 4.567 25.017 21.639 1.00 28.28 190 GLU B N 1
ATOM 2531 C CA . GLU B 1 79 ? 4.183 26.131 20.797 1.00 34.43 190 GLU B CA 1
ATOM 2532 C C . GLU B 1 79 ? 2.741 26.587 21.005 1.00 36.13 190 GLU B C 1
ATOM 2533 O O . GLU B 1 79 ? 1.808 25.796 20.977 1.00 52.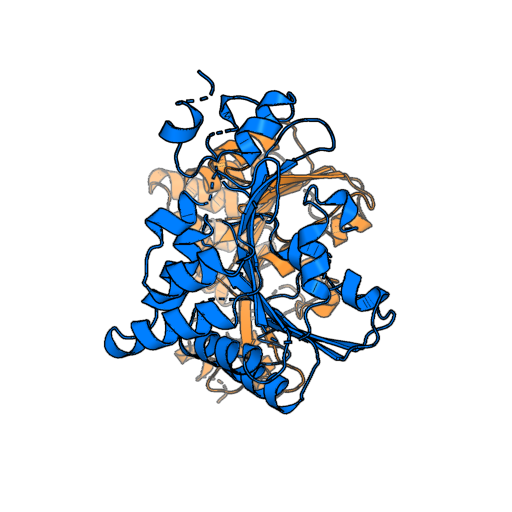88 190 GLU B O 1
ATOM 2539 N N . VAL B 1 80 ? 2.596 27.883 21.172 1.00 47.41 191 VAL B N 1
ATOM 2540 C CA . VAL B 1 80 ? 1.358 28.632 21.177 1.00 55.52 191 VAL B CA 1
ATOM 2541 C C . VAL B 1 80 ? 0.539 28.398 19.921 1.00 62.10 191 VAL B C 1
ATOM 2542 O O . VAL B 1 80 ? 1.060 28.330 18.802 1.00 36.02 191 VAL B O 1
ATOM 2546 N N . GLY B 1 81 ? -0.779 28.268 20.067 1.00 74.22 192 GLY B N 1
ATOM 2547 C CA . GLY B 1 81 ? -1.604 28.014 18.885 1.00 74.36 192 GLY B CA 1
ATOM 2548 C C . GLY B 1 81 ? -1.399 26.573 18.446 1.00 71.89 192 GLY B C 1
ATOM 2549 O O . GLY B 1 81 ? -2.280 25.730 18.609 1.00 81.47 192 GLY B O 1
ATOM 2550 N N . GLU B 1 82 ? -0.215 26.295 17.925 1.00 69.11 193 GLU B N 1
ATOM 2551 C CA . GLU B 1 82 ? 0.196 24.980 17.467 1.00 70.98 193 GLU B CA 1
ATOM 2552 C C . GLU B 1 82 ? 0.170 23.946 18.584 1.00 71.83 193 GLU B C 1
ATOM 2553 O O . GLU B 1 82 ? 0.217 22.747 18.307 1.00 53.54 193 GLU B O 1
ATOM 2559 N N . ASP B 1 83 ? 0.092 24.382 19.832 1.00 80.45 194 ASP B N 1
ATOM 2560 C CA . ASP B 1 83 ? -0.210 23.524 20.964 1.00 88.86 194 ASP B CA 1
ATOM 2561 C C . ASP B 1 83 ? -1.357 24.144 21.770 1.00 89.91 194 ASP B C 1
ATOM 2562 O O . ASP B 1 83 ? -2.405 23.527 21.946 1.00 105.78 194 ASP B O 1
ATOM 2567 N N . THR B 1 84 ? -1.146 25.363 22.249 1.00 80.42 195 THR B N 1
ATOM 2568 C CA . THR B 1 84 ? -2.157 26.006 23.095 1.00 74.82 195 THR B CA 1
ATOM 2569 C C . THR B 1 84 ? -2.726 27.238 22.418 1.00 64.52 195 THR B C 1
ATOM 2570 O O . THR B 1 84 ? -2.949 27.219 21.202 1.00 69.01 195 THR B O 1
ATOM 2574 N N . LYS B 1 85 ? -2.992 28.325 23.135 1.00 59.91 196 LYS B N 1
ATOM 2575 C CA . LYS B 1 85 ? -3.514 29.524 22.473 1.00 59.49 196 LYS B CA 1
ATOM 2576 C C . LYS B 1 85 ? -3.546 30.706 23.441 1.00 48.64 196 LYS B C 1
ATOM 2577 O O . LYS B 1 85 ? -4.593 31.329 23.603 1.00 65.54 196 LYS B O 1
ATOM 2583 N N . SER B 1 86 ? -2.404 30.973 24.047 1.00 43.82 197 SER B N 1
ATOM 2584 C CA . SER B 1 86 ? -2.206 31.901 25.143 1.00 44.64 197 SER B CA 1
ATOM 2585 C C . SER B 1 86 ? -1.009 31.467 25.987 1.00 37.47 197 SER B C 1
ATOM 2586 O O . SER B 1 86 ? -0.850 30.273 26.238 1.00 32.71 197 SER B O 1
ATOM 2589 N N . PHE B 1 87 ? -0.204 32.416 26.447 1.00 34.01 198 PHE B N 1
ATOM 2590 C CA . PHE B 1 87 ? 0.919 32.063 27.319 1.00 35.81 198 PHE B CA 1
ATOM 2591 C C . PHE B 1 87 ? 0.454 31.673 28.712 1.00 35.24 198 PHE B C 1
ATOM 2592 O O . PHE B 1 87 ? 0.939 30.702 29.309 1.00 27.05 198 PHE B O 1
ATOM 2600 N N . ALA B 1 88 ? -0.501 32.388 29.307 1.00 39.52 199 ALA B N 1
ATOM 2601 C CA . ALA B 1 88 ? -0.932 32.043 30.672 1.00 34.48 199 ALA B CA 1
ATOM 2602 C C . ALA B 1 88 ? -1.544 30.656 30.755 1.00 29.09 199 ALA B C 1
ATOM 2603 O O . ALA B 1 88 ? -1.201 29.834 31.616 1.00 35.69 199 ALA B O 1
ATOM 2605 N N . ASP B 1 89 ? -2.465 30.352 29.836 1.00 28.61 200 ASP B N 1
ATOM 2606 C CA . ASP B 1 89 ? -3.087 29.023 29.891 1.00 29.96 200 ASP B CA 1
ATOM 2607 C C . ASP B 1 89 ? -2.031 27.938 29.733 1.00 30.69 200 ASP B C 1
ATOM 2608 O O . ASP B 1 89 ? -2.082 26.885 30.379 1.00 32.82 200 ASP B O 1
ATOM 2613 N N . ALA B 1 90 ? -1.044 28.183 28.881 1.00 31.36 201 ALA B N 1
ATOM 2614 C CA . ALA B 1 90 ? 0.068 27.266 28.666 1.00 28.28 201 ALA B CA 1
ATOM 2615 C C . ALA B 1 90 ? 0.969 27.253 29.895 1.00 30.19 201 ALA B C 1
ATOM 2616 O O . ALA B 1 90 ? 1.474 26.213 30.334 1.00 30.73 201 ALA B O 1
ATOM 2618 N N . LEU B 1 91 ? 1.195 28.415 30.514 1.00 24.10 202 LEU B N 1
ATOM 2619 C CA . LEU B 1 91 ? 1.950 28.399 31.772 1.00 21.60 202 LEU B CA 1
ATOM 2620 C C . LEU B 1 91 ? 1.230 27.525 32.793 1.00 23.90 202 LEU B C 1
ATOM 2621 O O . LEU B 1 91 ? 1.898 26.720 33.442 1.00 65.99 202 LEU B O 1
ATOM 2626 N N . ARG B 1 92 ? -0.075 27.689 32.923 1.00 37.76 203 ARG B N 1
ATOM 2627 C CA . ARG B 1 92 ? -0.879 26.908 33.865 1.00 36.16 203 ARG B CA 1
ATOM 2628 C C . ARG B 1 92 ? -0.558 25.424 33.724 1.00 32.12 203 ARG B C 1
ATOM 2629 O O . ARG B 1 92 ? -0.039 24.807 34.657 1.00 29.18 203 ARG B O 1
ATOM 2637 N N . ALA B 1 93 ? -0.822 24.870 32.548 1.00 38.60 204 ALA B N 1
ATOM 2638 C CA . ALA B 1 93 ? -0.512 23.493 32.202 1.00 43.99 204 ALA B CA 1
ATOM 2639 C C . ALA B 1 93 ? 0.895 23.103 32.647 1.00 46.11 204 ALA B C 1
ATOM 2640 O O . ALA B 1 93 ? 1.055 22.169 33.435 1.00 65.38 204 ALA B O 1
ATOM 2642 N N . ALA B 1 94 ? 1.896 23.821 32.147 1.00 39.92 205 ALA B N 1
ATOM 2643 C CA . ALA B 1 94 ? 3.293 23.567 32.445 1.00 35.56 205 ALA B CA 1
ATOM 2644 C C . ALA B 1 94 ? 3.541 23.437 33.942 1.00 29.86 205 ALA B C 1
ATOM 2645 O O . ALA B 1 94 ? 4.252 22.567 34.425 1.00 38.00 205 ALA B O 1
ATOM 2647 N N . LEU B 1 95 ? 2.955 24.361 34.695 1.00 38.82 206 LEU B N 1
ATOM 2648 C CA . LEU B 1 95 ? 3.154 24.338 36.140 1.00 43.26 206 LEU B CA 1
ATOM 2649 C C . LEU B 1 95 ? 2.754 22.998 36.748 1.00 46.89 206 LEU B C 1
ATOM 2650 O O . LEU B 1 95 ? 3.463 22.422 37.565 1.00 50.22 206 LEU B O 1
ATOM 2655 N N . ARG B 1 96 ? 1.586 22.538 36.329 1.00 52.72 207 ARG B N 1
ATOM 2656 C CA . ARG B 1 96 ? 0.877 21.411 36.902 1.00 50.56 207 ARG B CA 1
ATOM 2657 C C . ARG B 1 96 ? 1.657 20.107 36.794 1.00 48.63 207 ARG B C 1
ATOM 2658 O O . ARG B 1 96 ? 1.476 19.262 37.677 1.00 48.05 207 ARG B O 1
ATOM 2666 N N . GLU B 1 97 ? 2.487 19.983 35.773 1.00 40.34 208 GLU B N 1
ATOM 2667 C CA . GLU B 1 97 ? 3.448 18.893 35.650 1.00 51.17 208 GLU B CA 1
ATOM 2668 C C . GLU B 1 97 ? 4.558 19.034 36.697 1.00 51.73 208 GLU B C 1
ATOM 2669 O O . GLU B 1 97 ? 5.215 18.054 37.047 1.00 50.63 208 GLU B O 1
ATOM 2675 N N . ASP B 1 98 ? 4.752 20.259 37.167 1.00 53.76 209 ASP B N 1
ATOM 2676 C CA . ASP B 1 98 ? 5.699 20.620 38.215 1.00 48.72 209 ASP B CA 1
ATOM 2677 C C . ASP B 1 98 ? 7.155 20.371 37.848 1.00 42.28 209 ASP B C 1
ATOM 2678 O O . ASP B 1 98 ? 7.879 19.651 38.547 1.00 38.54 209 ASP B O 1
ATOM 2683 N N . PRO B 1 99 ? 7.638 20.960 36.755 1.00 35.11 210 PRO B N 1
ATOM 2684 C CA . PRO B 1 99 ? 9.020 20.743 36.300 1.00 36.07 210 PRO B CA 1
ATOM 2685 C C . PRO B 1 99 ? 10.004 21.581 37.108 1.00 29.59 210 PRO B C 1
ATOM 2686 O O . PRO B 1 99 ? 9.513 22.327 37.959 1.00 32.78 210 PRO B O 1
ATOM 2690 N N . ASP B 1 100 ? 11.317 21.492 36.867 1.00 19.91 211 ASP B N 1
ATOM 2691 C CA . ASP B 1 100 ? 12.266 22.335 37.584 1.00 18.07 211 ASP B CA 1
ATOM 2692 C C . ASP B 1 100 ? 12.415 23.731 36.997 1.00 30.41 211 ASP B C 1
ATOM 2693 O O . ASP B 1 100 ? 12.672 24.699 37.713 1.00 20.22 211 ASP B O 1
ATOM 2698 N N . VAL B 1 101 ? 12.298 23.824 35.674 1.00 28.12 212 VAL B N 1
ATOM 2699 C CA . VAL B 1 101 ? 12.550 25.054 34.948 1.00 21.49 212 VAL B CA 1
ATOM 2700 C C . VAL B 1 101 ? 11.455 25.300 33.918 1.00 26.50 212 VAL B C 1
ATOM 2701 O O . VAL B 1 101 ? 11.046 24.359 33.240 1.00 26.68 212 VAL B O 1
ATOM 2705 N N . ILE B 1 102 ? 10.994 26.538 33.820 1.00 23.21 213 ILE B N 1
ATOM 2706 C CA . ILE B 1 102 ? 9.931 26.885 32.881 1.00 21.63 213 ILE B CA 1
ATOM 2707 C C . ILE B 1 102 ? 10.369 28.097 32.071 1.00 22.43 213 ILE B C 1
ATOM 2708 O O . ILE B 1 102 ? 10.848 29.085 32.627 1.00 20.21 213 ILE B O 1
ATOM 2713 N N . PHE B 1 103 ? 10.220 28.005 30.749 1.00 18.51 214 PHE B N 1
ATOM 2714 C CA . PHE B 1 103 ? 10.515 29.167 29.908 1.00 18.46 214 PHE B CA 1
ATOM 2715 C C . PHE B 1 103 ? 9.208 29.636 29.265 1.00 24.70 214 PHE B C 1
ATOM 2716 O O . PHE B 1 103 ? 8.703 28.957 28.374 1.00 18.82 214 PHE B O 1
ATOM 2724 N N . VAL B 1 104 ? 8.747 30.793 29.706 1.00 28.95 215 VAL B N 1
ATOM 2725 C CA . VAL B 1 104 ? 7.615 31.489 29.083 1.00 23.82 215 VAL B CA 1
ATOM 2726 C C . VAL B 1 104 ? 8.148 32.498 28.076 1.00 37.25 215 VAL B C 1
ATOM 2727 O O . VAL B 1 104 ? 8.768 33.504 28.431 1.00 28.08 215 VAL B O 1
ATOM 2731 N N . GLY B 1 105 ? 7.913 32.179 26.795 1.00 35.22 216 GLY B N 1
ATOM 2732 C CA . GLY B 1 105 ? 8.364 32.929 25.643 1.00 24.32 216 GLY B CA 1
ATOM 2733 C C . GLY B 1 105 ? 8.297 34.416 25.841 1.00 23.19 216 GLY B C 1
ATOM 2734 O O . GLY B 1 105 ? 9.162 35.219 25.504 1.00 28.55 216 GLY B O 1
ATOM 2735 N N . GLU B 1 106 ? 7.194 34.850 26.478 1.00 18.60 217 GLU B N 1
ATOM 2736 C CA . GLU B 1 106 ? 7.126 36.292 26.698 1.00 32.42 217 GLU B CA 1
ATOM 2737 C C . GLU B 1 106 ? 6.101 36.568 27.783 1.00 23.87 217 GLU B C 1
ATOM 2738 O O . GLU B 1 106 ? 5.041 35.956 27.756 1.00 18.77 217 GLU B O 1
ATOM 2752 N N . ARG B 1 108 ? 4.197 39.591 28.888 1.00 20.27 219 ARG B N 1
ATOM 2753 C CA . ARG B 1 108 ? 3.824 40.964 28.628 1.00 19.78 219 ARG B CA 1
ATOM 2754 C C . ARG B 1 108 ? 2.339 41.265 28.744 1.00 15.86 219 ARG B C 1
ATOM 2755 O O . ARG B 1 108 ? 1.890 42.238 28.143 1.00 29.94 219 ARG B O 1
ATOM 2763 N N . ASP B 1 109 ? 1.591 40.477 29.505 1.00 19.07 220 ASP B N 1
ATOM 2764 C CA . ASP B 1 109 ? 0.220 40.768 29.885 1.00 14.24 220 ASP B CA 1
ATOM 2765 C C . ASP B 1 109 ? -0.006 40.301 31.336 1.00 21.30 220 ASP B C 1
ATOM 2766 O O . ASP B 1 109 ? 0.760 39.496 31.868 1.00 21.73 220 ASP B O 1
ATOM 2771 N N . LEU B 1 110 ? -1.051 40.833 31.949 1.00 14.99 221 LEU B N 1
ATOM 2772 C CA . LEU B 1 110 ? -1.314 40.640 33.377 1.00 18.20 221 LEU B CA 1
ATOM 2773 C C . LEU B 1 110 ? -1.466 39.196 33.810 1.00 28.70 221 LEU B C 1
ATOM 2774 O O . LEU B 1 110 ? -0.862 38.727 34.794 1.00 29.10 221 LEU B O 1
ATOM 2779 N N . GLU B 1 111 ? -2.279 38.392 33.147 1.00 31.72 222 GLU B N 1
ATOM 2780 C CA . GLU B 1 111 ? -2.461 37.036 33.652 1.00 31.03 222 GLU B CA 1
ATOM 2781 C C . GLU B 1 111 ? -1.199 36.195 33.554 1.00 19.48 222 GLU B C 1
ATOM 2782 O O . GLU B 1 111 ? -1.045 35.243 34.323 1.00 21.67 222 GLU B O 1
ATOM 2788 N N . THR B 1 112 ? -0.304 36.502 32.622 1.00 16.94 223 THR B N 1
ATOM 2789 C CA . THR B 1 112 ? 0.872 35.661 32.469 1.00 16.84 223 THR B CA 1
ATOM 2790 C C . THR B 1 112 ? 1.855 36.035 33.578 1.00 21.65 223 THR B C 1
ATOM 2791 O O . THR B 1 112 ? 2.472 35.156 34.162 1.00 24.13 223 THR B O 1
ATOM 2795 N N . VAL B 1 113 ? 1.920 37.333 33.831 1.00 25.15 224 VAL B N 1
ATOM 2796 C CA . VAL B 1 113 ? 2.797 37.841 34.888 1.00 23.84 224 VAL B CA 1
ATOM 2797 C C . VAL B 1 113 ? 2.374 37.289 36.243 1.00 21.81 224 VAL B C 1
ATOM 2798 O O . VAL B 1 113 ? 3.197 36.831 37.034 1.00 33.25 224 VAL B O 1
ATOM 2802 N N . GLU B 1 114 ? 1.076 37.333 36.525 1.00 21.22 225 GLU B N 1
ATOM 2803 C CA . GLU B 1 114 ? 0.545 36.761 37.751 1.00 16.93 225 GLU B CA 1
ATOM 2804 C C . GLU B 1 114 ? 0.912 35.302 37.928 1.00 25.24 225 GLU B C 1
ATOM 2805 O O . GLU B 1 114 ? 1.270 34.890 39.038 1.00 36.50 225 GLU B O 1
ATOM 2811 N N . THR B 1 115 ? 0.814 34.531 36.844 1.00 32.19 226 THR B N 1
ATOM 2812 C CA . THR B 1 115 ? 1.107 33.102 36.871 1.00 25.45 226 THR B CA 1
ATOM 2813 C C . THR B 1 115 ? 2.600 32.898 37.085 1.00 27.20 226 THR B C 1
ATOM 2814 O O . THR B 1 115 ? 3.056 32.050 37.852 1.00 28.82 226 THR B O 1
ATOM 2818 N N . ALA B 1 116 ? 3.407 33.684 36.386 1.00 17.77 227 ALA B N 1
ATOM 2819 C CA . ALA B 1 116 ? 4.858 33.608 36.546 1.00 14.75 227 ALA B CA 1
ATOM 2820 C C . ALA B 1 116 ? 5.294 33.859 37.988 1.00 19.90 227 ALA B C 1
ATOM 2821 O O . ALA B 1 116 ? 6.235 33.201 38.446 1.00 19.34 227 ALA B O 1
ATOM 2823 N N . LEU B 1 117 ? 4.609 34.779 38.656 1.00 23.42 228 LEU B N 1
ATOM 2824 C CA . LEU B 1 117 ? 4.915 35.094 40.055 1.00 16.35 228 LEU B CA 1
ATOM 2825 C C . LEU B 1 117 ? 4.635 33.909 40.975 1.00 19.74 228 LEU B C 1
ATOM 2826 O O . LEU B 1 117 ? 5.433 33.558 41.858 1.00 21.27 228 LEU B O 1
ATOM 2831 N N . ARG B 1 118 ? 3.482 33.286 40.807 1.00 21.97 229 ARG B N 1
ATOM 2832 C CA . ARG B 1 118 ? 3.148 32.083 41.561 1.00 19.20 229 ARG B CA 1
ATOM 2833 C C . ARG B 1 118 ? 4.054 30.922 41.193 1.00 26.60 229 ARG B C 1
ATOM 2834 O O . ARG B 1 118 ? 4.449 30.112 42.042 1.00 25.95 229 ARG B O 1
ATOM 2842 N N . ALA B 1 119 ? 4.442 30.785 39.928 1.00 22.94 230 ALA B N 1
ATOM 2843 C CA . ALA B 1 119 ? 5.358 29.675 39.608 1.00 22.78 230 ALA B CA 1
ATOM 2844 C C . ALA B 1 119 ? 6.669 29.851 40.350 1.00 24.34 230 ALA B C 1
ATOM 2845 O O . ALA B 1 119 ? 7.330 28.958 40.877 1.00 28.97 230 ALA B O 1
ATOM 2847 N N . ALA B 1 120 ? 7.088 31.116 40.388 1.00 14.84 231 ALA B N 1
ATOM 2848 C CA . ALA B 1 120 ? 8.374 31.466 40.981 1.00 27.24 231 ALA B CA 1
ATOM 2849 C C . ALA B 1 120 ? 8.321 31.266 42.492 1.00 34.46 231 ALA B C 1
ATOM 2850 O O . ALA B 1 120 ? 9.232 30.755 43.148 1.00 36.09 231 ALA B O 1
ATOM 2852 N N . GLU B 1 121 ? 7.178 31.708 43.005 1.00 23.82 232 GLU B N 1
ATOM 2853 C CA . GLU B 1 121 ? 6.879 31.668 44.433 1.00 33.56 232 GLU B CA 1
ATOM 2854 C C . GLU B 1 121 ? 6.839 30.253 44.989 1.00 33.57 232 GLU B C 1
ATOM 2855 O O . GLU B 1 121 ? 7.181 30.017 46.151 1.00 37.39 232 GLU B O 1
ATOM 2861 N N . THR B 1 122 ? 6.420 29.306 44.158 1.00 31.35 233 THR B N 1
ATOM 2862 C CA . THR B 1 122 ? 6.097 27.947 44.595 1.00 32.51 233 THR B CA 1
ATOM 2863 C C . THR B 1 122 ? 7.216 26.992 44.226 1.00 36.97 233 THR B C 1
ATOM 2864 O O . THR B 1 122 ? 7.100 25.768 44.274 1.00 33.25 233 THR B O 1
ATOM 2868 N N . GLY B 1 123 ? 8.399 27.511 43.861 1.00 29.59 234 GLY B N 1
ATOM 2869 C CA . GLY B 1 123 ? 9.527 26.595 43.811 1.00 28.44 234 GLY B CA 1
ATOM 2870 C C . GLY B 1 123 ? 10.000 26.231 42.429 1.00 35.88 234 GLY B C 1
ATOM 2871 O O . GLY B 1 123 ? 10.604 25.178 42.220 1.00 26.06 234 GLY B O 1
ATOM 2872 N N . HIS B 1 124 ? 9.753 27.092 41.446 1.00 26.73 235 HIS B N 1
ATOM 2873 C CA . HIS B 1 124 ? 10.193 26.795 40.092 1.00 26.53 235 HIS B CA 1
ATOM 2874 C C . HIS B 1 124 ? 11.128 27.891 39.589 1.00 17.83 235 HIS B C 1
ATOM 2875 O O . HIS B 1 124 ? 10.988 29.058 39.959 1.00 30.33 235 HIS B O 1
ATOM 2882 N N . LEU B 1 125 ? 12.084 27.550 38.734 1.00 24.55 236 LEU B N 1
ATOM 2883 C CA . LEU B 1 125 ? 12.950 28.579 38.152 1.00 22.15 236 LEU B CA 1
ATOM 2884 C C . LEU B 1 125 ? 12.340 28.987 36.805 1.00 22.92 236 LEU B C 1
ATOM 2885 O O . LEU B 1 125 ? 12.249 28.172 35.879 1.00 19.76 236 LEU B O 1
ATOM 2890 N N . VAL B 1 126 ? 11.883 30.228 36.725 1.00 17.37 237 VAL B N 1
ATOM 2891 C CA . VAL B 1 126 ? 11.129 30.699 35.561 1.00 21.95 237 VAL B CA 1
ATOM 2892 C C . VAL B 1 126 ? 11.880 31.723 34.735 1.00 21.24 237 VAL B C 1
ATOM 2893 O O . VAL B 1 126 ? 12.428 32.720 35.191 1.00 17.46 237 VAL B O 1
ATOM 2897 N N . PHE B 1 127 ? 11.906 31.515 33.414 1.00 17.99 238 PHE B N 1
ATOM 2898 C CA . PHE B 1 127 ? 12.520 32.504 32.541 1.00 15.02 238 PHE B CA 1
ATOM 2899 C C . PHE B 1 127 ? 11.433 33.155 31.675 1.00 14.66 238 PHE B C 1
ATOM 2900 O O . PHE B 1 127 ? 10.469 32.481 31.322 1.00 17.06 238 PHE B O 1
ATOM 2908 N N . GLY B 1 128 ? 11.607 34.435 31.371 1.00 18.14 239 GLY B N 1
ATOM 2909 C CA . GLY B 1 128 ? 10.582 35.122 30.591 1.00 20.59 239 GLY B CA 1
ATOM 2910 C C . GLY B 1 128 ? 11.188 36.311 29.885 1.00 19.87 239 GLY B C 1
ATOM 2911 O O . GLY B 1 128 ? 12.262 36.800 30.200 1.00 17.01 239 GLY B O 1
ATOM 2912 N N . THR B 1 129 ? 10.493 36.842 28.890 1.00 14.23 240 THR B N 1
ATOM 2913 C CA . THR B 1 129 ? 10.969 38.021 28.219 1.00 13.00 240 THR B CA 1
ATOM 2914 C C . THR B 1 129 ? 9.860 39.083 28.209 1.00 10.05 240 THR B C 1
ATOM 2915 O O . THR B 1 129 ? 8.692 38.719 28.239 1.00 22.09 240 THR B O 1
ATOM 2919 N N . LEU B 1 130 ? 10.282 40.334 28.166 1.00 16.79 241 LEU B N 1
ATOM 2920 C CA . LEU B 1 130 ? 9.448 41.516 28.077 1.00 17.33 241 LEU B CA 1
ATOM 2921 C C . LEU B 1 130 ? 10.116 42.528 27.152 1.00 12.96 241 LEU B C 1
ATOM 2922 O O . LEU B 1 130 ? 11.258 42.288 26.776 1.00 23.69 241 LEU B O 1
ATOM 2927 N N . HIS B 1 131 ? 9.400 43.584 26.797 1.00 19.96 242 HIS B N 1
ATOM 2928 C CA . HIS B 1 131 ? 9.850 44.616 25.877 1.00 26.41 242 HIS B CA 1
ATOM 2929 C C . HIS B 1 131 ? 10.381 45.857 26.577 1.00 33.60 242 HIS B C 1
ATOM 2930 O O . HIS B 1 131 ? 10.708 46.870 25.938 1.00 23.93 242 HIS B O 1
ATOM 2937 N N . THR B 1 132 ? 10.511 45.817 27.901 1.00 19.22 243 THR B N 1
ATOM 2938 C CA . THR B 1 132 ? 11.053 46.985 28.594 1.00 21.16 243 THR B CA 1
ATOM 2939 C C . THR B 1 132 ? 12.541 47.182 28.312 1.00 19.24 243 THR B C 1
ATOM 2940 O O . THR B 1 132 ? 13.328 46.270 28.118 1.00 31.17 243 THR B O 1
ATOM 2944 N N . ASN B 1 133 ? 12.918 48.467 28.321 1.00 19.99 244 ASN B N 1
ATOM 2945 C CA . ASN B 1 133 ? 14.228 48.881 27.897 1.00 27.58 244 ASN B CA 1
ATOM 2946 C C . ASN B 1 133 ? 15.291 48.717 28.976 1.00 37.27 244 ASN B C 1
ATOM 2947 O O . ASN B 1 133 ? 16.437 48.447 28.630 1.00 33.68 244 ASN B O 1
ATOM 2952 N N . THR B 1 134 ? 14.921 48.893 30.237 1.00 23.61 245 THR B N 1
ATOM 2953 C CA . THR B 1 134 ? 15.923 48.753 31.291 1.00 24.60 245 THR B CA 1
ATOM 2954 C C . THR B 1 134 ? 15.383 47.956 32.474 1.00 23.99 245 THR B C 1
ATOM 2955 O O . THR B 1 134 ? 14.204 47.641 32.601 1.00 19.26 245 THR B O 1
ATOM 2959 N N . ALA B 1 135 ? 16.292 47.618 33.373 1.00 21.84 246 ALA B N 1
ATOM 2960 C CA . ALA B 1 135 ? 15.940 46.849 34.552 1.00 30.02 246 ALA B CA 1
ATOM 2961 C C . ALA B 1 135 ? 14.965 47.606 35.440 1.00 40.16 246 ALA B C 1
ATOM 2962 O O . ALA B 1 135 ? 14.048 47.036 36.021 1.00 30.35 246 ALA B O 1
ATOM 2964 N N . ILE B 1 136 ? 15.171 48.921 35.568 1.00 42.40 247 ILE B N 1
ATOM 2965 C CA . ILE B 1 136 ? 14.307 49.655 36.500 1.00 22.85 247 ILE B CA 1
ATOM 2966 C C . ILE B 1 136 ? 12.919 49.843 35.921 1.00 30.10 247 ILE B C 1
ATOM 2967 O O . ILE B 1 136 ? 11.907 49.682 36.613 1.00 23.38 247 ILE B O 1
ATOM 2972 N N . ASP B 1 137 ? 12.918 50.175 34.634 1.00 20.98 248 ASP B N 1
ATOM 2973 C CA . ASP B 1 137 ? 11.704 50.205 33.840 1.00 24.18 248 ASP B CA 1
ATOM 2974 C C . ASP B 1 137 ? 10.911 48.918 34.045 1.00 23.46 248 ASP B C 1
ATOM 2975 O O . ASP B 1 137 ? 9.710 48.955 34.272 1.00 31.62 248 ASP B O 1
ATOM 2980 N N . THR B 1 138 ? 11.618 47.797 33.937 1.00 15.87 249 THR B N 1
ATOM 2981 C CA . THR B 1 138 ? 11.011 46.469 34.060 1.00 18.20 249 THR B CA 1
ATOM 2982 C C . THR B 1 138 ? 10.362 46.264 35.406 1.00 22.52 249 THR B C 1
ATOM 2983 O O . THR B 1 138 ? 9.261 45.733 35.531 1.00 24.63 249 THR B O 1
ATOM 2987 N N . ILE B 1 139 ? 11.075 46.650 36.478 1.00 18.40 250 ILE B N 1
ATOM 2988 C CA . ILE B 1 139 ? 10.401 46.292 37.739 1.00 18.46 250 ILE B CA 1
ATOM 2989 C C . ILE B 1 139 ? 9.199 47.215 37.903 1.00 20.83 250 ILE B C 1
ATOM 2990 O O . ILE B 1 139 ? 8.157 46.801 38.405 1.00 20.54 250 ILE B O 1
ATOM 2995 N N . HIS B 1 140 ? 9.357 48.461 37.456 1.00 23.42 251 HIS B N 1
ATOM 2996 C CA . HIS B 1 140 ? 8.287 49.441 37.480 1.00 29.26 251 HIS B CA 1
ATOM 2997 C C . HIS B 1 140 ? 7.077 49.038 36.660 1.00 19.31 251 HIS B C 1
ATOM 2998 O O . HIS B 1 140 ? 5.966 49.157 37.167 1.00 28.53 251 HIS B O 1
ATOM 3005 N N . ARG B 1 141 ? 7.206 48.564 35.422 1.00 22.06 252 ARG B N 1
ATOM 3006 C CA . ARG B 1 141 ? 6.050 48.021 34.706 1.00 20.12 252 ARG B CA 1
ATOM 3007 C C . ARG B 1 141 ? 5.407 46.802 35.349 1.00 15.06 252 ARG B C 1
ATOM 3008 O O . ARG B 1 141 ? 4.183 46.653 35.320 1.00 26.49 252 ARG B O 1
ATOM 3016 N N . ILE B 1 142 ? 6.151 45.836 35.888 1.00 18.51 253 ILE B N 1
ATOM 3017 C CA . ILE B 1 142 ? 5.530 44.644 36.453 1.00 13.78 253 ILE B CA 1
ATOM 3018 C C . ILE B 1 142 ? 4.578 44.978 37.596 1.00 19.94 253 ILE B C 1
ATOM 3019 O O . ILE B 1 142 ? 3.550 44.344 37.803 1.00 25.51 253 ILE B O 1
ATOM 3024 N N . VAL B 1 143 ? 5.006 45.992 38.352 1.00 17.39 254 VAL B N 1
ATOM 3025 C CA . VAL B 1 143 ? 4.237 46.410 39.531 1.00 19.05 254 VAL B CA 1
ATOM 3026 C C . VAL B 1 143 ? 3.078 47.282 39.091 1.00 21.26 254 VAL B C 1
ATOM 3027 O O . VAL B 1 143 ? 1.938 47.043 39.498 1.00 19.69 254 VAL B O 1
ATOM 3031 N N . ASP B 1 144 ? 3.401 48.256 38.241 1.00 22.68 255 ASP B N 1
ATOM 3032 C CA . ASP B 1 144 ? 2.413 49.271 37.878 1.00 35.96 255 ASP B CA 1
ATOM 3033 C C . ASP B 1 144 ? 1.249 48.714 37.072 1.00 27.33 255 ASP B C 1
ATOM 3034 O O . ASP B 1 144 ? 0.287 49.444 36.788 1.00 29.67 255 ASP B O 1
ATOM 3039 N N . ILE B 1 145 ? 1.303 47.444 36.684 1.00 19.63 256 ILE B N 1
ATOM 3040 C CA . ILE B 1 145 ? 0.196 46.900 35.873 1.00 17.65 256 ILE B CA 1
ATOM 3041 C C . ILE B 1 145 ? -0.926 46.370 36.753 1.00 27.08 256 ILE B C 1
ATOM 3042 O O . ILE B 1 145 ? -2.092 46.231 36.374 1.00 23.34 256 ILE B O 1
ATOM 3047 N N . PHE B 1 146 ? -0.606 46.073 38.014 1.00 21.79 257 PHE B N 1
ATOM 3048 C CA . PHE B 1 146 ? -1.635 45.609 38.937 1.00 24.73 257 PHE B CA 1
ATOM 3049 C C . PHE B 1 146 ? -2.464 46.721 39.556 1.00 25.63 257 PHE B C 1
ATOM 3050 O O . PHE B 1 146 ? -2.040 47.867 39.680 1.00 27.95 257 PHE B O 1
ATOM 3058 N N . PRO B 1 147 ? -3.693 46.407 39.960 1.00 30.22 258 PRO B N 1
ATOM 3059 C CA . PRO B 1 147 ? -4.461 47.359 40.767 1.00 33.88 258 PRO B CA 1
ATOM 3060 C C . PRO B 1 147 ? -3.622 47.799 41.976 1.00 26.86 258 PRO B C 1
ATOM 3061 O O . PRO B 1 147 ? -2.942 46.999 42.610 1.00 29.54 258 PRO B O 1
ATOM 3065 N N . LEU B 1 148 ? -3.683 49.085 42.226 1.00 32.57 259 LEU B N 1
ATOM 3066 C CA . LEU B 1 148 ? -2.927 49.806 43.232 1.00 31.30 259 LEU B CA 1
ATOM 3067 C C . LEU B 1 148 ? -2.911 49.046 44.556 1.00 39.35 259 LEU B C 1
ATOM 3068 O O . LEU B 1 148 ? -1.888 49.029 45.256 1.00 23.03 259 LEU B O 1
ATOM 3073 N N . ASN B 1 149 ? -4.042 48.432 44.878 1.00 31.42 260 ASN B N 1
ATOM 3074 C CA . ASN B 1 149 ? -4.223 47.675 46.101 1.00 26.66 260 ASN B CA 1
ATOM 3075 C C . ASN B 1 149 ? -3.339 46.441 46.138 1.00 41.10 260 ASN B C 1
ATOM 3076 O O . ASN B 1 149 ? -2.980 45.944 47.200 1.00 46.51 260 ASN B O 1
ATOM 3081 N N . GLN B 1 150 ? -2.999 45.921 44.960 1.00 51.02 261 GLN B N 1
ATOM 3082 C CA . GLN B 1 150 ? -2.179 44.719 44.912 1.00 44.00 261 GLN B CA 1
ATOM 3083 C C . GLN B 1 150 ? -0.696 45.038 44.767 1.00 33.21 261 GLN B C 1
ATOM 3084 O O . GLN B 1 150 ? 0.146 44.146 44.867 1.00 25.18 261 GLN B O 1
ATOM 3090 N N . GLN B 1 151 ? -0.341 46.288 44.494 1.00 28.38 262 GLN B N 1
ATOM 3091 C CA . GLN B 1 151 ? 1.022 46.585 44.057 1.00 31.22 262 GLN B CA 1
ATOM 3092 C C . GLN B 1 151 ? 2.068 46.402 45.145 1.00 30.77 262 GLN B C 1
ATOM 3093 O O . GLN B 1 151 ? 3.237 46.114 44.895 1.00 15.88 262 GLN B O 1
ATOM 3099 N N . GLU B 1 152 ? 1.631 46.595 46.384 1.00 33.01 263 GLU B N 1
ATOM 3100 C CA . GLU B 1 152 ? 2.603 46.537 47.483 1.00 30.94 263 GLU B CA 1
ATOM 3101 C C . GLU B 1 152 ? 2.998 45.086 47.690 1.00 10.83 263 GLU B C 1
ATOM 3102 O O . GLU B 1 152 ? 4.163 44.794 47.988 1.00 33.73 263 GLU B O 1
ATOM 3108 N N . GLN B 1 153 ? 2.039 44.185 47.510 1.00 26.10 264 GLN B N 1
ATOM 3109 C CA . GLN B 1 153 ? 2.264 42.746 47.642 1.00 31.88 264 GLN B CA 1
ATOM 3110 C C . GLN B 1 153 ? 3.199 42.240 46.558 1.00 33.52 264 GLN B C 1
ATOM 3111 O O . GLN B 1 153 ? 4.195 41.534 46.702 1.00 17.76 264 GLN B O 1
ATOM 3117 N N . VAL B 1 154 ? 2.854 42.645 45.329 1.00 28.95 265 VAL B N 1
ATOM 3118 C CA . VAL B 1 154 ? 3.668 42.233 44.205 1.00 15.04 265 VAL B CA 1
ATOM 3119 C C . VAL B 1 154 ? 5.103 42.700 44.326 1.00 11.85 265 VAL B C 1
ATOM 3120 O O . VAL B 1 154 ? 6.034 41.949 44.075 1.00 29.01 265 VAL B O 1
ATOM 3124 N N . ARG B 1 155 ? 5.292 43.949 44.722 1.00 20.73 266 ARG B N 1
ATOM 3125 C CA . ARG B 1 155 ? 6.588 44.564 44.847 1.00 13.61 266 ARG B CA 1
ATOM 3126 C C . ARG B 1 155 ? 7.508 43.817 45.821 1.00 21.84 266 ARG B C 1
ATOM 3127 O O . ARG B 1 155 ? 8.661 43.538 45.500 1.00 23.93 266 ARG B O 1
ATOM 3135 N N . ILE B 1 156 ? 6.961 43.545 46.989 1.00 18.48 267 ILE B N 1
ATOM 3136 C CA . ILE B 1 156 ? 7.665 42.782 48.037 1.00 16.72 267 ILE B CA 1
ATOM 3137 C C . ILE B 1 156 ? 7.843 41.338 47.594 1.00 16.11 267 ILE B C 1
ATOM 3138 O O . ILE B 1 156 ? 8.917 40.765 47.815 1.00 19.67 267 ILE B O 1
ATOM 3143 N N . VAL B 1 157 ? 6.891 40.682 46.928 1.00 20.60 268 VAL B N 1
ATOM 3144 C CA . VAL B 1 157 ? 7.129 39.334 46.422 1.00 15.69 268 VAL B CA 1
ATOM 3145 C C . VAL B 1 157 ? 8.242 39.345 45.375 1.00 20.18 268 VAL B C 1
ATOM 3146 O O . VAL B 1 157 ? 9.018 38.402 45.242 1.00 20.62 268 VAL B O 1
ATOM 3150 N N . LEU B 1 158 ? 8.346 40.425 44.607 1.00 20.91 269 LEU B N 1
ATOM 3151 C CA . LEU B 1 158 ? 9.398 40.454 43.560 1.00 19.71 269 LEU B CA 1
ATOM 3152 C C . LEU B 1 158 ? 10.763 40.585 44.174 1.00 13.88 269 LEU B C 1
ATOM 3153 O O . LEU B 1 158 ? 11.810 40.028 43.820 1.00 19.76 269 LEU B O 1
ATOM 3158 N N . SER B 1 159 ? 10.868 41.367 45.253 1.00 17.95 270 SER B N 1
ATOM 3159 C CA . SER B 1 159 ? 12.138 41.548 45.963 1.00 23.16 270 SER B CA 1
ATOM 3160 C C . SER B 1 159 ? 12.710 40.242 46.491 1.00 18.78 270 SER B C 1
ATOM 3161 O O . SER B 1 159 ? 13.897 40.045 46.698 1.00 20.11 270 SER B O 1
ATOM 3164 N N . PHE B 1 160 ? 11.845 39.263 46.722 1.00 17.28 271 PHE B N 1
ATOM 3165 C CA . PHE B 1 160 ? 12.310 37.930 47.049 1.00 19.89 271 PHE B CA 1
ATOM 3166 C C . PHE B 1 160 ? 12.596 37.028 45.861 1.00 18.68 271 PHE B C 1
ATOM 3167 O O . PHE B 1 160 ? 13.526 36.248 45.883 1.00 17.11 271 PHE B O 1
ATOM 3175 N N . ILE B 1 161 ? 11.752 37.061 44.834 1.00 15.36 272 ILE B N 1
ATOM 3176 C CA . ILE B 1 161 ? 11.861 36.019 43.815 1.00 19.30 272 ILE B CA 1
ATOM 3177 C C . ILE B 1 161 ? 12.665 36.497 42.616 1.00 19.35 272 ILE B C 1
ATOM 3178 O O . ILE B 1 161 ? 13.078 35.687 41.791 1.00 18.86 272 ILE B O 1
ATOM 3183 N N . LEU B 1 162 ? 12.912 37.800 42.500 1.00 16.00 273 LEU B N 1
ATOM 3184 C CA . LEU B 1 162 ? 13.681 38.200 41.305 1.00 24.80 273 LEU B CA 1
ATOM 3185 C C . LEU B 1 162 ? 15.142 37.808 41.369 1.00 29.33 273 LEU B C 1
ATOM 3186 O O . LEU B 1 162 ? 15.918 38.166 42.267 1.00 20.24 273 LEU B O 1
ATOM 3191 N N . GLN B 1 163 ? 15.618 37.026 40.388 1.00 8.46 274 GLN B N 1
ATOM 3192 C CA . GLN B 1 163 ? 17.003 36.561 40.431 1.00 20.24 274 GLN B CA 1
ATOM 3193 C C . GLN B 1 163 ? 17.884 37.415 39.547 1.00 19.15 274 GLN B C 1
ATOM 3194 O O . GLN B 1 163 ? 19.033 37.769 39.826 1.00 14.02 274 GLN B O 1
ATOM 3200 N N . GLY B 1 164 ? 17.374 37.825 38.368 1.00 11.51 275 GLY B N 1
ATOM 3201 C CA . GLY B 1 164 ? 18.239 38.726 37.594 1.00 11.15 275 GLY B CA 1
ATOM 3202 C C . GLY B 1 164 ? 17.354 39.374 36.516 1.00 12.18 275 GLY B C 1
ATOM 3203 O O . GLY B 1 164 ? 16.346 38.774 36.158 1.00 13.95 275 GLY B O 1
ATOM 3204 N N . ILE B 1 165 ? 17.761 40.537 36.060 1.00 15.01 276 ILE B N 1
ATOM 3205 C CA . ILE B 1 165 ? 17.109 41.200 34.926 1.00 19.20 276 ILE B CA 1
ATOM 3206 C C . ILE B 1 165 ? 18.194 41.490 33.887 1.00 19.82 276 ILE B C 1
ATOM 3207 O O . ILE B 1 165 ? 19.129 42.179 34.266 1.00 18.27 276 ILE B O 1
ATOM 3212 N N . ILE B 1 166 ? 18.080 40.991 32.666 1.00 15.87 277 ILE B N 1
ATOM 3213 C CA . ILE B 1 166 ? 19.133 41.407 31.702 1.00 17.22 277 ILE B CA 1
ATOM 3214 C C . ILE B 1 166 ? 18.462 42.187 30.581 1.00 19.94 277 ILE B C 1
ATOM 3215 O O . ILE B 1 166 ? 17.594 41.590 29.942 1.00 22.06 277 ILE B O 1
ATOM 3220 N N . SER B 1 167 ? 18.817 43.440 30.368 1.00 11.04 278 SER B N 1
ATOM 3221 C CA . SER B 1 167 ? 18.317 44.322 29.335 1.00 24.45 278 SER B CA 1
ATOM 3222 C C . SER B 1 167 ? 19.233 44.163 28.125 1.00 25.83 278 SER B C 1
ATOM 3223 O O . SER B 1 167 ? 20.444 44.131 28.349 1.00 23.21 278 SER B O 1
ATOM 3226 N N . GLN B 1 168 ? 18.711 44.046 26.923 1.00 25.14 279 GLN B N 1
ATOM 3227 C CA . GLN B 1 168 ? 19.578 43.825 25.773 1.00 22.98 279 GLN B CA 1
ATOM 3228 C C . GLN B 1 168 ? 19.341 44.791 24.627 1.00 25.21 279 GLN B C 1
ATOM 3229 O O . GLN B 1 168 ? 18.235 45.224 24.318 1.00 20.19 279 GLN B O 1
ATOM 3235 N N . ARG B 1 169 ? 20.404 45.138 23.917 1.00 25.57 280 ARG B N 1
ATOM 3236 C CA . ARG B 1 169 ? 20.246 45.809 22.631 1.00 28.37 280 ARG B CA 1
ATOM 3237 C C . ARG B 1 169 ? 21.347 45.226 21.759 1.00 26.11 280 ARG B C 1
ATOM 3238 O O . ARG B 1 169 ? 22.475 45.046 22.244 1.00 21.02 280 ARG B O 1
ATOM 3246 N N . LEU B 1 170 ? 21.069 44.903 20.505 1.00 20.76 281 LEU B N 1
ATOM 3247 C CA . LEU B 1 170 ? 22.227 44.518 19.692 1.00 30.00 281 LEU B CA 1
ATOM 3248 C C . LEU B 1 170 ? 22.570 45.695 18.793 1.00 27.63 281 LEU B C 1
ATOM 3249 O O . LEU B 1 170 ? 21.609 46.211 18.204 1.00 20.27 281 LEU B O 1
ATOM 3254 N N . LEU B 1 171 ? 23.831 46.100 18.712 1.00 23.45 282 LEU B N 1
ATOM 3255 C CA . LEU B 1 171 ? 24.145 47.213 17.826 1.00 22.75 282 LEU B CA 1
ATOM 3256 C C . LEU B 1 171 ? 25.013 46.724 16.665 1.00 34.37 282 LEU B C 1
ATOM 3257 O O . LEU B 1 171 ? 25.552 45.620 16.760 1.00 21.76 282 LEU B O 1
ATOM 3262 N N . PRO B 1 172 ? 25.160 47.544 15.633 1.00 30.61 283 PRO B N 1
ATOM 3263 C CA . PRO B 1 172 ? 26.216 47.308 14.646 1.00 28.35 283 PRO B CA 1
ATOM 3264 C C . PRO B 1 172 ? 27.595 47.408 15.291 1.00 30.35 283 PRO B C 1
ATOM 3265 O O . PRO B 1 172 ? 27.772 48.247 16.178 1.00 33.19 283 PRO B O 1
ATOM 3269 N N . LYS B 1 173 ? 28.546 46.597 14.854 1.00 30.50 284 LYS B N 1
ATOM 3270 C CA . LYS B 1 173 ? 29.932 46.711 15.281 1.00 34.18 284 LYS B CA 1
ATOM 3271 C C . LYS B 1 173 ? 30.861 46.907 14.076 1.00 52.55 284 LYS B C 1
ATOM 3272 O O . LYS B 1 173 ? 30.386 46.800 12.940 1.00 51.31 284 LYS B O 1
ATOM 3278 N N . ILE B 1 174 ? 32.116 47.162 14.385 1.00 56.08 285 ILE B N 1
ATOM 3279 C CA . ILE B 1 174 ? 33.314 46.996 13.597 1.00 59.32 285 ILE B CA 1
ATOM 3280 C C . ILE B 1 174 ? 34.238 46.000 14.314 1.00 63.39 285 ILE B C 1
ATOM 3281 O O . ILE B 1 174 ? 34.538 46.184 15.498 1.00 40.52 285 ILE B O 1
ATOM 3286 N N . GLY B 1 175 ? 34.650 44.976 13.583 1.00 71.28 286 GLY B N 1
ATOM 3287 C CA . GLY B 1 175 ? 35.445 43.883 14.142 1.00 72.92 286 GLY B CA 1
ATOM 3288 C C . GLY B 1 175 ? 34.528 42.668 14.259 1.00 72.06 286 GLY B C 1
ATOM 3289 O O . GLY B 1 175 ? 34.362 42.108 15.333 1.00 60.51 286 GLY B O 1
ATOM 3290 N N . GLY B 1 176 ? 33.965 42.352 13.105 1.00 70.66 287 GLY B N 1
ATOM 3291 C CA . GLY B 1 176 ? 32.832 41.489 12.859 1.00 61.28 287 GLY B CA 1
ATOM 3292 C C . GLY B 1 176 ? 31.645 42.373 12.498 1.00 54.48 287 GLY B C 1
ATOM 3293 O O . GLY B 1 176 ? 31.817 43.426 11.883 1.00 55.38 287 GLY B O 1
ATOM 3294 N N . GLY B 1 177 ? 30.424 41.989 12.873 1.00 52.05 288 GLY B N 1
ATOM 3295 C CA . GLY B 1 177 ? 29.311 42.843 12.542 1.00 42.96 288 GLY B CA 1
ATOM 3296 C C . GLY B 1 177 ? 28.371 43.202 13.663 1.00 24.41 288 GLY B C 1
ATOM 3297 O O . GLY B 1 177 ? 27.644 44.182 13.47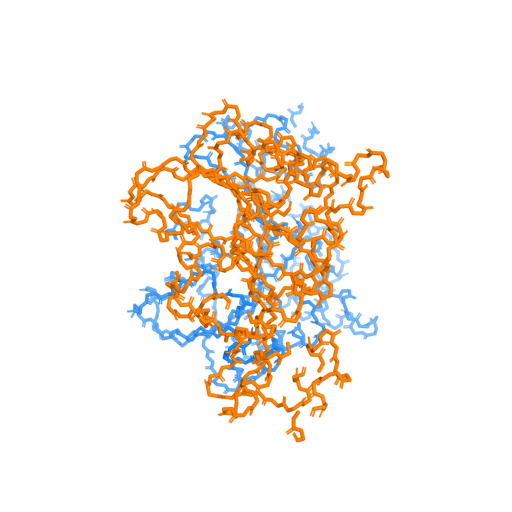8 1.00 23.69 288 GLY B O 1
ATOM 3298 N N . ARG B 1 178 ? 28.333 42.485 14.783 1.00 30.60 289 ARG B N 1
ATOM 3299 C CA . ARG B 1 178 ? 27.345 42.812 15.817 1.00 28.76 289 ARG B CA 1
ATOM 3300 C C . ARG B 1 178 ? 27.986 42.835 17.200 1.00 42.75 289 ARG B C 1
ATOM 3301 O O . ARG B 1 178 ? 28.956 42.118 17.455 1.00 35.68 289 ARG B O 1
ATOM 3309 N N . VAL B 1 179 ? 27.425 43.652 18.094 1.00 30.62 290 VAL B N 1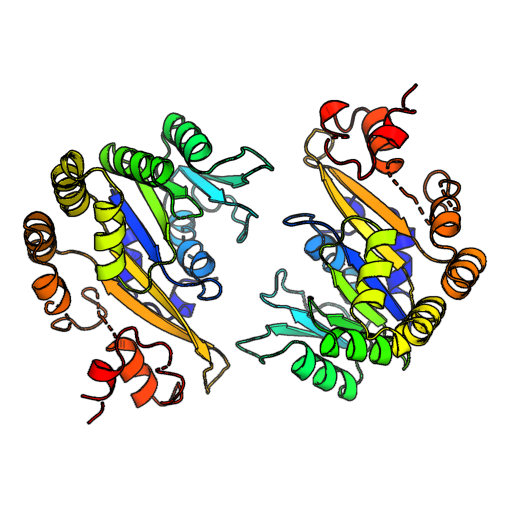
ATOM 3310 C CA . VAL B 1 179 ? 27.813 43.522 19.494 1.00 29.14 290 VAL B CA 1
ATOM 3311 C C . VAL B 1 179 ? 26.570 43.727 20.374 1.00 30.09 290 VAL B C 1
ATOM 3312 O O . VAL B 1 179 ? 25.685 44.500 20.047 1.00 28.01 290 VAL B O 1
ATOM 3316 N N . LEU B 1 180 ? 26.564 43.012 21.483 1.00 25.24 291 LEU B N 1
ATOM 3317 C CA . LEU B 1 180 ? 25.484 43.021 22.448 1.00 17.18 291 LEU B CA 1
ATOM 3318 C C . LEU B 1 180 ? 25.711 44.093 23.501 1.00 19.01 291 LEU B C 1
ATOM 3319 O O . LEU B 1 180 ? 26.703 43.987 24.225 1.00 25.67 291 LEU B O 1
ATOM 3324 N N . ALA B 1 181 ? 24.825 45.065 23.599 1.00 20.58 292 ALA B N 1
ATOM 3325 C CA . ALA B 1 181 ? 24.888 46.041 24.688 1.00 17.74 292 ALA B CA 1
ATOM 3326 C C . ALA B 1 181 ? 23.938 45.577 25.795 1.00 28.51 292 ALA B C 1
ATOM 3327 O O . ALA B 1 181 ? 22.869 45.043 25.484 1.00 19.55 292 ALA B O 1
ATOM 3329 N N . TYR B 1 182 ? 24.254 45.712 27.074 1.00 19.15 293 TYR B N 1
ATOM 3330 C CA . TYR B 1 182 ? 23.326 45.181 28.090 1.00 17.80 293 TYR B CA 1
ATOM 3331 C C . TYR B 1 182 ? 23.385 45.995 29.388 1.00 18.74 293 TYR B C 1
ATOM 3332 O O . TYR B 1 182 ? 24.363 46.695 29.651 1.00 22.72 293 TYR B O 1
ATOM 3341 N N . GLY B 1 183 ? 22.318 45.865 30.148 1.00 16.45 294 GLY B N 1
ATOM 3342 C CA . GLY B 1 183 ? 22.080 46.296 31.512 1.00 34.24 294 GLY B CA 1
ATOM 3343 C C . GLY B 1 183 ? 21.956 45.023 32.344 1.00 28.40 294 GLY B C 1
ATOM 3344 O O . GLY B 1 183 ? 21.367 44.058 31.862 1.00 27.52 294 GLY B O 1
ATOM 3345 N N . LEU B 1 184 ? 22.512 44.974 33.540 1.00 21.88 295 LEU B N 1
ATOM 3346 C CA . LEU B 1 184 ? 22.437 43.777 34.363 1.00 13.08 295 LEU B CA 1
ATOM 3347 C C . LEU B 1 184 ? 22.126 44.172 35.810 1.00 21.89 295 LEU B C 1
ATOM 3348 O O . LEU B 1 184 ? 22.757 45.084 36.356 1.00 17.77 295 LEU B O 1
ATOM 3353 N N . LEU B 1 185 ? 21.160 43.503 36.398 1.00 18.33 296 LEU B N 1
ATOM 3354 C CA . LEU B 1 185 ? 20.727 43.685 37.776 1.00 20.41 296 LEU B CA 1
ATOM 3355 C C . LEU B 1 185 ? 20.483 42.306 38.380 1.00 16.29 296 LEU B C 1
ATOM 3356 O O . LEU B 1 185 ? 19.460 41.656 38.125 1.00 22.57 296 LEU B O 1
ATOM 3361 N N . ILE B 1 186 ? 21.459 41.902 39.166 1.00 12.79 297 ILE B N 1
ATOM 3362 C CA . ILE B 1 186 ? 21.313 40.654 39.917 1.00 12.94 297 ILE B CA 1
ATOM 3363 C C . ILE B 1 186 ? 21.231 41.023 41.395 1.00 20.04 297 ILE B C 1
ATOM 3364 O O . ILE B 1 186 ? 22.264 41.374 41.978 1.00 18.47 297 ILE B O 1
ATOM 3369 N N . PRO B 1 187 ? 20.043 41.034 41.971 1.00 21.33 298 PRO B N 1
ATOM 3370 C CA . PRO B 1 187 ? 19.908 41.672 43.290 1.00 22.34 298 PRO B CA 1
ATOM 3371 C C . PRO B 1 187 ? 20.788 40.977 44.317 1.00 30.58 298 PRO B C 1
ATOM 3372 O O . PRO B 1 187 ? 20.986 39.764 44.271 1.00 37.56 298 PRO B O 1
ATOM 3376 N N . ASN B 1 188 ? 21.339 41.783 45.218 1.00 24.78 299 ASN B N 1
ATOM 3377 C CA . ASN B 1 188 ? 22.045 41.260 46.388 1.00 27.78 299 ASN B CA 1
ATOM 3378 C C . ASN B 1 188 ? 21.202 41.665 47.589 1.00 30.58 299 ASN B C 1
ATOM 3379 O O . ASN B 1 188 ? 20.145 42.265 47.348 1.00 24.65 299 ASN B O 1
ATOM 3384 N N . THR B 1 189 ? 21.585 41.381 48.823 1.00 30.30 300 THR B N 1
ATOM 3385 C CA . THR B 1 189 ? 20.669 41.687 49.929 1.00 26.42 300 THR B CA 1
ATOM 3386 C C . THR B 1 189 ? 20.256 43.154 49.985 1.00 14.96 300 THR B C 1
ATOM 3387 O O . THR B 1 189 ? 19.075 43.458 50.187 1.00 23.64 300 THR B O 1
ATOM 3391 N N . ALA B 1 190 ? 21.203 44.054 49.793 1.00 21.18 301 ALA B N 1
ATOM 3392 C CA . ALA B 1 190 ? 20.892 45.481 49.798 1.00 26.08 301 ALA B CA 1
ATOM 3393 C C . ALA B 1 190 ? 19.926 45.909 48.705 1.00 25.53 301 ALA B C 1
ATOM 3394 O O . ALA B 1 190 ? 19.103 46.805 48.908 1.00 24.38 301 ALA B O 1
ATOM 3396 N N . ILE B 1 191 ? 19.989 45.329 47.518 1.00 19.76 302 ILE B N 1
ATOM 3397 C CA . ILE B 1 191 ? 19.024 45.641 46.459 1.00 17.51 302 ILE B CA 1
ATOM 3398 C C . ILE B 1 191 ? 17.637 45.079 46.732 1.00 22.03 302 ILE B C 1
ATOM 3399 O O . ILE B 1 191 ? 16.611 45.690 46.442 1.00 24.51 302 ILE B O 1
ATOM 3404 N N . ARG B 1 192 ? 17.489 43.887 47.311 1.00 18.12 303 ARG B N 1
ATOM 3405 C CA . ARG B 1 192 ? 16.152 43.394 47.615 1.00 18.02 303 ARG B CA 1
ATOM 3406 C C . ARG B 1 192 ? 15.465 44.328 48.601 1.00 24.81 303 ARG B C 1
ATOM 3407 O O . ARG B 1 192 ? 14.295 44.677 48.429 1.00 15.89 303 ARG B O 1
ATOM 3415 N N . ASN B 1 193 ? 16.191 44.769 49.625 1.00 21.46 304 ASN B N 1
ATOM 3416 C CA . ASN B 1 193 ? 15.706 45.693 50.628 1.00 22.70 304 ASN B CA 1
ATOM 3417 C C . ASN B 1 193 ? 15.176 47.025 50.101 1.00 22.95 304 ASN B C 1
ATOM 3418 O O . ASN B 1 193 ? 14.131 47.470 50.550 1.00 35.51 304 ASN B O 1
ATOM 3423 N N . LEU B 1 194 ? 15.922 47.623 49.195 1.00 21.94 305 LEU B N 1
ATOM 3424 C CA . LEU B 1 194 ? 15.598 48.773 48.377 1.00 14.36 305 LEU B CA 1
ATOM 3425 C C . LEU B 1 194 ? 14.358 48.532 47.541 1.00 19.34 305 LEU B C 1
ATOM 3426 O O . LEU B 1 194 ? 13.412 49.319 47.498 1.00 23.47 305 LEU B O 1
ATOM 3431 N N . ILE B 1 195 ? 14.342 47.408 46.822 1.00 22.85 306 ILE B N 1
ATOM 3432 C CA . ILE B 1 195 ? 13.148 47.088 46.040 1.00 17.17 306 ILE B CA 1
ATOM 3433 C C . ILE B 1 195 ? 11.906 46.975 46.914 1.00 27.66 306 ILE B C 1
ATOM 3434 O O . ILE B 1 195 ? 10.833 47.519 46.640 1.00 27.57 306 ILE B O 1
ATOM 3439 N N . ARG B 1 196 ? 12.017 46.251 48.024 1.00 29.33 307 ARG B N 1
ATOM 3440 C CA . ARG B 1 196 ? 10.977 46.166 49.036 1.00 30.59 307 ARG B CA 1
ATOM 3441 C C . ARG B 1 196 ? 10.379 47.496 49.454 1.00 14.20 307 ARG B C 1
ATOM 3442 O O . ARG B 1 196 ? 9.166 47.627 49.641 1.00 30.38 307 ARG B O 1
ATOM 3450 N N . GLU B 1 197 ? 11.233 48.509 49.652 1.00 20.23 308 GLU B N 1
ATOM 3451 C CA . GLU B 1 197 ? 10.742 49.826 50.059 1.00 20.73 308 GLU B CA 1
ATOM 3452 C C . GLU B 1 197 ? 10.510 50.745 48.870 1.00 35.85 308 GLU B C 1
ATOM 3453 O O . GLU B 1 197 ? 10.342 51.954 49.021 1.00 25.57 308 GLU B O 1
ATOM 3459 N N . ASN B 1 198 ? 10.512 50.210 47.649 1.00 35.47 309 ASN B N 1
ATOM 3460 C CA . ASN B 1 198 ? 10.298 51.086 46.495 1.00 19.34 309 ASN B CA 1
ATOM 3461 C C . ASN B 1 198 ? 11.349 52.171 46.340 1.00 17.33 309 ASN B C 1
ATOM 3462 O O . ASN B 1 198 ? 11.032 53.309 45.971 1.00 38.41 309 ASN B O 1
ATOM 3467 N N . LYS B 1 199 ? 12.618 51.859 46.603 1.00 22.29 310 LYS B N 1
ATOM 3468 C CA . LYS B 1 199 ? 13.659 52.882 46.507 1.00 25.80 310 LYS B CA 1
ATOM 3469 C C . LYS B 1 199 ? 14.508 52.645 45.254 1.00 15.26 310 LYS B C 1
ATOM 3470 O O . LYS B 1 199 ? 15.669 52.307 45.399 1.00 16.35 310 LYS B O 1
ATOM 3476 N N . LEU B 1 200 ? 13.902 52.820 44.091 1.00 24.96 311 LEU B N 1
ATOM 3477 C CA . LEU B 1 200 ? 14.522 52.559 42.792 1.00 21.70 311 LEU B CA 1
ATOM 3478 C C . LEU B 1 200 ? 15.681 53.469 42.434 1.00 22.49 311 LEU B C 1
ATOM 3479 O O . LEU B 1 200 ? 16.644 53.065 41.761 1.00 20.54 311 LEU B O 1
ATOM 3484 N N . GLN B 1 201 ? 15.690 54.744 42.815 1.00 36.00 312 GLN B N 1
ATOM 3485 C CA . GLN B 1 201 ? 16.786 55.614 42.387 1.00 28.62 312 GLN B CA 1
ATOM 3486 C C . GLN B 1 201 ? 18.097 55.116 42.984 1.00 33.73 312 GLN B C 1
ATOM 3487 O O . GLN B 1 201 ? 19.195 55.231 42.443 1.00 22.95 312 GLN B O 1
ATOM 3493 N N . GLN B 1 202 ? 17.909 54.541 44.172 1.00 20.06 313 GLN B N 1
ATOM 3494 C CA . GLN B 1 202 ? 19.082 53.985 44.869 1.00 22.09 313 GLN B CA 1
ATOM 3495 C C . GLN B 1 202 ? 19.415 52.638 44.262 1.00 17.95 313 GLN B C 1
ATOM 3496 O O . GLN B 1 202 ? 20.532 52.137 44.275 1.00 26.72 313 GLN B O 1
ATOM 3502 N N . VAL B 1 203 ? 18.403 52.006 43.651 1.00 26.80 314 VAL B N 1
ATOM 3503 C CA . VAL B 1 203 ? 18.766 50.726 43.017 1.00 19.07 314 VAL B CA 1
ATOM 3504 C C . VAL B 1 203 ? 19.676 51.076 41.838 1.00 18.80 314 VAL B C 1
ATOM 3505 O O . VAL B 1 203 ? 20.726 50.462 41.672 1.00 23.43 314 VAL B O 1
ATOM 3509 N N . TYR B 1 204 ? 19.288 52.091 41.090 1.00 18.49 315 TYR B N 1
ATOM 3510 C CA . TYR B 1 204 ? 20.072 52.519 39.929 1.00 17.43 315 TYR B CA 1
ATOM 3511 C C . TYR B 1 204 ? 21.445 53.013 40.299 1.00 14.23 315 TYR B C 1
ATOM 3512 O O . TYR B 1 204 ? 22.423 52.728 39.606 1.00 20.80 315 TYR B O 1
ATOM 3521 N N . SER B 1 205 ? 21.635 53.768 41.389 1.00 25.17 316 SER B N 1
ATOM 3522 C CA . SER B 1 205 ? 22.980 54.177 41.789 1.00 29.53 316 SER B CA 1
ATOM 3523 C C . SER B 1 205 ? 23.877 53.036 42.245 1.00 28.30 316 SER B C 1
ATOM 3524 O O . SER B 1 205 ? 25.107 53.053 42.117 1.00 26.11 316 SER B O 1
ATOM 3527 N N . LEU B 1 206 ? 23.289 51.983 42.813 1.00 27.46 317 LEU B N 1
ATOM 3528 C CA . LEU B 1 206 ? 24.070 50.805 43.184 1.00 26.19 317 LEU B CA 1
ATOM 3529 C C . LEU B 1 206 ? 24.447 50.037 41.921 1.00 15.58 317 LEU B C 1
ATOM 3530 O O . LEU B 1 206 ? 25.546 49.510 41.790 1.00 28.88 317 LEU B O 1
ATOM 3543 N N . GLN B 1 208 ? 25.084 51.465 39.183 1.00 17.03 319 GLN B N 1
ATOM 3544 C CA . GLN B 1 208 ? 26.323 52.043 38.620 1.00 30.87 319 GLN B CA 1
ATOM 3545 C C . GLN B 1 208 ? 27.503 51.877 39.562 1.00 27.83 319 GLN B C 1
ATOM 3546 O O . GLN B 1 208 ? 28.635 51.675 39.092 1.00 22.18 319 GLN B O 1
ATOM 3552 N N . SER B 1 209 ? 27.347 51.915 40.877 1.00 37.60 320 SER B N 1
ATOM 3553 C CA . SER B 1 209 ? 28.512 51.652 41.735 1.00 38.66 320 SER B CA 1
ATOM 3554 C C . SER B 1 209 ? 29.166 50.302 41.471 1.00 35.16 320 SER B C 1
ATOM 3555 O O . SER B 1 209 ? 30.325 50.073 41.828 1.00 43.59 320 SER B O 1
ATOM 3558 N N . GLY B 1 210 ? 28.484 49.350 40.844 1.00 38.90 321 GLY B N 1
ATOM 3559 C CA . GLY B 1 210 ? 29.109 48.066 40.544 1.00 40.57 321 GLY B CA 1
ATOM 3560 C C . GLY B 1 210 ? 29.704 48.065 39.157 1.00 50.41 321 GLY B C 1
ATOM 3561 O O . GLY B 1 210 ? 29.516 49.003 38.372 1.00 67.82 321 GLY B O 1
ATOM 3562 N N . GLN B 1 211 ? 30.448 47.008 38.786 1.00 69.11 322 GLN B N 1
ATOM 3563 C CA . GLN B 1 211 ? 31.013 47.058 37.430 1.00 82.39 322 GLN B CA 1
ATOM 3564 C C . GLN B 1 211 ? 30.059 46.313 36.487 1.00 86.33 322 GLN B C 1
ATOM 3565 O O . GLN B 1 211 ? 29.032 46.886 36.113 1.00 105.48 322 GLN B O 1
ATOM 3571 N N . ALA B 1 212 ? 30.405 45.089 36.149 1.00 81.60 323 ALA B N 1
ATOM 3572 C CA . ALA B 1 212 ? 29.650 44.204 35.278 1.00 70.99 323 ALA B CA 1
ATOM 3573 C C . ALA B 1 212 ? 29.583 42.802 35.871 1.00 59.96 323 ALA B C 1
ATOM 3574 O O . ALA B 1 212 ? 28.531 42.172 35.901 1.00 46.67 323 ALA B O 1
ATOM 3576 N N . GLU B 1 213 ? 30.732 42.321 36.345 1.00 60.24 324 GLU B N 1
ATOM 3577 C CA . GLU B 1 213 ? 30.757 41.008 36.988 1.00 65.29 324 GLU B CA 1
ATOM 3578 C C . GLU B 1 213 ? 31.005 41.164 38.495 1.00 69.45 324 GLU B C 1
ATOM 3579 O O . GLU B 1 213 ? 32.155 41.273 38.920 1.00 97.82 324 GLU B O 1
ATOM 3585 N N . THR B 1 214 ? 29.909 41.170 39.188 1.00 62.08 325 THR B N 1
ATOM 3586 C CA . THR B 1 214 ? 29.324 41.375 40.478 1.00 57.16 325 THR B CA 1
ATOM 3587 C C . THR B 1 214 ? 27.827 41.636 40.259 1.00 43.74 325 THR B C 1
ATOM 3588 O O . THR B 1 214 ? 27.017 41.858 41.155 1.00 30.08 325 THR B O 1
ATOM 3592 N N . GLY B 1 215 ? 27.517 41.592 38.956 1.00 29.86 326 GLY B N 1
ATOM 3593 C CA . GLY B 1 215 ? 26.195 42.031 38.501 1.00 32.14 326 GLY B CA 1
ATOM 3594 C C . GLY B 1 215 ? 26.308 43.557 38.459 1.00 42.23 326 GLY B C 1
ATOM 3595 O O . GLY B 1 215 ? 27.427 44.076 38.384 1.00 83.07 326 GLY B O 1
ATOM 3604 N N . GLN B 1 217 ? 25.384 46.555 36.406 1.00 21.82 328 GLN B N 1
ATOM 3605 C CA . GLN B 1 217 ? 25.922 47.379 35.332 1.00 27.30 328 GLN B CA 1
ATOM 3606 C C . GLN B 1 217 ? 24.799 48.065 34.567 1.00 19.92 328 GLN B C 1
ATOM 3607 O O . GLN B 1 217 ? 23.814 47.441 34.162 1.00 26.66 328 GLN B O 1
ATOM 3613 N N . THR B 1 218 ? 24.894 49.377 34.347 1.00 16.03 329 THR B N 1
ATOM 3614 C CA . THR B 1 218 ? 23.780 49.988 33.634 1.00 17.40 329 THR B CA 1
ATOM 3615 C C . THR B 1 218 ? 24.042 49.913 32.126 1.00 30.98 329 THR B C 1
ATOM 3616 O O . THR B 1 218 ? 25.153 49.704 31.658 1.00 23.67 329 THR B O 1
ATOM 3628 N N . ASN B 1 220 ? 23.818 52.336 30.039 1.00 20.43 331 ASN B N 1
ATOM 3629 C CA . ASN B 1 220 ? 24.732 53.408 29.637 1.00 20.30 331 ASN B CA 1
ATOM 3630 C C . ASN B 1 220 ? 26.148 53.006 29.979 1.00 18.58 331 ASN B C 1
ATOM 3631 O O . ASN B 1 220 ? 27.106 53.282 29.249 1.00 15.73 331 ASN B O 1
ATOM 3636 N N . GLN B 1 221 ? 26.334 52.336 31.134 1.00 22.50 332 GLN B N 1
ATOM 3637 C CA . GLN B 1 221 ? 27.722 51.981 31.439 1.00 19.31 332 GLN B CA 1
ATOM 3638 C C . GLN B 1 221 ? 28.276 51.017 30.407 1.00 16.85 332 GLN B C 1
ATOM 3639 O O . GLN B 1 221 ? 29.456 51.093 30.027 1.00 24.69 332 GLN B O 1
ATOM 3645 N N . THR B 1 222 ? 27.448 50.097 29.918 1.00 18.82 333 THR B N 1
ATOM 3646 C CA . THR B 1 222 ? 27.973 49.165 28.917 1.00 24.48 333 THR B CA 1
ATOM 3647 C C . THR B 1 222 ? 28.182 49.809 27.545 1.00 27.04 333 THR B C 1
ATOM 3648 O O . THR B 1 222 ? 29.125 49.411 26.847 1.00 29.22 333 THR B O 1
ATOM 3652 N N . LEU B 1 223 ? 27.328 50.736 27.161 1.00 26.68 334 LEU B N 1
ATOM 3653 C CA . LEU B 1 223 ? 27.455 51.476 25.903 1.00 21.45 334 LEU B CA 1
ATOM 3654 C C . LEU B 1 223 ? 28.728 52.297 25.930 1.00 17.73 334 LEU B C 1
ATOM 3655 O O . LEU B 1 223 ? 29.530 52.240 25.002 1.00 25.64 334 LEU B O 1
ATOM 3660 N N . TYR B 1 224 ? 28.966 53.064 26.992 1.00 22.85 335 TYR B N 1
ATOM 3661 C CA . TYR B 1 224 ? 30.286 53.660 27.204 1.00 28.61 335 TYR B CA 1
ATOM 3662 C C . TYR B 1 224 ? 31.460 52.729 26.954 1.00 24.72 335 TYR B C 1
ATOM 3663 O O . TYR B 1 224 ? 32.364 53.048 26.177 1.00 28.86 335 TYR B O 1
ATOM 3672 N N . LYS B 1 225 ? 31.498 51.547 27.575 1.00 25.56 336 LYS B N 1
ATOM 3673 C CA . LYS B 1 225 ? 32.669 50.696 27.376 1.00 28.05 336 LYS B CA 1
ATOM 3674 C C . LYS B 1 225 ? 32.800 50.287 25.911 1.00 23.47 336 LYS B C 1
ATOM 3675 O O . LYS B 1 225 ? 33.894 50.352 25.350 1.00 31.18 336 LYS B O 1
ATOM 3681 N N . LEU B 1 226 ? 31.724 49.856 25.246 1.00 24.10 337 LEU B N 1
ATOM 3682 C CA . LEU B 1 226 ? 31.912 49.366 23.882 1.00 27.20 337 LEU B CA 1
ATOM 3683 C C . LEU B 1 226 ? 32.384 50.521 23.000 1.00 31.97 337 LEU B C 1
ATOM 3684 O O . LEU B 1 226 ? 33.089 50.349 22.011 1.00 29.75 337 LEU B O 1
ATOM 3689 N N . TYR B 1 227 ? 31.963 51.723 23.382 1.00 23.45 338 TYR B N 1
ATOM 3690 C CA . TYR B 1 227 ? 32.422 52.906 22.659 1.00 31.31 338 TYR B CA 1
ATOM 3691 C C . TYR B 1 227 ? 33.917 53.145 22.799 1.00 33.29 338 TYR B C 1
ATOM 3692 O O . TYR B 1 227 ? 34.632 53.391 21.814 1.00 28.00 338 TYR B O 1
ATOM 3701 N N . LYS B 1 228 ? 34.405 53.075 24.041 1.00 32.99 339 LYS B N 1
ATOM 3702 C CA . LYS B 1 228 ? 35.812 53.322 24.343 1.00 34.16 339 LYS B CA 1
ATOM 3703 C C . LYS B 1 228 ? 36.731 52.196 23.905 1.00 30.32 339 LYS B C 1
ATOM 3704 O O . LYS B 1 228 ? 37.956 52.306 23.821 1.00 34.99 339 LYS B O 1
ATOM 3710 N N . GLN B 1 229 ? 36.172 51.029 23.621 1.00 28.42 340 GLN B N 1
ATOM 3711 C CA . GLN B 1 229 ? 36.974 49.940 23.072 1.00 31.11 340 GLN B CA 1
ATOM 3712 C C . GLN B 1 229 ? 37.066 50.090 21.558 1.00 31.82 340 GLN B C 1
ATOM 3713 O O . GLN B 1 229 ? 37.849 49.404 20.906 1.00 29.38 340 GLN B O 1
ATOM 3719 N N . GLY B 1 230 ? 36.254 50.975 20.992 1.00 37.50 341 GLY B N 1
ATOM 3720 C CA . GLY B 1 230 ? 36.165 51.224 19.561 1.00 39.79 341 GLY B CA 1
ATOM 3721 C C . GLY B 1 230 ? 35.238 50.266 18.846 1.00 46.08 341 GLY B C 1
ATOM 3722 O O . GLY B 1 230 ? 35.344 49.995 17.639 1.00 30.53 341 GLY B O 1
ATOM 3723 N N . LEU B 1 231 ? 34.249 49.680 19.541 1.00 37.88 342 LEU B N 1
ATOM 3724 C CA . LEU B 1 231 ? 33.471 48.659 18.833 1.00 33.06 342 LEU B CA 1
ATOM 3725 C C . LEU B 1 231 ? 32.188 49.192 18.226 1.00 21.69 342 LEU B C 1
ATOM 3726 O O . LEU B 1 231 ? 31.548 48.518 17.405 1.00 32.74 342 LEU B O 1
ATOM 3731 N N . ILE B 1 232 ? 31.762 50.375 18.648 1.00 22.51 343 ILE B N 1
ATOM 3732 C CA . ILE B 1 232 ? 30.506 50.930 18.157 1.00 24.22 343 ILE B CA 1
ATOM 3733 C C . ILE B 1 232 ? 30.711 52.427 17.940 1.00 31.57 343 ILE B C 1
ATOM 3734 O O . ILE B 1 232 ? 31.590 52.959 18.633 1.00 21.63 343 ILE B O 1
ATOM 3739 N N . THR B 1 233 ? 29.931 53.013 17.047 1.00 23.85 344 THR B N 1
ATOM 3740 C CA . THR B 1 233 ? 29.949 54.431 16.756 1.00 23.87 344 THR B CA 1
ATOM 3741 C C . THR B 1 233 ? 29.314 55.219 17.898 1.00 32.83 344 THR B C 1
ATOM 3742 O O . THR B 1 233 ? 28.482 54.699 18.628 1.00 36.69 344 THR B O 1
ATOM 3746 N N . LEU B 1 234 ? 29.687 56.487 18.047 1.00 21.22 345 LEU B N 1
ATOM 3747 C CA . LEU B 1 234 ? 29.046 57.245 19.130 1.00 23.79 345 LEU B CA 1
ATOM 3748 C C . LEU B 1 234 ? 27.579 57.440 18.808 1.00 31.71 345 LEU B C 1
ATOM 3749 O O . LEU B 1 234 ? 26.713 57.542 19.685 1.00 31.68 345 LEU B O 1
ATOM 3754 N N . GLU B 1 235 ? 27.300 57.492 17.501 1.00 18.24 346 GLU B N 1
ATOM 3755 C CA . GLU B 1 235 ? 25.935 57.708 17.057 1.00 25.18 346 GLU B CA 1
ATOM 3756 C C . GLU B 1 235 ? 25.044 56.518 17.389 1.00 24.59 346 GLU B C 1
ATOM 3757 O O . GLU B 1 235 ? 23.852 56.650 17.665 1.00 30.52 346 GLU B O 1
ATOM 3763 N N . ASP B 1 236 ? 25.623 55.323 17.352 1.00 24.27 347 ASP B N 1
ATOM 3764 C CA . ASP B 1 236 ? 24.835 54.123 17.643 1.00 23.63 347 ASP B CA 1
ATOM 3765 C C . ASP B 1 236 ? 24.728 53.918 19.147 1.00 27.14 347 ASP B C 1
ATOM 3766 O O . ASP B 1 236 ? 23.792 53.285 19.604 1.00 26.79 347 ASP B O 1
ATOM 3771 N N . ALA B 1 237 ? 25.643 54.460 19.938 1.00 20.21 348 ALA B N 1
ATOM 3772 C CA . ALA B 1 237 ? 25.536 54.376 21.397 1.00 27.62 348 ALA B CA 1
ATOM 3773 C C . ALA B 1 237 ? 24.420 55.280 21.902 1.00 24.76 348 ALA B C 1
ATOM 3774 O O . ALA B 1 237 ? 23.539 54.912 22.673 1.00 27.57 348 ALA B O 1
ATOM 3784 N N . GLU B 1 239 ? 21.917 56.392 20.158 1.00 19.77 350 GLU B N 1
ATOM 3785 C CA . GLU B 1 239 ? 20.526 56.012 19.872 1.00 26.69 350 GLU B CA 1
ATOM 3786 C C . GLU B 1 239 ? 20.042 54.838 20.719 1.00 23.24 350 GLU B C 1
ATOM 3787 O O . GLU B 1 239 ? 18.827 54.738 20.920 1.00 33.72 350 GLU B O 1
ATOM 3793 N N . ALA B 1 240 ? 20.894 53.947 21.210 1.00 23.73 351 ALA B N 1
ATOM 3794 C CA . ALA B 1 240 ? 20.474 52.840 22.067 1.00 18.25 351 ALA B CA 1
ATOM 3795 C C . ALA B 1 240 ? 20.339 53.248 23.531 1.00 27.39 351 ALA B C 1
ATOM 3796 O O . ALA B 1 240 ? 19.712 52.550 24.330 1.00 34.03 351 ALA B O 1
ATOM 3798 N N . SER B 1 241 ? 20.927 54.377 23.925 1.00 32.76 352 SER B N 1
ATOM 3799 C CA . SER B 1 241 ? 20.852 54.795 25.322 1.00 33.13 352 SER B CA 1
ATOM 3800 C C . SER B 1 241 ? 19.439 55.076 25.808 1.00 32.02 352 SER B C 1
ATOM 3801 O O . SER B 1 241 ? 18.626 55.787 25.207 1.00 23.80 352 SER B O 1
ATOM 3804 N N . PRO B 1 242 ? 19.112 54.526 26.977 1.00 27.87 353 PRO B N 1
ATOM 3805 C CA . PRO B 1 242 ? 17.801 54.801 27.571 1.00 25.03 353 PRO B CA 1
ATOM 3806 C C . PRO B 1 242 ? 17.740 56.212 28.138 1.00 27.41 353 PRO B C 1
ATOM 3807 O O . PRO B 1 242 ? 16.670 56.670 28.529 1.00 33.18 353 PRO B O 1
ATOM 3811 N N . ASP B 1 243 ? 18.907 56.838 28.173 1.00 35.97 354 ASP B N 1
ATOM 3812 C CA . ASP B 1 243 ? 19.142 58.153 28.727 1.00 25.37 354 ASP B CA 1
ATOM 3813 C C . ASP B 1 243 ? 20.415 58.793 28.196 1.00 21.52 354 ASP B C 1
ATOM 3814 O O . ASP B 1 243 ? 21.426 58.836 28.904 1.00 19.05 354 ASP B O 1
ATOM 3819 N N . PRO B 1 244 ? 20.411 59.308 26.971 1.00 27.40 355 PRO B N 1
ATOM 3820 C CA . PRO B 1 244 ? 21.625 59.865 26.363 1.00 27.53 355 PRO B CA 1
ATOM 3821 C C . PRO B 1 244 ? 22.127 61.153 27.012 1.00 21.97 355 PRO B C 1
ATOM 3822 O O . PRO B 1 244 ? 23.313 61.462 26.964 1.00 35.83 355 PRO B O 1
ATOM 3826 N N . LYS B 1 245 ? 21.236 61.923 27.623 1.00 16.07 356 LYS B N 1
ATOM 3827 C CA . LYS B 1 245 ? 21.719 63.001 28.489 1.00 27.94 356 LYS B CA 1
ATOM 3828 C C . LYS B 1 245 ? 22.721 62.472 29.505 1.00 19.23 356 LYS B C 1
ATOM 3829 O O . LYS B 1 245 ? 23.772 63.101 29.715 1.00 22.16 356 LYS B O 1
ATOM 3835 N N . GLU B 1 246 ? 22.492 61.319 30.145 1.00 36.25 357 GLU B N 1
ATOM 3836 C CA . GLU B 1 246 ? 23.503 60.787 31.073 1.00 18.23 357 GLU B CA 1
ATOM 3837 C C . GLU B 1 246 ? 24.726 60.265 30.335 1.00 21.75 357 GLU B C 1
ATOM 3838 O O . GLU B 1 246 ? 25.867 60.413 30.790 1.00 21.71 357 GLU B O 1
ATOM 3844 N N . LEU B 1 247 ? 24.556 59.671 29.148 1.00 28.86 358 LEU B N 1
ATOM 3845 C CA . LEU B 1 247 ? 25.721 59.142 28.432 1.00 30.90 358 LEU B CA 1
ATOM 3846 C C . LEU B 1 247 ? 26.719 60.216 28.011 1.00 20.45 358 LEU B C 1
ATOM 3847 O O . LEU B 1 247 ? 27.940 59.982 28.063 1.00 23.86 358 LEU B O 1
ATOM 3852 N N . GLU B 1 248 ? 26.205 61.347 27.574 1.00 19.02 359 GLU B N 1
ATOM 3853 C CA . GLU B 1 248 ? 27.005 62.500 27.182 1.00 26.94 359 GLU B CA 1
ATOM 3854 C C . GLU B 1 248 ? 27.839 62.984 28.375 1.00 29.77 359 GLU B C 1
ATOM 3855 O O . GLU B 1 248 ? 29.012 63.296 28.207 1.00 27.69 359 GLU B O 1
ATOM 3861 N N . ARG B 1 249 ? 27.252 63.018 29.561 1.00 28.42 360 ARG B N 1
ATOM 3862 C CA . ARG B 1 249 ? 27.947 63.388 30.793 1.00 31.57 360 ARG B CA 1
ATOM 3863 C C . ARG B 1 249 ? 29.159 62.505 31.034 1.00 26.39 360 ARG B C 1
ATOM 3864 O O . ARG B 1 249 ? 30.263 62.986 31.280 1.00 39.75 360 ARG B O 1
ATOM 3880 N N . ILE B 1 251 ? 30.771 60.529 28.889 1.00 39.11 362 ILE B N 1
ATOM 3881 C CA . ILE B 1 251 ? 31.837 60.441 27.887 1.00 43.20 362 ILE B CA 1
ATOM 3882 C C . ILE B 1 251 ? 32.925 61.494 28.112 1.00 37.68 362 ILE B C 1
ATOM 3883 O O . ILE B 1 251 ? 34.106 61.183 27.939 1.00 35.34 362 ILE B O 1
ATOM 3888 N N . ARG B 1 252 ? 32.509 62.685 28.487 1.00 40.21 363 ARG B N 1
ATOM 3889 C CA . ARG B 1 252 ? 33.344 63.826 28.817 1.00 49.29 363 ARG B CA 1
ATOM 3890 C C . ARG B 1 252 ? 34.252 63.594 30.021 1.00 53.17 363 ARG B C 1
ATOM 3891 O O . ARG B 1 252 ? 33.992 62.682 30.835 1.00 36.31 363 ARG B O 1
#

Solvent-accessible surface area: 23156 Å² total

InterPro domains:
  IPR001482 Type II/IV secretion system domain [PF00437] (13-284)
  IPR003593 AAA+ ATPase domain [SM00382] (135-269)
  IPR006321 Pilus retraction protein PilT/PilU [TIGR01420] (15-357)
  IPR006321 Pilus retraction protein PilT/PilU [cd01131] (116-338)
  IPR027417 P-loop containing nucleoside triphosphate hydrolase [G3DSA:3.40.50.300] (113-366)
  IPR027417 P-loop containing nucleoside triphosphate hydrolase [SSF52540] (16-350)

CATH classification: 3.40.50.300

GO terms:
  GO:0042802 identical protein binding (F, IPI)

Foldseek 3Di:
DQLVVAQDDDVLVVLVVDLFEEEEEAADPQCRLVNVVNVLVCQAPAAWAEEEEACPNDDDHDRHNYHYHHAHQPPRHPDLLVVLVVVQVVPTSEYEREADDPSNLVSQLVSLVPRHYYYYYDHDQFPLVVLCVSQVRDDPVCNLVVLLSCLPRPAKYKHWGWAADDDPGTHIQIAIAGDDNVLSVCSNVVVSVVSVVVCVCPPPVRGGLVSLVVCCVVVNHDPVRSVSDPDVVVNVVVD/DAQVVAQAPPQVCVLLVDLFEEEEEAAPPFCSVVNVVNVVVCQQPHAWEEEEEAAPDDDDDCHNRYHYHYDHDPNHHPDQLVVLVVVCVVPIAEYERAEDDQSNLVSQLVSLVVRHYYYYYYHDQFPLSVLVVSLVRDDPVCSLVVQLSNLPRHAKYKGWHWFAWDPDGIHIFIAIDGDDNVLSVCSNVVNSVVSVVVCVDQRNVIAHCRRLVVCVVVRIHDPVRSVSDPCVVVNVCND

Radius of gyration: 25.44 Å; Cα contacts (8 Å, |Δi|>4): 855; chains: 2; bounding box: 56×56×72 Å

Nearest PDB structures (foldseek):
  2eyu-assembly2_B  TM=9.851E-01  e=1.359E-37  Aquifex aeolicus
  2ewv-assembly1_A  TM=9.548E-01  e=1.884E-35  Aquifex aeolicus VF5
  3jvv-assembly1_C-2  TM=9.215E-01  e=3.230E-25  Pseudomonas aeruginosa
  3jvu-assembly1_C-2  TM=9.134E-01  e=3.074E-24  Pseudomonas aeruginosa
  6geb-assembly1_A  TM=9.108E-01  e=6.678E-20  Legionella pneumophila

B-factor: mean 35.24, std 17.19, range [8.46, 157.91]

Organism: Aquifex aeolicus (strain VF5) (NCBI:txid224324)

Sequence (478 aa):
PEFKKLGLPDKVLELCHRKGLILVTGPTGSGKSTTIASIDYINQTKSYHIITIEDPIEYVFKHKKSIVNQREVGEDTKSFADALRAALREDPDVIFVGERDLETVETALRAAETGHLVFGTLHTNTAIDTIHRIVDIFPLNQQEQVRIVLSFILQGIISQRLLPKIGGGRVLAYGLLIPNTAIRNLIRENKLQQVYSLQSGQAETGQTNQTLYKLYKQGLITLEDAEASPDPKELERIRPEFKKLGLPDKVLELCHRKGLILVTGPTGSGKSTTIASIDYINQTKSYHIITIEDPIEYVFKHKKSIVNQREVGEDTKSFADALRAALREDPDVIFVGERDLETVETALRAAETGHLVFGTLHTNTAIDTIHRIVDIFPLNQQEQVRIVLSFILQGIISQRLLPKIGGGRVLAYGLLIPNTAIRNLIRENKLQQVYSLQSGQAETGQTNQTLYKLYKQGLITLEDAEASPDPKELERIR